Protein AF-0000000066664004 (afdb_homodimer)

Structure (mmCIF, N/CA/C/O backbone):
data_AF-0000000066664004-model_v1
#
loop_
_entity.id
_entity.type
_entity.pdbx_description
1 polymer 'Fumarylacetoacetate (FAA) hydrolase'
#
loop_
_atom_site.group_PDB
_atom_site.id
_atom_site.type_symbol
_atom_site.label_atom_id
_atom_site.label_alt_id
_atom_site.label_comp_id
_atom_site.label_asym_id
_atom_site.label_entity_id
_atom_site.label_seq_id
_atom_site.pdbx_PDB_ins_code
_atom_site.Cartn_x
_atom_site.Cartn_y
_atom_site.Cartn_z
_atom_site.occupancy
_atom_site.B_iso_or_equiv
_atom_site.auth_seq_id
_atom_site.auth_comp_id
_atom_site.auth_asym_id
_atom_site.auth_atom_id
_atom_site.pdbx_PDB_model_num
ATOM 1 N N . MET A 1 1 ? 10.891 -26.875 -0.411 1 93.62 1 MET A N 1
ATOM 2 C CA . MET A 1 1 ? 9.914 -27.094 0.656 1 93.62 1 MET A CA 1
ATOM 3 C C . MET A 1 1 ? 8.578 -26.438 0.302 1 93.62 1 MET A C 1
ATOM 5 O O . MET A 1 1 ? 8.516 -25.562 -0.552 1 93.62 1 MET A O 1
ATOM 9 N N . LYS A 1 2 ? 7.574 -27.047 0.804 1 96.81 2 LYS A N 1
ATOM 10 C CA . LYS A 1 2 ? 6.262 -26.391 0.829 1 96.81 2 LYS A CA 1
ATOM 11 C C . LYS A 1 2 ? 5.969 -25.797 2.201 1 96.81 2 LYS A C 1
ATOM 13 O O . LYS A 1 2 ? 6.074 -26.484 3.219 1 96.81 2 LYS A O 1
ATOM 18 N N . LEU A 1 3 ? 5.68 -24.547 2.152 1 97.25 3 LEU A N 1
ATOM 19 C CA . LEU A 1 3 ? 5.492 -23.812 3.396 1 97.25 3 LEU A CA 1
ATOM 20 C C . LEU A 1 3 ? 4.031 -23.391 3.568 1 97.25 3 LEU A C 1
ATOM 22 O O . LEU A 1 3 ? 3.336 -23.141 2.586 1 97.25 3 LEU A O 1
ATOM 26 N N . ILE A 1 4 ? 3.629 -23.375 4.781 1 97.75 4 ILE A N 1
ATOM 27 C CA . ILE A 1 4 ? 2.309 -22.891 5.16 1 97.75 4 ILE A CA 1
ATOM 28 C C . ILE A 1 4 ? 2.416 -22.062 6.441 1 97.75 4 ILE A C 1
ATOM 30 O O . ILE A 1 4 ? 3.242 -22.344 7.309 1 97.75 4 ILE A O 1
ATOM 34 N N . ALA A 1 5 ? 1.665 -21 6.48 1 98.06 5 ALA A N 1
ATOM 35 C CA . ALA A 1 5 ? 1.567 -20.25 7.727 1 98.06 5 ALA A CA 1
ATOM 36 C C . ALA A 1 5 ? 0.251 -20.531 8.445 1 98.06 5 ALA A C 1
ATOM 38 O O . ALA A 1 5 ? -0.753 -20.859 7.805 1 98.06 5 ALA A O 1
ATOM 39 N N . PHE A 1 6 ? 0.294 -20.469 9.766 1 97 6 PHE A N 1
ATOM 40 C CA . PHE A 1 6 ? -0.868 -20.828 10.57 1 97 6 PHE A CA 1
ATOM 41 C C . PHE A 1 6 ? -0.911 -20.031 11.859 1 97 6 PHE A C 1
ATOM 43 O O . PHE A 1 6 ? 0.116 -19.516 12.32 1 97 6 PHE A O 1
ATOM 50 N N . GLU A 1 7 ? -2.088 -19.859 12.336 1 96.38 7 GLU A N 1
ATOM 51 C CA . GLU A 1 7 ? -2.291 -19.141 13.594 1 96.38 7 GLU A CA 1
ATOM 52 C C . GLU A 1 7 ? -1.836 -19.969 14.781 1 96.38 7 GLU A C 1
ATOM 54 O O . GLU A 1 7 ? -1.939 -21.203 14.766 1 96.38 7 GLU A O 1
ATOM 59 N N . SER A 1 8 ? -1.308 -19.359 15.766 1 93.62 8 SER A N 1
ATOM 60 C CA . SER A 1 8 ? -0.98 -19.938 17.062 1 93.62 8 SER A CA 1
ATOM 61 C C . SER A 1 8 ? -1.349 -18.984 18.203 1 93.62 8 SER A C 1
ATOM 63 O O . SER A 1 8 ? -1.65 -17.812 17.969 1 93.62 8 SER A O 1
ATOM 65 N N . PRO A 1 9 ? -1.414 -19.391 19.391 1 91.06 9 PRO A N 1
ATOM 66 C CA . PRO A 1 9 ? -1.741 -18.516 20.516 1 91.06 9 PRO A CA 1
ATOM 67 C C . PRO A 1 9 ? -0.781 -17.344 20.656 1 91.06 9 PRO A C 1
ATOM 69 O O . PRO A 1 9 ? -1.148 -16.297 21.219 1 91.06 9 PRO A O 1
ATOM 72 N N . THR A 1 10 ? 0.402 -17.484 20.172 1 91.44 10 THR A N 1
ATOM 73 C CA . THR A 1 10 ? 1.395 -16.422 20.359 1 91.44 10 THR A CA 1
ATOM 74 C C . THR A 1 10 ? 1.584 -15.633 19.062 1 91.44 10 THR A C 1
ATOM 76 O O . THR A 1 10 ? 2.506 -14.828 18.953 1 91.44 10 THR A O 1
ATOM 79 N N . GLY A 1 11 ? 0.756 -15.922 18.125 1 94.06 11 GLY A N 1
ATOM 80 C CA . GLY A 1 11 ? 0.859 -15.227 16.859 1 94.06 11 GLY A CA 1
ATOM 81 C C . GLY A 1 11 ? 1.1 -16.172 15.688 1 94.06 11 GLY A C 1
ATOM 82 O O . GLY A 1 11 ? 1.28 -17.375 15.875 1 94.06 11 GLY A O 1
ATOM 83 N N . PRO A 1 12 ? 1.166 -15.633 14.523 1 96.81 12 PRO A N 1
ATOM 84 C CA . PRO A 1 12 ? 1.317 -16.469 13.328 1 96.81 12 PRO A CA 1
ATOM 85 C C . PRO A 1 12 ? 2.691 -17.125 13.242 1 96.81 12 PRO A C 1
ATOM 87 O O . PRO A 1 12 ? 3.699 -16.516 13.602 1 96.81 12 PRO A O 1
ATOM 90 N N . ARG A 1 13 ? 2.682 -18.344 12.812 1 95.38 13 ARG A N 1
ATOM 91 C CA . ARG A 1 13 ? 3.887 -19.141 12.602 1 95.38 13 ARG A CA 1
ATOM 92 C C . ARG A 1 13 ? 3.939 -19.703 11.188 1 95.38 13 ARG A C 1
ATOM 94 O O . ARG A 1 13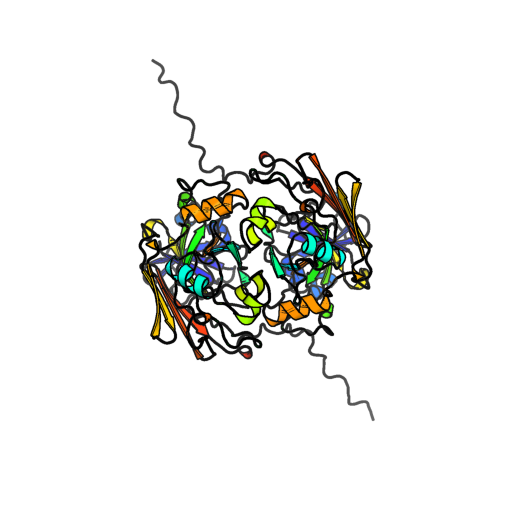 ? 2.938 -19.688 10.469 1 95.38 13 ARG A O 1
ATOM 101 N N . ILE A 1 14 ? 5.102 -20.109 10.766 1 96.56 14 ILE A N 1
ATOM 102 C CA . ILE A 1 14 ? 5.293 -20.703 9.453 1 96.56 14 ILE A CA 1
ATOM 103 C C . ILE A 1 14 ? 5.93 -22.094 9.602 1 96.56 14 ILE A C 1
ATOM 105 O O . ILE A 1 14 ? 6.75 -22.297 10.5 1 96.56 14 ILE A O 1
ATOM 109 N N . GLY A 1 15 ? 5.473 -23.047 8.82 1 95.94 15 GLY A N 1
ATOM 110 C CA . GLY A 1 15 ? 5.965 -24.406 8.906 1 95.94 15 GLY A CA 1
ATOM 111 C C . GLY A 1 15 ? 6.16 -25.062 7.547 1 95.94 15 GLY A C 1
ATOM 112 O O . GLY A 1 15 ? 5.648 -24.562 6.539 1 95.94 15 GLY A O 1
ATOM 113 N N . GLU A 1 16 ? 6.898 -26.094 7.559 1 95.75 16 GLU A N 1
ATOM 114 C CA . GLU A 1 16 ? 7.125 -26.922 6.379 1 95.75 16 GLU A CA 1
ATOM 115 C C . GLU A 1 16 ? 6.141 -28.094 6.336 1 95.75 16 GLU A C 1
ATOM 117 O O . GLU A 1 16 ? 6.027 -28.844 7.297 1 95.75 16 GLU A O 1
ATOM 122 N N . ILE A 1 17 ? 5.477 -28.188 5.258 1 95.81 17 ILE A N 1
ATOM 123 C CA . ILE A 1 17 ? 4.543 -29.297 5.078 1 95.81 17 ILE A CA 1
ATOM 124 C C . ILE A 1 17 ? 5.316 -30.578 4.805 1 95.81 17 ILE A C 1
ATOM 126 O O . ILE A 1 17 ? 6.145 -30.641 3.893 1 95.81 17 ILE A O 1
ATOM 130 N N . ARG A 1 18 ? 5.086 -31.609 5.539 1 93.44 18 ARG A N 1
ATOM 131 C CA . ARG A 1 18 ? 5.621 -32.969 5.383 1 93.44 18 ARG A CA 1
ATOM 132 C C . ARG A 1 18 ? 4.508 -34 5.43 1 93.44 18 ARG A C 1
ATOM 134 O O . ARG A 1 18 ? 4.207 -34.562 6.488 1 93.44 18 ARG A O 1
ATOM 141 N N . GLY A 1 19 ? 4.031 -34.312 4.219 1 91.94 19 GLY A N 1
ATOM 142 C CA . GLY A 1 19 ? 2.848 -35.156 4.203 1 91.94 19 GLY A CA 1
ATOM 143 C C . GLY A 1 19 ? 1.644 -34.531 4.863 1 91.94 19 GLY A C 1
ATOM 144 O O . GLY A 1 19 ? 1.219 -33.438 4.465 1 91.94 19 GLY A O 1
ATOM 145 N N . ALA A 1 20 ? 1.177 -35.156 5.848 1 93.75 20 ALA A N 1
ATOM 146 C CA . ALA A 1 20 ? 0.013 -34.656 6.559 1 93.75 20 ALA A CA 1
ATOM 147 C C . ALA A 1 20 ? 0.435 -33.781 7.754 1 93.75 20 ALA A C 1
ATOM 149 O O . ALA A 1 20 ? -0.406 -33.188 8.414 1 93.75 20 ALA A O 1
ATOM 150 N N . ALA A 1 21 ? 1.707 -33.75 7.934 1 94.06 21 ALA A N 1
ATOM 151 C CA . ALA A 1 21 ? 2.221 -33.031 9.102 1 94.06 21 ALA A CA 1
ATOM 152 C C . ALA A 1 21 ? 2.889 -31.719 8.703 1 94.06 21 ALA A C 1
ATOM 154 O O . ALA A 1 21 ? 3.166 -31.484 7.523 1 94.06 21 ALA A O 1
ATOM 155 N N . VAL A 1 22 ? 3.043 -30.844 9.664 1 94.94 22 VAL A N 1
ATOM 156 C CA . VAL A 1 22 ? 3.732 -29.578 9.484 1 94.94 22 VAL A CA 1
ATOM 157 C C . VAL A 1 22 ? 4.848 -29.453 10.523 1 94.94 22 VAL A C 1
ATOM 159 O O . VAL A 1 22 ? 4.605 -29.578 11.727 1 94.94 22 VAL A O 1
ATOM 162 N N . ARG A 1 23 ? 6.031 -29.328 10.039 1 94.12 23 ARG A N 1
ATOM 163 C CA . ARG A 1 23 ? 7.152 -28.984 10.914 1 94.12 23 ARG A CA 1
ATOM 164 C C . ARG A 1 23 ? 7.184 -27.5 11.211 1 94.12 23 ARG A C 1
ATOM 166 O O . ARG A 1 23 ? 7.379 -26.688 10.305 1 94.12 23 ARG A O 1
ATOM 173 N N . ASP A 1 24 ? 7.008 -27.156 12.453 1 94.19 24 ASP A N 1
ATOM 174 C CA . ASP A 1 24 ? 7 -25.75 12.867 1 94.19 24 ASP A CA 1
ATOM 175 C C . ASP A 1 24 ? 8.391 -25.125 12.734 1 94.19 24 ASP A C 1
ATOM 177 O O . ASP A 1 24 ? 9.344 -25.594 13.352 1 94.19 24 ASP A O 1
ATOM 181 N N . LEU A 1 25 ? 8.5 -24.094 11.883 1 94.44 25 LEU A N 1
ATOM 182 C CA . LEU A 1 25 ? 9.781 -23.453 11.641 1 94.44 25 LEU A CA 1
ATOM 183 C C . LEU A 1 25 ? 9.93 -22.203 12.508 1 94.44 25 LEU A C 1
ATOM 185 O O . LEU A 1 25 ? 10.977 -21.562 12.492 1 94.44 25 LEU A O 1
ATOM 189 N N . GLY A 1 26 ? 8.859 -21.75 13.25 1 93.62 26 GLY A N 1
ATOM 190 C CA . GLY A 1 26 ? 8.93 -20.625 14.172 1 93.62 26 GLY A CA 1
ATOM 191 C C . GLY A 1 26 ? 7.988 -19.5 13.797 1 93.62 26 GLY A C 1
ATOM 192 O O . GLY A 1 26 ? 7.191 -19.625 12.867 1 93.62 26 GLY A O 1
ATOM 193 N N . PRO A 1 27 ? 8.031 -18.391 14.633 1 95.5 27 PRO A N 1
ATOM 194 C CA . PRO A 1 27 ? 7.223 -17.219 14.297 1 95.5 27 PRO A CA 1
ATOM 195 C C . PRO A 1 27 ? 7.52 -16.672 12.906 1 95.5 27 PRO A C 1
ATOM 197 O O . PRO A 1 27 ? 8.68 -16.641 12.477 1 95.5 27 PRO A O 1
ATOM 200 N N . ILE A 1 28 ? 6.48 -16.297 12.227 1 96.62 28 ILE A N 1
ATOM 201 C CA . ILE A 1 28 ? 6.598 -15.891 10.828 1 96.62 28 ILE A CA 1
ATOM 202 C C . ILE A 1 28 ? 7.605 -14.75 10.711 1 96.62 28 ILE A C 1
ATOM 204 O O . ILE A 1 28 ? 8.422 -14.727 9.789 1 96.62 28 ILE A O 1
ATOM 208 N N . ASP A 1 29 ? 7.594 -13.758 11.641 1 95.25 29 ASP A N 1
ATOM 209 C CA . ASP A 1 29 ? 8.508 -12.625 11.578 1 95.25 29 ASP A CA 1
ATOM 210 C C . ASP A 1 29 ? 9.961 -13.078 11.75 1 95.25 29 ASP A C 1
ATOM 212 O O . ASP A 1 29 ? 10.867 -12.547 11.109 1 95.25 29 ASP A O 1
ATOM 216 N N . ASP A 1 30 ? 10.195 -14.062 12.656 1 94.88 30 ASP A N 1
ATOM 217 C CA . ASP A 1 30 ? 11.531 -14.602 12.867 1 94.88 30 ASP A CA 1
ATOM 218 C C . ASP A 1 30 ? 12.023 -15.336 11.617 1 94.88 30 ASP A C 1
ATOM 220 O O . ASP A 1 30 ? 13.195 -15.234 11.258 1 94.88 30 ASP A O 1
ATOM 224 N N . TYR A 1 31 ? 11.117 -16.109 11.023 1 96.06 31 TYR A N 1
ATOM 225 C CA . TYR A 1 31 ? 11.469 -16.844 9.812 1 96.06 31 TYR A CA 1
ATOM 226 C C . TYR A 1 31 ? 11.953 -15.891 8.727 1 96.06 31 TYR A C 1
ATOM 228 O O . TYR A 1 31 ? 13.016 -16.109 8.133 1 96.06 31 TYR A O 1
ATOM 236 N N . TYR A 1 32 ? 11.266 -14.766 8.477 1 97 32 TYR A N 1
ATOM 237 C CA . TYR A 1 32 ? 11.594 -13.859 7.383 1 97 32 TYR A CA 1
ATOM 238 C C . TYR A 1 32 ? 12.789 -12.977 7.75 1 97 32 TYR A C 1
ATOM 240 O O . TYR A 1 32 ? 13.43 -12.398 6.871 1 97 32 TYR A O 1
ATOM 248 N N . ALA A 1 33 ? 13.094 -12.898 9.016 1 94.44 33 ALA A N 1
ATOM 249 C CA . ALA A 1 33 ? 14.328 -12.219 9.414 1 94.44 33 ALA A CA 1
ATOM 250 C C . ALA A 1 33 ? 15.555 -13.047 9.039 1 94.44 33 ALA A C 1
ATOM 252 O O . ALA A 1 33 ? 16.609 -12.484 8.727 1 94.44 33 ALA A O 1
ATOM 253 N N . ASP A 1 34 ? 15.375 -14.367 9.102 1 91.62 34 ASP A N 1
ATOM 254 C CA . ASP A 1 34 ? 16.469 -15.273 8.75 1 91.62 34 ASP A CA 1
ATOM 255 C C . ASP A 1 34 ? 15.93 -16.656 8.375 1 91.62 34 ASP A C 1
ATOM 257 O O . ASP A 1 34 ? 15.992 -17.594 9.172 1 91.62 34 ASP A O 1
ATOM 261 N N . PRO A 1 35 ? 15.586 -16.766 7.156 1 84.88 35 PRO A N 1
ATOM 262 C CA . PRO A 1 35 ? 14.961 -18.031 6.738 1 84.88 35 PRO A CA 1
ATOM 263 C C . PRO A 1 35 ? 15.883 -19.219 6.906 1 84.88 35 PRO A C 1
ATOM 265 O O . PRO A 1 35 ? 15.422 -20.328 7.215 1 84.88 35 PRO A O 1
ATOM 268 N N . GLU A 1 36 ? 17.125 -19.047 6.668 1 82.12 36 GLU A N 1
ATOM 269 C CA . GLU A 1 36 ? 18.078 -20.141 6.785 1 82.12 36 GLU A CA 1
ATOM 270 C C . GLU A 1 36 ? 18.188 -20.625 8.227 1 82.12 36 GLU A C 1
ATOM 272 O O . GLU A 1 36 ? 18.219 -21.828 8.484 1 82.12 36 GLU A O 1
ATOM 277 N N . ALA A 1 37 ? 18.25 -19.688 9.141 1 81.25 37 ALA A N 1
ATOM 278 C CA . ALA A 1 37 ? 18.344 -20.031 10.555 1 81.25 37 ALA A CA 1
ATOM 279 C C . ALA A 1 37 ? 17.094 -20.75 11.039 1 81.25 37 ALA A C 1
ATOM 281 O O . ALA A 1 37 ? 17.172 -21.703 11.812 1 81.25 37 ALA A O 1
ATOM 282 N N . ALA A 1 38 ? 16 -20.359 10.547 1 78.94 38 ALA A N 1
ATOM 283 C CA . ALA A 1 38 ? 14.719 -20.922 10.969 1 78.94 38 ALA A CA 1
ATOM 284 C C . ALA A 1 38 ? 14.578 -22.375 10.516 1 78.94 38 ALA A C 1
ATOM 286 O O . ALA A 1 38 ? 14.07 -23.219 11.258 1 78.94 38 ALA A O 1
ATOM 287 N N . ALA A 1 39 ? 14.992 -22.688 9.375 1 75.81 39 ALA A N 1
ATOM 288 C CA . ALA A 1 39 ? 14.867 -24.031 8.805 1 75.81 39 ALA A CA 1
ATOM 289 C C . ALA A 1 39 ? 15.703 -25.031 9.586 1 75.81 39 ALA A C 1
ATOM 291 O O . ALA A 1 39 ? 15.359 -26.219 9.664 1 75.81 39 ALA A O 1
ATOM 292 N N . SER A 1 40 ? 16.703 -24.547 10.219 1 75.94 40 SER A N 1
ATOM 293 C CA . SER A 1 40 ? 17.641 -25.422 10.922 1 75.94 40 SER A CA 1
ATOM 294 C C . SER A 1 40 ? 17.156 -25.719 12.336 1 75.94 40 SER A C 1
ATOM 296 O O . SER A 1 40 ? 17.562 -26.719 12.945 1 75.94 40 SER A O 1
ATOM 298 N N . THR A 1 41 ? 16.312 -24.906 12.922 1 70.19 41 THR A N 1
ATOM 299 C CA . THR A 1 41 ? 15.945 -25.016 14.328 1 70.19 41 THR A CA 1
ATOM 300 C C . THR A 1 41 ? 14.531 -25.578 14.469 1 70.19 41 THR A C 1
ATOM 302 O O . THR A 1 41 ? 14.047 -25.766 15.586 1 70.19 41 THR A O 1
ATOM 305 N N . GLY A 1 42 ? 14 -25.766 13.422 1 68.75 42 GLY A N 1
ATOM 306 C CA . GLY A 1 42 ? 12.633 -26.25 13.5 1 68.75 42 GLY A CA 1
ATOM 307 C C . GLY A 1 42 ? 12.492 -27.516 14.312 1 68.75 42 GLY A C 1
ATOM 308 O O . GLY A 1 42 ? 13.445 -28.297 14.43 1 68.75 42 GLY A O 1
ATOM 309 N N . THR A 1 43 ? 11.453 -27.422 15.18 1 67.56 43 THR A N 1
ATOM 310 C CA . THR A 1 43 ? 11.203 -28.578 16.016 1 67.56 43 THR A CA 1
ATOM 311 C C . THR A 1 43 ? 10.43 -29.641 15.234 1 67.56 43 THR A C 1
ATOM 313 O O . THR A 1 43 ? 9.797 -29.344 14.219 1 67.56 43 THR A O 1
ATOM 316 N N . GLU A 1 44 ? 10.508 -30.859 15.633 1 65.38 44 GLU A N 1
ATOM 317 C CA . GLU A 1 44 ? 9.898 -32 14.969 1 65.38 44 GLU A CA 1
ATOM 318 C C . GLU A 1 44 ? 8.398 -31.812 14.789 1 65.38 44 GLU A C 1
ATOM 320 O O . GLU A 1 44 ? 7.754 -31.125 15.594 1 65.38 44 GLU A O 1
ATOM 325 N N . PRO A 1 45 ? 7.859 -32.406 13.578 1 62.03 45 PRO A N 1
ATOM 326 C CA . PRO A 1 45 ? 6.477 -32.25 13.125 1 62.03 45 PRO A CA 1
ATOM 327 C C . PRO A 1 45 ? 5.457 -32.656 14.195 1 62.03 45 PRO A C 1
ATOM 329 O O . PRO A 1 45 ? 5.516 -33.75 14.742 1 62.03 45 PRO A O 1
ATOM 332 N N . ASP A 1 46 ? 4.965 -31.578 14.836 1 72.5 46 ASP A N 1
ATOM 333 C CA . ASP A 1 46 ? 4.004 -32.031 15.844 1 72.5 46 ASP A CA 1
ATOM 334 C C . ASP A 1 46 ? 2.607 -31.484 15.539 1 72.5 46 ASP A C 1
ATOM 336 O O . ASP A 1 46 ? 1.664 -31.719 16.297 1 72.5 46 ASP A O 1
ATOM 340 N N . LEU A 1 47 ? 2.447 -30.938 14.211 1 87.31 47 LEU A N 1
ATOM 341 C CA . LEU A 1 47 ? 1.108 -30.406 14 1 87.31 47 LEU A CA 1
ATOM 342 C C . LEU A 1 47 ? 0.454 -31.047 12.781 1 87.31 47 LEU A C 1
ATOM 344 O O . LEU A 1 47 ? 1.133 -31.375 11.805 1 87.31 47 LEU A O 1
ATOM 348 N N . LEU A 1 48 ? -0.774 -31.375 12.828 1 92.94 48 LEU A N 1
ATOM 349 C CA . LEU A 1 48 ? -1.514 -31.891 11.688 1 92.94 48 LEU A CA 1
ATOM 350 C C . LEU A 1 48 ? -2.01 -30.766 10.797 1 92.94 48 LEU A C 1
ATOM 352 O O . LEU A 1 48 ? -2.631 -29.812 11.281 1 92.94 48 LEU A O 1
ATOM 356 N N . LEU A 1 49 ? -1.742 -30.891 9.531 1 94.31 49 LEU A N 1
ATOM 357 C CA . LEU A 1 49 ? -2.1 -29.875 8.547 1 94.31 49 LEU A CA 1
ATOM 358 C C . LEU A 1 49 ? -3.598 -29.594 8.578 1 94.31 49 LEU A C 1
ATOM 360 O O . LEU A 1 49 ? -4.012 -28.422 8.516 1 94.31 49 LEU A O 1
ATOM 364 N N . ALA A 1 50 ? -4.383 -30.562 8.727 1 92.81 50 AL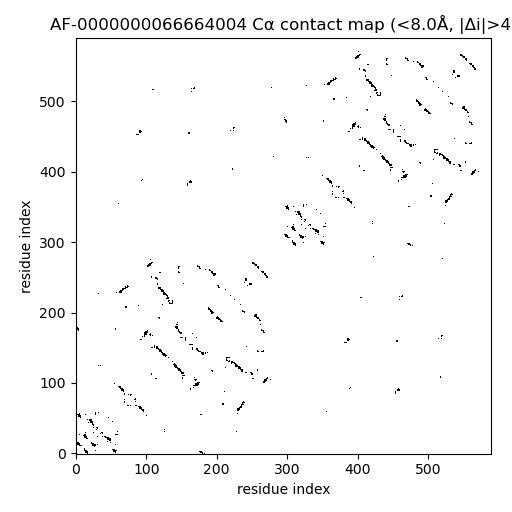A A N 1
ATOM 365 C CA . ALA A 1 50 ? -5.84 -30.469 8.672 1 92.81 50 ALA A CA 1
ATOM 366 C C . ALA A 1 50 ? -6.387 -29.688 9.867 1 92.81 50 ALA A C 1
ATOM 368 O O . ALA A 1 50 ? -7.531 -29.234 9.852 1 92.81 50 ALA A O 1
ATOM 369 N N . GLU A 1 51 ? -5.609 -29.516 10.859 1 93.06 51 GLU A N 1
ATOM 370 C CA . GLU A 1 51 ? -6.07 -28.875 12.094 1 93.06 51 GLU A CA 1
ATOM 371 C C . GLU A 1 51 ? -5.613 -27.422 12.18 1 93.06 51 GLU A C 1
ATOM 373 O O . GLU A 1 51 ? -5.996 -26.703 13.102 1 93.06 51 GLU A O 1
ATOM 378 N N . LEU A 1 52 ? -4.879 -27.094 11.25 1 94.31 52 LEU A N 1
ATOM 379 C CA . LEU A 1 52 ? -4.328 -25.734 11.312 1 94.31 52 LEU A CA 1
ATOM 380 C C . LEU A 1 52 ? -5.305 -24.719 10.727 1 94.31 52 LEU A C 1
ATOM 382 O O . LEU A 1 52 ? -5.988 -25.016 9.742 1 94.31 52 LEU A O 1
ATOM 386 N N . ARG A 1 53 ? -5.363 -23.625 11.367 1 96.62 53 ARG A N 1
ATOM 387 C CA . ARG A 1 53 ? -5.977 -22.453 10.742 1 96.62 53 ARG A CA 1
ATOM 388 C C . ARG A 1 53 ? -4.945 -21.641 9.984 1 96.62 53 ARG A C 1
ATOM 390 O O . ARG A 1 53 ? -4.148 -20.922 10.594 1 96.62 53 ARG A O 1
ATOM 397 N N . SER A 1 54 ? -5.016 -21.719 8.734 1 97.94 54 SER A N 1
ATOM 398 C CA . SER A 1 54 ? -4.016 -21.094 7.879 1 97.94 54 SER A CA 1
ATOM 399 C C . SER A 1 54 ? -4.145 -19.562 7.895 1 97.94 54 SER A C 1
ATOM 401 O O . SER A 1 54 ? -5.242 -19.031 8.062 1 97.94 54 SER A O 1
ATOM 403 N N . VAL A 1 55 ? -3.062 -18.859 7.785 1 98.5 55 VAL A N 1
ATOM 404 C CA . VAL A 1 55 ? -2.973 -17.422 7.566 1 98.5 55 VAL A CA 1
ATOM 405 C C . VAL A 1 55 ? -2.039 -17.125 6.391 1 98.5 55 VAL A C 1
ATOM 407 O O . VAL A 1 55 ? -1.346 -18.031 5.906 1 98.5 55 VAL A O 1
ATOM 410 N N . PRO A 1 56 ? -2.074 -15.922 5.816 1 98.88 56 PRO A N 1
ATOM 411 C CA . PRO A 1 56 ? -1.162 -15.625 4.707 1 98.88 56 PRO A CA 1
ATOM 412 C C . PRO A 1 56 ? 0.294 -15.938 5.043 1 98.88 56 PRO A C 1
ATOM 414 O O . PRO A 1 56 ? 0.748 -15.656 6.156 1 98.88 56 PRO A O 1
ATOM 417 N N . PRO A 1 57 ? 1.029 -16.484 4.164 1 98.62 57 PRO A N 1
ATOM 418 C CA . PRO A 1 57 ? 2.381 -16.953 4.469 1 98.62 57 PRO A CA 1
ATOM 419 C C . PRO A 1 57 ? 3.426 -15.844 4.406 1 98.62 57 PRO A C 1
ATOM 421 O O . PRO A 1 57 ? 4.547 -16.062 3.941 1 98.62 57 PRO A O 1
ATOM 424 N N . VAL A 1 58 ? 3.057 -14.617 4.676 1 98.75 58 VAL A N 1
ATOM 425 C CA . VAL A 1 58 ? 3.939 -13.453 4.703 1 98.75 58 VAL A CA 1
ATOM 426 C C . VAL A 1 58 ? 3.643 -12.609 5.941 1 98.75 58 VAL A C 1
ATOM 428 O O . VAL A 1 58 ? 2.568 -12.719 6.535 1 98.75 58 VAL A O 1
ATOM 431 N N . PRO A 1 59 ? 4.594 -11.789 6.359 1 97.94 59 PRO A N 1
ATOM 432 C CA . PRO A 1 59 ? 4.371 -10.938 7.527 1 97.94 59 PRO A CA 1
ATOM 433 C C . PRO A 1 59 ? 3.234 -9.938 7.32 1 97.94 59 PRO A C 1
ATOM 435 O O . PRO A 1 59 ? 2.914 -9.586 6.184 1 97.94 59 PRO A O 1
ATOM 438 N N . LYS A 1 60 ? 2.701 -9.461 8.414 1 97.12 60 LYS A N 1
ATOM 439 C CA . LYS A 1 60 ? 1.628 -8.469 8.359 1 97.12 60 LYS A CA 1
ATOM 440 C C . LYS A 1 60 ? 2.127 -7.148 7.781 1 97.12 60 LYS A C 1
ATOM 442 O O . LYS A 1 60 ? 1.328 -6.273 7.434 1 97.12 60 LYS A O 1
ATOM 447 N N . THR A 1 61 ? 3.428 -6.953 7.676 1 97.25 61 THR A N 1
ATOM 448 C CA . THR A 1 61 ? 4.012 -5.723 7.148 1 97.25 61 THR A CA 1
ATOM 449 C C . THR A 1 61 ? 4.434 -5.906 5.691 1 97.25 61 THR A C 1
ATOM 451 O O . THR A 1 61 ? 5.051 -5.02 5.102 1 97.25 61 THR A O 1
ATOM 454 N N . ALA A 1 62 ? 4.09 -7.078 5.141 1 98.31 62 ALA A N 1
ATOM 455 C CA . ALA A 1 62 ? 4.445 -7.348 3.75 1 98.31 62 ALA A CA 1
ATOM 456 C C . ALA A 1 62 ? 3.871 -6.285 2.818 1 98.31 62 ALA A C 1
ATOM 458 O O . ALA A 1 62 ? 2.838 -5.68 3.119 1 98.31 62 ALA A O 1
ATOM 459 N N . ARG A 1 63 ? 4.582 -6.039 1.787 1 98.75 63 ARG A N 1
ATOM 460 C CA . ARG A 1 63 ? 4.078 -5.215 0.69 1 98.75 63 ARG A CA 1
ATOM 461 C C . ARG A 1 63 ? 3.826 -6.059 -0.555 1 98.75 63 ARG A C 1
ATOM 463 O O . ARG A 1 63 ? 4.605 -6.957 -0.872 1 98.75 63 ARG A O 1
ATOM 470 N N . ILE A 1 64 ? 2.68 -5.816 -1.211 1 98.94 64 ILE A N 1
ATOM 471 C CA . ILE A 1 64 ? 2.348 -6.57 -2.414 1 98.94 64 ILE A CA 1
ATOM 472 C C . ILE A 1 64 ? 2.465 -5.664 -3.639 1 98.94 64 ILE A C 1
ATOM 474 O O . ILE A 1 64 ? 1.68 -4.727 -3.805 1 98.94 64 ILE A O 1
ATOM 478 N N . PHE A 1 65 ? 3.465 -5.898 -4.445 1 98.94 65 PHE A N 1
ATOM 479 C CA . PHE A 1 65 ? 3.662 -5.254 -5.738 1 98.94 65 PHE A CA 1
ATOM 480 C C . PHE A 1 65 ? 3.006 -6.059 -6.852 1 98.94 65 PHE A C 1
ATOM 482 O O . PHE A 1 65 ? 3.326 -7.234 -7.047 1 98.94 65 PHE A O 1
ATOM 489 N N . CYS A 1 66 ? 2.111 -5.445 -7.562 1 98.88 66 CYS A N 1
ATOM 490 C CA . CYS A 1 66 ? 1.386 -6.168 -8.602 1 98.88 66 CYS A CA 1
ATOM 491 C C . CYS A 1 66 ? 1.714 -5.609 -9.984 1 98.88 66 CYS A C 1
ATOM 493 O O . CYS A 1 66 ? 1.614 -4.402 -10.211 1 98.88 66 CYS A O 1
ATOM 495 N N . ALA A 1 67 ? 2.105 -6.477 -10.867 1 98.44 67 ALA A N 1
ATOM 496 C CA . ALA A 1 67 ? 2.367 -6.078 -12.242 1 98.44 67 ALA A CA 1
ATOM 497 C C . ALA A 1 67 ? 1.082 -6.074 -13.07 1 98.44 67 ALA A C 1
ATOM 499 O O . ALA A 1 67 ? 0.41 -7.102 -13.188 1 98.44 67 ALA A O 1
ATOM 500 N N . GLY A 1 68 ? 0.745 -4.918 -13.57 1 96.38 68 GLY A N 1
ATOM 501 C CA . GLY A 1 68 ? -0.411 -4.805 -14.445 1 96.38 68 GLY A CA 1
ATOM 502 C C . GLY A 1 68 ? -0.096 -5.129 -15.898 1 96.38 68 GLY A C 1
ATOM 503 O O . GLY A 1 68 ? 0.984 -4.793 -16.391 1 96.38 68 GLY A O 1
ATOM 504 N N . ILE A 1 69 ? -1.025 -5.84 -16.578 1 93.88 69 ILE A N 1
ATOM 505 C CA . ILE A 1 69 ? -0.947 -6.113 -18.016 1 93.88 69 ILE A CA 1
ATOM 506 C C . ILE A 1 69 ? 0.392 -6.773 -18.344 1 93.88 69 ILE A C 1
ATOM 508 O O . ILE A 1 69 ? 1.11 -6.32 -19.234 1 93.88 69 ILE A O 1
ATOM 512 N N . ASN A 1 70 ? 0.685 -7.859 -17.703 1 96.69 70 ASN A N 1
ATOM 513 C CA . ASN A 1 70 ? 2.02 -8.43 -17.844 1 96.69 70 ASN A CA 1
ATOM 514 C C . ASN A 1 70 ? 1.979 -9.797 -18.531 1 96.69 70 ASN A C 1
ATOM 516 O O . ASN A 1 70 ? 2.867 -10.625 -18.328 1 96.69 70 ASN A O 1
ATOM 520 N N . TYR A 1 71 ? 0.921 -10.141 -19.156 1 92.88 71 TYR A N 1
ATOM 521 C CA . TYR A 1 71 ? 0.82 -11.281 -20.062 1 92.88 71 TYR A CA 1
ATOM 522 C C . TYR A 1 71 ? 0.519 -10.82 -21.484 1 92.88 71 TYR A C 1
ATOM 524 O O . TYR A 1 71 ? -0.347 -9.969 -21.703 1 92.88 71 TYR A O 1
ATOM 532 N N . ARG A 1 72 ? 1.111 -11.375 -22.438 1 83.44 72 ARG A N 1
ATOM 533 C CA . ARG A 1 72 ? 0.935 -11.008 -23.844 1 83.44 72 ARG A CA 1
ATOM 534 C C . ARG A 1 72 ? -0.534 -11.086 -24.25 1 83.44 72 ARG A C 1
ATOM 536 O O . ARG A 1 72 ? -1.069 -10.148 -24.844 1 83.44 72 ARG A O 1
ATOM 543 N N . CYS A 1 73 ? -1.176 -12.133 -23.891 1 80.12 73 CYS A N 1
ATOM 544 C CA . CYS A 1 73 ? -2.576 -12.312 -24.266 1 80.12 73 CYS A CA 1
ATOM 545 C C . CYS A 1 73 ? -3.457 -11.281 -23.562 1 80.12 73 CYS A C 1
ATOM 547 O O . CYS A 1 73 ? -4.445 -10.82 -24.141 1 80.12 73 CYS A O 1
ATOM 549 N N . HIS A 1 74 ? -3.15 -10.906 -22.375 1 82 74 HIS A N 1
ATOM 550 C CA . HIS A 1 74 ? -3.885 -9.883 -21.641 1 82 74 HIS A CA 1
ATOM 551 C C . HIS A 1 74 ? -3.66 -8.5 -22.25 1 82 74 HIS A C 1
ATOM 553 O O . HIS A 1 74 ? -4.574 -7.676 -22.281 1 82 74 HIS A O 1
ATOM 559 N N . ALA A 1 75 ? -2.477 -8.352 -22.703 1 79.31 75 ALA A N 1
ATOM 560 C CA . ALA A 1 75 ? -2.154 -7.078 -23.344 1 79.31 75 ALA A CA 1
ATOM 561 C C . ALA A 1 75 ? -3.018 -6.859 -24.578 1 79.31 75 ALA A C 1
ATOM 563 O O . ALA A 1 75 ? -3.492 -5.746 -24.828 1 79.31 75 ALA A O 1
ATOM 564 N N . GLU A 1 76 ? -3.211 -7.891 -25.328 1 79.44 76 GLU A N 1
ATOM 565 C CA . GLU A 1 76 ? -4.066 -7.82 -26.5 1 79.44 76 GLU A CA 1
ATOM 566 C C . GLU A 1 76 ? -5.512 -7.508 -26.125 1 79.44 76 GLU A C 1
ATOM 568 O O . GLU A 1 76 ? -6.176 -6.715 -26.797 1 79.44 76 GLU A O 1
ATOM 573 N N . GLU A 1 77 ? -5.918 -8.133 -25.094 1 80.25 77 GLU A N 1
ATOM 574 C CA . GLU A 1 77 ? -7.25 -7.879 -24.547 1 80.25 77 GLU A CA 1
ATOM 575 C C . GLU A 1 77 ? -7.387 -6.441 -24.062 1 80.25 77 GLU A C 1
ATOM 577 O O . GLU A 1 77 ? -8.391 -5.777 -24.344 1 80.25 77 GLU A O 1
ATOM 582 N N . ALA A 1 78 ? -6.426 -5.926 -23.375 1 75.38 78 ALA A N 1
ATOM 583 C CA . ALA A 1 78 ? -6.402 -4.559 -22.875 1 75.38 78 ALA A CA 1
ATOM 584 C C . ALA A 1 78 ? -6.387 -3.547 -24.016 1 75.38 78 ALA A C 1
ATOM 586 O O . ALA A 1 78 ? -7.055 -2.512 -23.938 1 75.38 78 ALA A O 1
ATOM 587 N N . GLU A 1 79 ? -5.609 -3.84 -25.016 1 74.19 79 GLU A N 1
ATOM 588 C CA . GLU A 1 79 ? -5.543 -2.971 -26.188 1 74.19 79 GLU A CA 1
ATOM 589 C C . GLU A 1 79 ? -6.926 -2.779 -26.812 1 74.19 79 GLU A C 1
ATOM 591 O O . GLU A 1 79 ? -7.277 -1.672 -27.219 1 74.19 79 GLU A O 1
ATOM 596 N N . ARG A 1 80 ? -7.688 -3.828 -26.828 1 70.38 80 ARG A N 1
ATOM 597 C CA . ARG A 1 80 ? -9.047 -3.742 -27.359 1 70.38 80 ARG A CA 1
ATOM 598 C C . ARG A 1 80 ? -9.898 -2.801 -26.516 1 70.38 80 ARG A C 1
ATOM 600 O O . ARG A 1 80 ? -10.844 -2.189 -27.031 1 70.38 80 ARG A O 1
ATOM 607 N N . ALA A 1 81 ? -9.477 -2.678 -25.297 1 66.69 81 ALA A N 1
ATOM 608 C CA . ALA A 1 81 ? -10.195 -1.799 -24.375 1 66.69 81 ALA A CA 1
ATOM 609 C C . ALA A 1 81 ? -9.578 -0.403 -24.359 1 66.69 81 ALA A C 1
ATOM 611 O O . ALA A 1 81 ? -9.961 0.441 -23.547 1 66.69 81 ALA A O 1
ATOM 612 N N . GLY A 1 82 ? -8.492 -0.134 -25.141 1 69.12 82 GLY A N 1
ATOM 613 C CA . GLY A 1 82 ? -7.898 1.188 -25.281 1 69.12 82 GLY A CA 1
ATOM 614 C C . GLY A 1 82 ? -6.727 1.413 -24.344 1 69.12 82 GLY A C 1
ATOM 615 O O . GLY A 1 82 ? -6.312 2.553 -24.125 1 69.12 82 GLY A O 1
ATOM 616 N N . VAL A 1 83 ? -6.277 0.338 -23.719 1 70.12 83 VAL A N 1
ATOM 617 C CA . VAL A 1 83 ? -5.121 0.461 -22.844 1 70.12 83 VAL A CA 1
ATOM 618 C C . VAL A 1 83 ? -3.871 -0.052 -23.562 1 70.12 83 VAL A C 1
ATOM 620 O O . VAL A 1 83 ? -3.811 -1.218 -23.953 1 70.12 83 VAL A O 1
ATOM 623 N N . ALA A 1 84 ? -2.846 0.853 -23.75 1 73.38 84 ALA A N 1
ATOM 624 C CA . ALA A 1 84 ? -1.638 0.482 -24.484 1 73.38 84 ALA A CA 1
ATOM 625 C C . ALA A 1 84 ? -0.747 -0.432 -23.656 1 73.38 84 ALA A C 1
ATOM 627 O O . ALA A 1 84 ? -0.701 -0.31 -22.422 1 73.38 84 ALA A O 1
ATOM 628 N N . GLU A 1 85 ? -0.108 -1.408 -24.328 1 78.88 85 GLU A N 1
ATOM 629 C CA . GLU A 1 85 ? 0.911 -2.227 -23.672 1 78.88 85 GLU A CA 1
ATOM 630 C C . GLU A 1 85 ? 2.012 -1.36 -23.078 1 78.88 85 GLU A C 1
ATOM 632 O O . GLU A 1 85 ? 2.559 -0.483 -23.75 1 78.88 85 GLU A O 1
ATOM 637 N N . PRO A 1 86 ? 2.252 -1.611 -21.844 1 79.88 86 PRO A N 1
ATOM 638 C CA . PRO A 1 86 ? 3.279 -0.777 -21.219 1 79.88 86 PRO A CA 1
ATOM 639 C C . PRO A 1 86 ? 4.695 -1.165 -21.641 1 79.88 86 PRO A C 1
ATOM 641 O O . PRO A 1 86 ? 5.043 -2.35 -21.641 1 79.88 86 PRO A O 1
ATOM 644 N N . ALA A 1 87 ? 5.473 -0.189 -22.031 1 89.5 87 ALA A N 1
ATOM 645 C CA . ALA A 1 87 ? 6.871 -0.42 -22.375 1 89.5 87 ALA A CA 1
ATOM 646 C C . ALA A 1 87 ? 7.691 -0.791 -21.141 1 89.5 87 ALA A C 1
ATOM 648 O O . ALA A 1 87 ? 8.688 -1.513 -21.25 1 89.5 87 ALA A O 1
ATOM 649 N N . LEU A 1 88 ? 7.25 -0.327 -20 1 96.81 88 LEU A N 1
ATOM 650 C CA . LEU A 1 88 ? 7.875 -0.59 -18.703 1 96.81 88 LEU A CA 1
ATOM 651 C C . LEU A 1 88 ? 6.914 -1.313 -17.766 1 96.81 88 LEU A C 1
ATOM 653 O O . LEU A 1 88 ? 5.695 -1.244 -17.953 1 96.81 88 LEU A O 1
ATOM 657 N N . PRO A 1 89 ? 7.422 -2.068 -16.812 1 97.81 89 PRO A N 1
ATOM 658 C CA . PRO A 1 89 ? 6.516 -2.719 -15.859 1 97.81 89 PRO A CA 1
ATOM 659 C C . PRO A 1 89 ? 5.574 -1.733 -15.172 1 97.81 89 PRO A C 1
ATOM 661 O O . PRO A 1 89 ? 6.027 -0.78 -14.539 1 97.81 89 PRO A O 1
ATOM 664 N N . LEU A 1 90 ? 4.32 -1.922 -15.383 1 97.19 90 LEU A N 1
ATOM 665 C CA . LEU A 1 90 ? 3.287 -1.157 -14.695 1 97.19 90 LEU A CA 1
ATOM 666 C C . LEU A 1 90 ? 2.99 -1.755 -13.32 1 97.19 90 LEU A C 1
ATOM 668 O O . LEU A 1 90 ? 2.414 -2.842 -13.227 1 97.19 90 LEU A O 1
ATOM 672 N N . ILE A 1 91 ? 3.406 -1.068 -12.234 1 98.69 91 ILE A N 1
ATOM 673 C CA . ILE A 1 91 ? 3.318 -1.641 -10.891 1 98.69 91 ILE A CA 1
ATOM 674 C C . ILE A 1 91 ? 2.303 -0.859 -10.062 1 98.69 91 ILE A C 1
ATOM 676 O O . ILE A 1 91 ? 2.389 0.367 -9.961 1 98.69 91 ILE A O 1
ATOM 680 N N . PHE A 1 92 ? 1.313 -1.51 -9.508 1 98.56 92 PHE A N 1
ATOM 681 C CA . PHE A 1 92 ? 0.442 -0.959 -8.477 1 98.56 92 PHE A CA 1
ATOM 682 C C . PHE A 1 92 ? 0.568 -1.753 -7.18 1 98.56 92 PHE A C 1
ATOM 684 O O . PHE A 1 92 ? 1.235 -2.789 -7.141 1 98.56 92 PHE A O 1
ATOM 691 N N . GLY A 1 93 ? -0.005 -1.236 -6.094 1 98.75 93 GLY A N 1
ATOM 692 C CA . GLY A 1 93 ? 0.236 -1.842 -4.793 1 98.75 93 GLY A CA 1
ATOM 693 C C . GLY A 1 93 ? -1.032 -2.328 -4.117 1 98.75 93 GLY A C 1
ATOM 694 O O . GLY A 1 93 ? -2.113 -1.78 -4.348 1 98.75 93 GLY A O 1
ATOM 695 N N . ARG A 1 94 ? -0.914 -3.346 -3.32 1 98.75 94 ARG A N 1
ATOM 696 C CA . ARG A 1 94 ? -1.929 -3.811 -2.379 1 98.75 94 ARG A CA 1
ATOM 697 C C . ARG A 1 94 ? -1.387 -3.83 -0.954 1 98.75 94 ARG A C 1
ATOM 699 O O . ARG A 1 94 ? -0.172 -3.83 -0.747 1 98.75 94 ARG A O 1
ATOM 706 N N . TRP A 1 95 ? -2.252 -3.766 -0.048 1 98.5 95 TRP A N 1
ATOM 707 C CA . TRP A 1 95 ? -1.872 -3.906 1.354 1 98.5 95 TRP A CA 1
ATOM 708 C C . TRP A 1 95 ? -2.127 -5.324 1.849 1 98.5 95 TRP A C 1
ATOM 710 O O . TRP A 1 95 ? -3.047 -6 1.376 1 98.5 95 TRP A O 1
ATOM 720 N N . PRO A 1 96 ? -1.295 -5.766 2.768 1 98.06 96 PRO A N 1
ATOM 721 C CA . PRO A 1 96 ? -1.428 -7.141 3.256 1 98.06 96 PRO A CA 1
ATOM 722 C C . PRO A 1 96 ? -2.754 -7.391 3.973 1 98.06 96 PRO A C 1
ATOM 724 O O . PRO A 1 96 ? -3.176 -8.539 4.121 1 98.06 96 PRO A O 1
ATOM 727 N N . SER A 1 97 ? -3.416 -6.312 4.363 1 97 97 SER A N 1
ATOM 728 C CA . SER A 1 97 ? -4.695 -6.449 5.047 1 97 97 SER A CA 1
ATOM 729 C C . SER A 1 97 ? -5.754 -7.047 4.129 1 97 97 SER A C 1
ATOM 731 O O . SER A 1 97 ? -6.809 -7.488 4.59 1 97 97 SER A O 1
ATOM 733 N N . THR A 1 98 ? -5.527 -7.055 2.816 1 98.25 98 THR A N 1
ATOM 734 C CA . THR A 1 98 ? -6.492 -7.602 1.871 1 98.25 98 THR A CA 1
ATOM 735 C C . THR A 1 98 ? -6.332 -9.117 1.753 1 98.25 98 THR A C 1
ATOM 737 O O . THR A 1 98 ? -7.199 -9.797 1.197 1 98.25 98 THR A O 1
ATOM 740 N N . LEU A 1 99 ? -5.262 -9.688 2.223 1 98.81 99 LEU A N 1
ATOM 741 C CA . LEU A 1 99 ? -4.906 -11.07 1.934 1 98.81 99 LEU A CA 1
ATOM 742 C C . LEU A 1 99 ? -5.82 -12.031 2.682 1 98.81 99 LEU A C 1
ATOM 744 O O . LEU A 1 99 ? -6.16 -11.797 3.844 1 98.81 99 LEU A O 1
ATOM 748 N N . VAL A 1 100 ? -6.262 -13 2.047 1 98.44 100 VAL A N 1
ATOM 749 C CA . VAL A 1 100 ? -6.957 -14.156 2.605 1 98.44 100 VAL A CA 1
ATOM 750 C C . VAL A 1 100 ? -6.355 -15.445 2.049 1 98.44 100 VAL A C 1
ATOM 752 O O . VAL A 1 100 ? -5.562 -15.406 1.104 1 98.44 100 VAL A O 1
ATOM 755 N N . VAL A 1 101 ? -6.695 -16.531 2.689 1 98.75 101 VAL A N 1
ATOM 756 C CA . VAL A 1 101 ? -6.051 -17.781 2.309 1 98.75 101 VAL A CA 1
ATOM 757 C C . VAL A 1 101 ? -7.086 -18.734 1.702 1 98.75 101 VAL A C 1
ATOM 759 O O . VAL A 1 101 ? -8.242 -18.359 1.515 1 98.75 101 VAL A O 1
ATOM 762 N N . ASP A 1 102 ? -6.629 -19.875 1.2 1 98.56 102 ASP A N 1
ATOM 763 C CA . ASP A 1 102 ? -7.426 -20.891 0.526 1 98.56 102 ASP A CA 1
ATOM 764 C C . ASP A 1 102 ? -8.695 -21.203 1.317 1 98.56 102 ASP A C 1
ATOM 766 O O . ASP A 1 102 ? -8.625 -21.547 2.502 1 98.56 102 ASP A O 1
ATOM 770 N N . GLY A 1 103 ? -9.812 -21.016 0.693 1 98.06 103 GLY A N 1
ATOM 771 C CA . GLY A 1 103 ? -11.086 -21.359 1.311 1 98.06 103 GLY A CA 1
ATOM 772 C C . GLY A 1 103 ? -11.742 -20.203 2.02 1 98.06 103 GLY A C 1
ATOM 773 O O . GLY A 1 103 ? -12.922 -20.266 2.379 1 98.06 103 GLY A O 1
ATOM 774 N N . ASP A 1 104 ? -11.031 -19.125 2.322 1 97.5 104 ASP A N 1
ATOM 775 C CA . ASP A 1 104 ? -11.594 -17.953 2.988 1 97.5 104 ASP A CA 1
ATOM 776 C C . ASP A 1 104 ? -12.609 -17.25 2.088 1 97.5 104 ASP A C 1
ATOM 778 O O . ASP A 1 104 ? -12.367 -17.078 0.891 1 97.5 104 ASP A O 1
ATOM 782 N N . PRO A 1 105 ? -13.711 -16.844 2.588 1 97.62 105 PRO A N 1
ATOM 783 C CA . PRO A 1 105 ? -14.703 -16.125 1.783 1 97.62 105 PRO A CA 1
ATOM 784 C C . PRO A 1 105 ? -14.297 -14.688 1.497 1 97.62 105 PRO A C 1
ATOM 786 O O . PRO A 1 105 ? -13.641 -14.047 2.324 1 97.62 105 PRO A O 1
ATOM 789 N N . VAL A 1 106 ? -14.664 -14.203 0.369 1 98.25 106 VAL A N 1
ATOM 790 C CA . VAL A 1 106 ? -14.422 -12.828 -0.053 1 98.25 106 VAL A CA 1
ATOM 791 C C . VAL A 1 106 ? -15.742 -12.141 -0.367 1 98.25 106 VAL A C 1
ATOM 793 O O . VAL A 1 106 ? -16.516 -12.617 -1.2 1 98.25 106 VAL A O 1
ATOM 796 N N . PRO A 1 107 ? -16.016 -11.016 0.243 1 97.69 107 PRO A N 1
ATOM 797 C CA . PRO A 1 107 ? -17.266 -10.312 -0.003 1 97.69 107 PRO A CA 1
ATOM 798 C C . PRO A 1 107 ? -17.203 -9.406 -1.229 1 97.69 107 PRO A C 1
ATOM 800 O O . PRO A 1 107 ? -16.172 -8.781 -1.491 1 97.69 107 PRO A O 1
ATOM 803 N N . VAL A 1 108 ? -18.297 -9.344 -1.963 1 97.56 108 VAL A N 1
ATOM 804 C CA . VAL A 1 108 ? -18.469 -8.32 -2.986 1 97.56 108 VAL A CA 1
ATOM 805 C C . VAL A 1 108 ? -18.844 -6.988 -2.33 1 97.56 108 VAL A C 1
ATOM 807 O O . VAL A 1 108 ? -19.797 -6.914 -1.562 1 97.56 108 VAL A O 1
ATOM 810 N N . PRO A 1 109 ? -18.078 -5.914 -2.561 1 95.81 109 PRO A N 1
ATOM 811 C CA . PRO A 1 109 ? -18.5 -4.625 -2.006 1 95.81 109 PRO A CA 1
ATOM 812 C C . PRO A 1 109 ? -19.906 -4.223 -2.445 1 95.81 109 PRO A C 1
ATOM 814 O O . PRO A 1 109 ? -20.344 -4.586 -3.543 1 95.81 109 PRO A O 1
ATOM 817 N N . PRO A 1 110 ? -20.656 -3.471 -1.67 1 93.31 110 PRO A N 1
ATOM 818 C CA . PRO A 1 110 ? -22.062 -3.174 -1.932 1 93.31 110 PRO A CA 1
ATOM 819 C C . PRO A 1 110 ? -22.266 -2.375 -3.217 1 93.31 110 PRO A C 1
ATOM 821 O O . PRO A 1 110 ? -23.328 -2.471 -3.844 1 93.31 110 PRO A O 1
ATOM 824 N N . ASN A 1 111 ? -21.328 -1.598 -3.658 1 94.12 111 ASN A N 1
ATOM 825 C CA . ASN A 1 111 ? -21.516 -0.74 -4.824 1 94.12 111 ASN A CA 1
ATOM 826 C C . ASN A 1 111 ? -20.906 -1.356 -6.078 1 94.12 111 ASN A C 1
ATOM 828 O O . ASN A 1 111 ? -20.672 -0.659 -7.066 1 94.12 111 ASN A O 1
ATOM 832 N N . GLU A 1 112 ? -20.625 -2.662 -6.023 1 97.06 112 GLU A N 1
ATOM 833 C CA . GLU A 1 112 ? -20.078 -3.402 -7.152 1 97.06 112 GLU A CA 1
ATOM 834 C C . GLU A 1 112 ? -21.078 -4.434 -7.676 1 97.06 112 GLU A C 1
ATOM 836 O O . GLU A 1 112 ? -21.781 -5.074 -6.891 1 97.06 112 GLU A O 1
ATOM 841 N N . GLU A 1 113 ? -21.125 -4.609 -8.984 1 96.56 113 GLU A N 1
ATOM 842 C CA . GLU A 1 113 ? -21.938 -5.664 -9.57 1 96.56 113 GLU A CA 1
ATOM 843 C C . GLU A 1 113 ? -21.391 -7.047 -9.219 1 96.56 113 GLU A C 1
ATOM 845 O O . GLU A 1 113 ? -22.125 -8.031 -9.242 1 96.56 113 GLU A O 1
ATOM 850 N N . GLY A 1 114 ? -20.188 -7.113 -8.922 1 98.25 114 GLY A N 1
ATOM 851 C CA . GLY A 1 114 ? -19.406 -8.297 -8.617 1 98.25 114 GLY A CA 1
ATOM 852 C C . GLY A 1 114 ? -17.906 -8.039 -8.641 1 98.25 114 GLY A C 1
ATOM 853 O O . GLY A 1 114 ? -17.469 -6.891 -8.789 1 98.25 114 GLY A O 1
ATOM 854 N N . LEU A 1 115 ? -17.156 -9.078 -8.453 1 98.81 115 LEU A N 1
ATOM 855 C CA . LEU A 1 115 ? -15.695 -8.977 -8.523 1 98.81 115 LEU A CA 1
ATOM 856 C C . LEU A 1 115 ? -15.164 -9.641 -9.789 1 98.81 115 LEU A C 1
ATOM 858 O O . LEU A 1 115 ? -15.797 -10.539 -10.336 1 98.81 115 LEU A O 1
ATOM 862 N N . ASP A 1 116 ? -14.125 -9.203 -10.281 1 98.88 116 ASP A N 1
ATOM 863 C CA . ASP A 1 116 ? -13.438 -9.836 -11.398 1 98.88 116 ASP A CA 1
ATOM 864 C C . ASP A 1 116 ? -12.305 -10.742 -10.906 1 98.88 116 ASP A C 1
ATOM 866 O O . ASP A 1 116 ? -11.688 -10.469 -9.875 1 98.88 116 ASP A O 1
ATOM 870 N N . TRP A 1 117 ? -12.109 -11.859 -11.586 1 98.94 117 TRP A N 1
ATOM 871 C CA . TRP A 1 117 ? -11.023 -12.773 -11.258 1 98.94 117 TRP A CA 1
ATOM 872 C C . TRP A 1 117 ? -9.773 -12.453 -12.062 1 98.94 117 TRP A C 1
ATOM 874 O O . TRP A 1 117 ? -9.859 -11.961 -13.188 1 98.94 117 TRP A O 1
ATOM 884 N N . GLU A 1 118 ? -8.633 -12.625 -11.422 1 98.75 118 GLU A N 1
ATOM 885 C CA . GLU A 1 118 ? -7.332 -12.445 -12.062 1 98.75 118 GLU A CA 1
ATOM 886 C C . GLU A 1 118 ? -6.297 -13.406 -11.484 1 98.75 118 GLU A C 1
ATOM 888 O O . GLU A 1 118 ? -5.504 -13.031 -10.617 1 98.75 118 GLU A O 1
ATOM 893 N N . GLY A 1 119 ? -6.242 -14.664 -11.914 1 98.81 119 GLY A N 1
ATOM 894 C CA . GLY A 1 119 ? -5.254 -15.625 -11.461 1 98.81 119 GLY A CA 1
ATOM 895 C C . GLY A 1 119 ? -3.836 -15.258 -11.859 1 98.81 119 GLY A C 1
ATOM 896 O O . GLY A 1 119 ? -3.588 -14.859 -13 1 98.81 119 GLY A O 1
ATOM 897 N N . GLU A 1 120 ? -2.928 -15.32 -10.898 1 98.75 120 GLU A N 1
ATOM 898 C CA . GLU A 1 120 ? -1.549 -14.898 -11.117 1 98.75 120 GLU A CA 1
ATOM 899 C C . GLU A 1 120 ? -0.57 -15.789 -10.359 1 98.75 120 GLU A C 1
ATOM 901 O O . GLU A 1 120 ? -0.909 -16.344 -9.312 1 98.75 120 GLU A O 1
ATOM 906 N N . LEU A 1 121 ? 0.64 -15.953 -10.922 1 98.94 121 LEU A N 1
ATOM 907 C CA . LEU A 1 121 ? 1.778 -16.391 -10.125 1 98.94 121 LEU A CA 1
ATOM 908 C C . LEU A 1 121 ? 2.305 -15.266 -9.25 1 98.94 121 LEU A C 1
ATOM 910 O O . LEU A 1 121 ? 2.441 -14.133 -9.711 1 98.94 121 LEU A O 1
ATOM 914 N N . ALA A 1 122 ? 2.539 -15.539 -7.996 1 98.94 122 ALA A N 1
ATOM 915 C CA . ALA A 1 122 ? 3.15 -14.57 -7.086 1 98.94 122 ALA A CA 1
ATOM 916 C C . ALA A 1 122 ? 4.527 -15.047 -6.629 1 98.94 122 ALA A C 1
ATOM 918 O O . ALA A 1 122 ? 4.734 -16.234 -6.387 1 98.94 122 ALA A O 1
ATOM 919 N N . VAL A 1 123 ? 5.422 -14.117 -6.5 1 98.94 123 VAL A N 1
ATOM 920 C CA . VAL A 1 123 ? 6.785 -14.32 -6.023 1 98.94 123 VAL A CA 1
ATOM 921 C C . VAL A 1 123 ? 6.93 -13.766 -4.609 1 98.94 123 VAL A C 1
ATOM 923 O O . VAL A 1 123 ? 6.523 -12.633 -4.332 1 98.94 123 VAL A O 1
ATOM 926 N N . VAL A 1 124 ? 7.414 -14.531 -3.723 1 98.88 124 VAL A N 1
ATOM 927 C CA . VAL A 1 124 ? 7.707 -14.055 -2.377 1 98.88 124 VAL A CA 1
ATOM 928 C C . VAL A 1 124 ? 9.211 -13.836 -2.223 1 98.88 124 VAL A C 1
ATOM 930 O O . VAL A 1 124 ? 10.008 -14.727 -2.516 1 98.88 124 VAL A O 1
ATOM 933 N N . ILE A 1 125 ? 9.57 -12.656 -1.76 1 98.75 125 ILE A N 1
ATOM 934 C CA . ILE A 1 125 ? 10.961 -12.242 -1.611 1 98.75 125 ILE A CA 1
ATOM 935 C C . ILE A 1 125 ? 11.523 -12.789 -0.3 1 98.75 125 ILE A C 1
ATOM 937 O O . ILE A 1 125 ? 10.852 -12.742 0.735 1 98.75 125 ILE A O 1
ATOM 941 N N . GLY A 1 126 ? 12.742 -13.297 -0.361 1 97.75 126 GLY A N 1
ATOM 942 C CA . GLY A 1 126 ? 13.344 -13.898 0.815 1 97.75 126 GLY A CA 1
ATOM 943 C C . GLY A 1 126 ? 14.562 -13.156 1.314 1 97.75 126 GLY A C 1
ATOM 944 O O . GLY A 1 126 ? 15.062 -13.43 2.408 1 97.75 126 GLY A O 1
ATOM 945 N N . ARG A 1 127 ? 15.023 -12.242 0.484 1 96.31 127 ARG A N 1
ATOM 946 C CA . ARG A 1 127 ? 16.219 -11.477 0.816 1 96.31 127 ARG A CA 1
ATOM 947 C C . ARG A 1 127 ? 16.047 -10 0.475 1 96.31 127 ARG A C 1
ATOM 949 O O . ARG A 1 127 ? 15.477 -9.664 -0.567 1 96.31 127 ARG A O 1
ATOM 956 N N . SER A 1 128 ? 16.531 -9.172 1.435 1 96.5 128 SER A N 1
ATOM 957 C CA . SER A 1 128 ? 16.531 -7.746 1.127 1 96.5 128 SER A CA 1
ATOM 958 C C . SER A 1 128 ? 17.266 -7.465 -0.181 1 96.5 128 SER A C 1
ATOM 960 O O . SER A 1 128 ? 18.359 -7.984 -0.41 1 96.5 128 SER A O 1
ATOM 962 N N . THR A 1 129 ? 16.625 -6.684 -1.091 1 96.94 129 THR A N 1
ATOM 963 C CA . THR A 1 129 ? 17.141 -6.512 -2.443 1 96.94 129 THR A CA 1
ATOM 964 C C . THR A 1 129 ? 17.062 -5.051 -2.871 1 96.94 129 THR A C 1
ATOM 966 O O . THR A 1 129 ? 15.977 -4.465 -2.906 1 96.94 129 THR A O 1
ATOM 969 N N . TRP A 1 130 ? 18.141 -4.406 -3.094 1 95.94 130 TRP A N 1
ATOM 970 C CA . TRP A 1 130 ? 18.312 -3.035 -3.564 1 95.94 130 TRP A CA 1
ATOM 971 C C . TRP A 1 130 ? 19.156 -2.99 -4.832 1 95.94 130 TRP A C 1
ATOM 973 O O . TRP A 1 130 ? 20.266 -3.535 -4.867 1 95.94 130 TRP A O 1
ATOM 983 N N . CYS A 1 131 ? 18.578 -2.451 -5.918 1 95.56 131 CYS A N 1
ATOM 984 C CA . CYS A 1 131 ? 19.281 -2.236 -7.172 1 95.56 131 CYS A CA 1
ATOM 985 C C . CYS A 1 131 ? 19.812 -3.551 -7.734 1 95.56 131 CYS A C 1
ATOM 987 O O . CYS A 1 131 ? 20.984 -3.658 -8.078 1 95.56 131 CYS A O 1
ATOM 989 N N . ALA A 1 132 ? 18.984 -4.523 -7.684 1 97.69 132 ALA A N 1
ATOM 990 C CA . ALA A 1 132 ? 19.328 -5.789 -8.328 1 97.69 132 ALA A CA 1
ATOM 991 C C . ALA A 1 132 ? 19.406 -5.629 -9.844 1 97.69 132 ALA A C 1
ATOM 993 O O . ALA A 1 132 ? 18.781 -4.742 -10.414 1 97.69 132 ALA A O 1
ATOM 994 N N . THR A 1 133 ? 20.234 -6.398 -10.477 1 98.19 133 THR A N 1
ATOM 995 C CA . THR A 1 133 ? 20.188 -6.594 -11.922 1 98.19 133 THR A CA 1
ATOM 996 C C . THR A 1 133 ? 19.344 -7.812 -12.281 1 98.19 133 THR A C 1
ATOM 998 O O . THR A 1 133 ? 19.031 -8.625 -11.406 1 98.19 133 THR A O 1
ATOM 1001 N N . GLU A 1 134 ? 18.953 -7.902 -13.516 1 98.38 134 GLU A N 1
ATOM 1002 C CA . GLU A 1 134 ? 18.156 -9.062 -13.914 1 98.38 134 GLU A CA 1
ATOM 1003 C C . GLU A 1 134 ? 18.938 -10.359 -13.68 1 98.38 134 GLU A C 1
ATOM 1005 O O . GLU A 1 134 ? 18.344 -11.391 -13.359 1 98.38 134 GLU A O 1
ATOM 1010 N N . ASP A 1 135 ? 20.25 -10.344 -13.742 1 98.31 135 ASP A N 1
ATOM 1011 C CA . ASP A 1 135 ? 21.094 -11.531 -13.641 1 98.31 135 ASP A CA 1
ATOM 1012 C C . ASP A 1 135 ? 21.141 -12.047 -12.203 1 98.31 135 ASP A C 1
ATOM 1014 O O . ASP A 1 135 ? 21.328 -13.25 -11.977 1 98.31 135 ASP A O 1
ATOM 1018 N N . ASN A 1 136 ? 20.938 -11.18 -11.211 1 97.94 136 ASN A N 1
ATOM 1019 C CA . ASN A 1 136 ? 21.047 -11.609 -9.82 1 97.94 136 ASN A CA 1
ATOM 1020 C C . ASN A 1 136 ? 19.719 -11.562 -9.102 1 97.94 136 ASN A C 1
ATOM 1022 O O . ASN A 1 136 ? 19.625 -11.898 -7.918 1 97.94 136 ASN A O 1
ATOM 1026 N N . ALA A 1 137 ? 18.688 -11.195 -9.805 1 98.38 137 ALA A N 1
ATOM 1027 C CA . ALA A 1 137 ? 17.375 -10.906 -9.219 1 98.38 137 ALA A CA 1
ATOM 1028 C C . ALA A 1 137 ? 16.797 -12.148 -8.555 1 98.38 137 ALA A C 1
ATOM 1030 O O . ALA A 1 137 ? 16.203 -12.055 -7.477 1 98.38 137 ALA A O 1
ATOM 1031 N N . LEU A 1 138 ? 16.969 -13.281 -9.133 1 98.06 138 LEU A N 1
ATOM 1032 C CA . LEU A 1 138 ? 16.297 -14.492 -8.664 1 98.06 138 LEU A CA 1
ATOM 1033 C C . LEU A 1 138 ? 16.891 -14.953 -7.336 1 98.06 138 LEU A C 1
ATOM 1035 O O . LEU A 1 138 ? 16.266 -15.75 -6.625 1 98.06 138 LEU A O 1
ATOM 1039 N N . ALA A 1 139 ? 18.078 -14.508 -6.992 1 96.44 139 ALA A N 1
ATOM 1040 C CA . ALA A 1 139 ? 18.672 -14.828 -5.703 1 96.44 139 ALA A CA 1
ATOM 1041 C C . ALA A 1 139 ? 17.844 -14.266 -4.555 1 96.44 139 ALA A C 1
ATOM 1043 O O . ALA A 1 139 ? 17.984 -14.703 -3.408 1 96.44 139 ALA A O 1
ATOM 1044 N N . SER A 1 140 ? 17 -13.266 -4.871 1 96.75 140 SER A N 1
ATOM 1045 C CA . SER A 1 140 ? 16.172 -12.602 -3.857 1 96.75 140 SER A CA 1
ATOM 1046 C C . SER A 1 140 ? 14.93 -13.414 -3.533 1 96.75 140 SER A C 1
ATOM 1048 O O . SER A 1 140 ? 14.234 -13.133 -2.553 1 96.75 140 SER A O 1
ATOM 1050 N N . VAL A 1 141 ? 14.664 -14.445 -4.281 1 98.38 141 VAL A N 1
ATOM 1051 C CA . VAL A 1 141 ? 13.359 -15.086 -4.234 1 98.38 141 VAL A CA 1
ATOM 1052 C C . VAL A 1 141 ? 13.383 -16.234 -3.221 1 98.38 141 VAL A C 1
ATOM 1054 O O . VAL A 1 141 ? 14.25 -17.109 -3.283 1 98.38 141 VAL A O 1
ATOM 1057 N N . LEU A 1 142 ? 12.453 -16.188 -2.314 1 97.88 142 LEU A N 1
ATOM 1058 C CA . LEU A 1 142 ? 12.234 -17.297 -1.399 1 97.88 142 LEU A CA 1
ATOM 1059 C C . LEU A 1 142 ? 11.461 -18.422 -2.086 1 97.88 142 LEU A C 1
ATOM 1061 O O . LEU A 1 142 ? 11.82 -19.594 -1.954 1 97.88 142 LEU A O 1
ATOM 1065 N N . GLY A 1 143 ? 10.375 -18 -2.771 1 98.62 143 GLY A N 1
ATOM 1066 C CA . GLY A 1 143 ? 9.523 -19 -3.406 1 98.62 143 GLY A CA 1
ATOM 1067 C C . GLY A 1 143 ? 8.352 -18.391 -4.156 1 98.62 143 GLY A C 1
ATOM 1068 O O . GLY A 1 143 ? 8.359 -17.203 -4.477 1 98.62 143 GLY A O 1
ATOM 1069 N N . TYR A 1 144 ? 7.41 -19.266 -4.512 1 98.88 144 TYR A N 1
ATOM 1070 C CA . TYR A 1 144 ? 6.289 -18.906 -5.371 1 98.88 144 TYR A CA 1
ATOM 1071 C C . TYR A 1 144 ? 4.98 -19.453 -4.816 1 98.88 144 TYR A C 1
ATOM 1073 O O . TYR A 1 144 ? 4.969 -20.484 -4.125 1 98.88 144 TYR A O 1
ATOM 1081 N N . THR A 1 145 ? 3.908 -18.812 -5.141 1 98.94 145 THR A N 1
ATOM 1082 C CA . THR A 1 145 ? 2.566 -19.234 -4.75 1 98.94 145 THR A CA 1
ATOM 1083 C C . THR A 1 145 ? 1.526 -18.703 -5.734 1 98.94 145 THR A C 1
ATOM 1085 O O . THR A 1 145 ? 1.875 -18.062 -6.73 1 98.94 145 THR A O 1
ATOM 1088 N N . ALA A 1 146 ? 0.279 -19.078 -5.543 1 98.94 146 ALA A N 1
ATOM 1089 C CA . ALA A 1 146 ? -0.808 -18.562 -6.367 1 98.94 146 ALA A CA 1
ATOM 1090 C C . ALA A 1 146 ? -1.429 -17.312 -5.734 1 98.94 146 ALA A C 1
ATOM 1092 O O . ALA A 1 146 ? -1.419 -17.172 -4.508 1 98.94 146 ALA A O 1
ATOM 1093 N N . PHE A 1 147 ? -1.854 -16.484 -6.508 1 98.94 147 PHE A N 1
ATOM 1094 C CA . PHE A 1 147 ? -2.541 -15.258 -6.129 1 98.94 147 PHE A CA 1
ATOM 1095 C C . PHE A 1 147 ? -3.752 -15.016 -7.02 1 98.94 147 PHE A C 1
ATOM 1097 O O . PHE A 1 147 ? -3.723 -15.328 -8.211 1 98.94 147 PHE A O 1
ATOM 1104 N N . ASN A 1 148 ? -4.824 -14.609 -6.469 1 98.94 148 ASN A N 1
ATOM 1105 C CA . ASN A 1 148 ? -5.969 -14.102 -7.219 1 98.94 148 ASN A CA 1
ATOM 1106 C C . ASN A 1 148 ? -6.207 -12.617 -6.945 1 98.94 148 ASN A C 1
ATOM 1108 O O . ASN A 1 148 ? -6.691 -12.25 -5.871 1 98.94 148 ASN A O 1
ATOM 1112 N N . ASP A 1 149 ? -5.816 -11.773 -7.867 1 98.81 149 ASP A N 1
ATOM 1113 C CA . ASP A 1 149 ? -5.957 -10.328 -7.738 1 98.81 149 ASP A CA 1
ATOM 1114 C C . ASP A 1 149 ? -7.395 -9.891 -8 1 98.81 149 ASP A C 1
ATOM 1116 O O . ASP A 1 149 ? -7.66 -9.141 -8.945 1 98.81 149 ASP A O 1
ATOM 1120 N N . LEU A 1 150 ? -8.297 -10.297 -7.125 1 98.94 150 LEU A N 1
ATOM 1121 C CA . LEU A 1 150 ? -9.703 -9.945 -7.277 1 98.94 150 LEU A CA 1
ATOM 1122 C C . LEU A 1 150 ? -9.883 -8.438 -7.359 1 98.94 150 LEU A C 1
ATOM 1124 O O . LEU A 1 150 ? -9.227 -7.691 -6.629 1 98.94 150 LEU A O 1
ATOM 1128 N N . THR A 1 151 ? -10.766 -8.016 -8.242 1 98.75 151 THR A N 1
ATOM 1129 C CA . THR A 1 151 ? -10.836 -6.598 -8.586 1 98.75 151 THR A CA 1
ATOM 1130 C C . THR A 1 151 ? -12.273 -6.098 -8.523 1 98.75 151 THR A C 1
ATOM 1132 O O . THR A 1 151 ? -13.172 -6.711 -9.102 1 98.75 151 THR A O 1
ATOM 1135 N N . ALA A 1 152 ? -12.516 -5.039 -7.773 1 98.62 152 ALA A N 1
ATOM 1136 C CA . ALA A 1 152 ? -13.734 -4.242 -7.883 1 98.62 152 ALA A CA 1
ATOM 1137 C C . ALA A 1 152 ? -13.648 -3.271 -9.055 1 98.62 152 ALA A C 1
ATOM 1139 O O . ALA A 1 152 ? -13.156 -2.152 -8.914 1 98.62 152 ALA A O 1
ATOM 1140 N N . ARG A 1 153 ? -14.211 -3.656 -10.18 1 98.25 153 ARG A N 1
ATOM 1141 C CA . ARG A 1 153 ? -13.914 -3.014 -11.453 1 98.25 153 ARG A CA 1
ATOM 1142 C C . ARG A 1 153 ? -14.508 -1.61 -11.516 1 98.25 153 ARG A C 1
ATOM 1144 O O . ARG A 1 153 ? -13.914 -0.701 -12.094 1 98.25 153 ARG A O 1
ATOM 1151 N N . ARG A 1 154 ? -15.734 -1.426 -11.008 1 97.69 154 ARG A N 1
ATOM 1152 C CA . ARG A 1 154 ? -16.297 -0.078 -10.984 1 97.69 154 ARG A CA 1
ATOM 1153 C C . ARG A 1 154 ? -15.352 0.894 -10.281 1 97.69 154 ARG A C 1
ATOM 1155 O O . ARG A 1 154 ? -14.992 1.934 -10.844 1 97.69 154 ARG A O 1
ATOM 1162 N N . LYS A 1 155 ? -14.938 0.558 -9.055 1 98.38 155 LYS A N 1
ATOM 1163 C CA . LYS A 1 155 ? -14.055 1.421 -8.266 1 98.38 155 LYS A CA 1
ATOM 1164 C C . LYS A 1 155 ? -12.695 1.576 -8.945 1 98.38 155 LYS A C 1
ATOM 1166 O O . LYS A 1 155 ? -12.094 2.652 -8.906 1 98.38 155 LYS A O 1
ATOM 1171 N N . GLN A 1 156 ? -12.18 0.497 -9.531 1 97.31 156 GLN A N 1
ATOM 1172 C CA . GLN A 1 156 ? -10.898 0.549 -10.234 1 97.31 156 GLN A CA 1
ATOM 1173 C C . GLN A 1 156 ? -10.922 1.579 -11.359 1 97.31 156 GLN A C 1
ATOM 1175 O O . GLN A 1 156 ? -9.938 2.279 -11.586 1 97.31 156 GLN A O 1
ATOM 1180 N N . THR A 1 157 ? -12.008 1.694 -12.062 1 94.81 157 THR A N 1
ATOM 1181 C CA . THR A 1 157 ? -12.039 2.486 -13.289 1 94.81 157 THR A CA 1
ATOM 1182 C C . THR A 1 157 ? -12.547 3.898 -13.008 1 94.81 157 THR A C 1
ATOM 1184 O O . THR A 1 157 ? -12.602 4.734 -13.906 1 94.81 157 THR A O 1
ATOM 1187 N N . ASP A 1 158 ? -12.898 4.18 -11.758 1 95.5 158 ASP A N 1
ATOM 1188 C CA . ASP A 1 158 ? -13.344 5.516 -11.367 1 95.5 158 ASP A CA 1
ATOM 1189 C C . ASP A 1 158 ? -12.281 6.562 -11.688 1 95.5 158 ASP A C 1
ATOM 1191 O O . ASP A 1 158 ? -12.602 7.703 -12.023 1 95.5 158 ASP A O 1
ATOM 1195 N N . THR A 1 159 ? -11.016 6.23 -11.492 1 95.06 159 THR A N 1
ATOM 1196 C CA . THR A 1 159 ? -9.883 7.113 -11.75 1 95.06 159 THR A CA 1
ATOM 1197 C C . THR A 1 159 ? -8.742 6.348 -12.414 1 95.06 159 THR A C 1
ATOM 1199 O O . THR A 1 159 ? -8.836 5.137 -12.617 1 95.06 159 THR A O 1
ATOM 1202 N N . ILE A 1 160 ? -7.656 7.027 -12.703 1 93.25 160 ILE A N 1
ATOM 1203 C CA . ILE A 1 160 ? -6.52 6.438 -13.398 1 93.25 160 ILE A CA 1
ATOM 1204 C C . ILE A 1 160 ? -5.695 5.602 -12.422 1 93.25 160 ILE A C 1
ATOM 1206 O O . ILE A 1 160 ? -4.906 4.746 -12.844 1 93.25 160 ILE A O 1
ATOM 1210 N N . GLN A 1 161 ? -5.766 5.879 -11.148 1 96.62 161 GLN A N 1
ATOM 1211 C CA . GLN A 1 161 ? -5.109 5.043 -10.148 1 96.62 161 GLN A CA 1
ATOM 1212 C C . GLN A 1 161 ? -6.02 3.902 -9.703 1 96.62 161 GLN A C 1
ATOM 1214 O O . GLN A 1 161 ? -7.168 4.133 -9.32 1 96.62 161 GLN A O 1
ATOM 1219 N N . TRP A 1 162 ? -5.555 2.688 -9.648 1 98.06 162 TRP A N 1
ATOM 1220 C CA . TRP A 1 162 ? -6.355 1.48 -9.477 1 98.06 162 TRP A CA 1
ATOM 1221 C C . TRP A 1 162 ? -6.5 1.126 -8 1 98.06 162 TRP A C 1
ATOM 1223 O O . TRP A 1 162 ? -7.176 0.155 -7.652 1 98.06 162 TRP A O 1
ATOM 1233 N N . THR A 1 163 ? -5.949 1.883 -7.113 1 98.69 163 THR A N 1
ATOM 1234 C CA . THR A 1 163 ? -5.656 1.536 -5.727 1 98.69 163 THR A CA 1
ATOM 1235 C C . THR A 1 163 ? -6.902 0.995 -5.031 1 98.69 163 THR A C 1
ATOM 1237 O O . THR A 1 163 ? -6.887 -0.113 -4.488 1 98.69 163 THR A O 1
ATOM 1240 N N . LEU A 1 164 ? -8.008 1.675 -5.098 1 98.75 164 LEU A N 1
ATOM 1241 C CA . LEU A 1 164 ? -9.156 1.288 -4.277 1 98.75 164 LEU A CA 1
ATOM 1242 C C . LEU A 1 164 ? -9.844 0.052 -4.852 1 98.75 164 LEU A C 1
ATOM 1244 O O . LEU A 1 164 ? -10.25 -0.839 -4.102 1 98.75 164 LEU A O 1
ATOM 1248 N N . GLY A 1 165 ? -9.922 -0.03 -6.133 1 98.69 165 GLY A N 1
ATOM 1249 C CA . GLY A 1 165 ? -10.539 -1.196 -6.746 1 98.69 165 GLY A CA 1
ATOM 1250 C C . GLY A 1 165 ? -9.742 -2.471 -6.539 1 98.69 165 GLY A C 1
ATOM 1251 O O . GLY A 1 165 ? -10.305 -3.566 -6.539 1 98.69 165 GLY A O 1
ATOM 1252 N N . LYS A 1 166 ? -8.422 -2.332 -6.316 1 98.88 166 LYS A N 1
ATOM 1253 C CA . LYS A 1 166 ? -7.523 -3.473 -6.148 1 98.88 166 LYS A CA 1
ATOM 1254 C C . LYS A 1 166 ? -7.332 -3.809 -4.672 1 98.88 166 LYS A C 1
ATOM 1256 O O . LYS A 1 166 ? -6.66 -4.785 -4.332 1 98.88 166 LYS A O 1
ATOM 1261 N N . ASN A 1 167 ? -7.961 -3.027 -3.814 1 98.81 167 ASN A N 1
ATOM 1262 C CA . ASN A 1 167 ? -7.75 -3.223 -2.385 1 98.81 167 ASN A CA 1
ATOM 1263 C C . ASN A 1 167 ? -9.07 -3.338 -1.63 1 98.81 167 ASN A C 1
ATOM 1265 O O . ASN A 1 167 ? -9.148 -2.982 -0.453 1 98.81 167 ASN A O 1
ATOM 1269 N N . ALA A 1 168 ? -10.133 -3.758 -2.311 1 98.25 168 ALA A N 1
ATOM 1270 C CA . ALA A 1 168 ? -11.344 -4.102 -1.57 1 98.25 168 ALA A CA 1
ATOM 1271 C C . ALA A 1 168 ? -11.039 -5.102 -0.458 1 98.25 168 ALA A C 1
ATOM 1273 O O . ALA A 1 168 ? -10.125 -5.922 -0.583 1 98.25 168 ALA A O 1
ATOM 1274 N N . ASP A 1 169 ? -11.797 -5.039 0.604 1 96.88 169 ASP A N 1
ATOM 1275 C CA . ASP A 1 169 ? -11.57 -5.906 1.757 1 96.88 169 ASP A CA 1
ATOM 1276 C C . ASP A 1 169 ? -11.523 -7.375 1.341 1 96.88 169 ASP A C 1
ATOM 1278 O O . ASP A 1 169 ? -12.43 -7.863 0.663 1 96.88 169 ASP A O 1
ATOM 1282 N N . ARG A 1 170 ? -10.406 -8.07 1.729 1 97.56 170 ARG A N 1
ATOM 1283 C CA . ARG A 1 170 ? -10.25 -9.516 1.598 1 97.56 170 ARG A CA 1
ATOM 1284 C C . ARG A 1 170 ? -10.109 -9.922 0.134 1 97.56 170 ARG A C 1
ATOM 1286 O O . ARG A 1 170 ? -10.344 -11.078 -0.223 1 97.56 170 ARG A O 1
ATOM 1293 N N . SER A 1 171 ? -9.727 -9.047 -0.727 1 98.69 171 SER A N 1
ATOM 1294 C CA . SER A 1 171 ? -9.758 -9.273 -2.168 1 98.69 171 SER A CA 1
ATOM 1295 C C . SER A 1 171 ? -8.438 -9.852 -2.668 1 98.69 171 SER A C 1
ATOM 1297 O O . SER A 1 171 ? -8.188 -9.891 -3.875 1 98.69 171 SER A O 1
ATOM 1299 N N . GLY A 1 172 ? -7.504 -10.195 -1.748 1 98.81 172 GLY A N 1
ATOM 1300 C CA . GLY A 1 172 ? -6.207 -10.703 -2.168 1 98.81 172 GLY A CA 1
ATOM 1301 C C . GLY A 1 172 ? -5.961 -12.141 -1.742 1 98.81 172 GLY A C 1
ATOM 1302 O O . GLY A 1 172 ? -5.074 -12.406 -0.927 1 98.81 172 GLY A O 1
ATOM 1303 N N . PRO A 1 173 ? -6.695 -13.109 -2.275 1 98.94 173 PRO A N 1
ATOM 1304 C CA . PRO A 1 173 ? -6.391 -14.508 -1.968 1 98.94 173 PRO A CA 1
ATOM 1305 C C . PRO A 1 173 ? -4.965 -14.906 -2.359 1 98.94 173 PRO A C 1
ATOM 1307 O O . PRO A 1 173 ? -4.52 -14.594 -3.469 1 98.94 173 PRO A O 1
ATOM 1310 N N . ILE A 1 174 ? -4.289 -15.539 -1.518 1 98.94 174 ILE A N 1
ATOM 1311 C CA . ILE A 1 174 ? -2.91 -15.969 -1.722 1 98.94 174 ILE A CA 1
ATOM 1312 C C . ILE A 1 174 ? -2.732 -17.391 -1.198 1 98.94 174 ILE A C 1
ATOM 1314 O O . ILE A 1 174 ? -3.291 -17.75 -0.16 1 98.94 174 ILE A O 1
ATOM 1318 N N . GLY A 1 175 ? -2.084 -18.234 -1.866 1 98.5 175 GLY A N 1
ATOM 1319 C CA . GLY A 1 175 ? -1.848 -19.609 -1.435 1 98.5 175 GLY A CA 1
ATOM 1320 C C . GLY A 1 175 ? -2.041 -20.625 -2.543 1 98.5 175 GLY A C 1
ATOM 1321 O O . GLY A 1 175 ? -1.793 -20.328 -3.713 1 98.5 175 GLY A O 1
ATOM 1322 N N . PRO A 1 176 ? -2.281 -21.875 -2.295 1 98.31 176 PRO A N 1
ATOM 1323 C CA . PRO A 1 176 ? -2.596 -22.422 -0.978 1 98.31 176 PRO A CA 1
ATOM 1324 C C . PRO A 1 176 ? -1.35 -22.672 -0.133 1 98.31 176 PRO A C 1
ATOM 1326 O O . PRO A 1 176 ? -1.451 -22.859 1.083 1 98.31 176 PRO A O 1
ATOM 1329 N N . VAL A 1 177 ? -0.202 -22.797 -0.812 1 98.62 177 VAL A N 1
ATOM 1330 C CA . VAL A 1 177 ? 1.075 -22.984 -0.132 1 98.62 177 VAL A CA 1
ATOM 1331 C C . VAL A 1 177 ? 2.146 -22.125 -0.794 1 98.62 177 VAL A C 1
ATOM 1333 O O . VAL A 1 177 ? 1.962 -21.641 -1.915 1 98.62 177 VAL A O 1
ATOM 1336 N N . LEU A 1 178 ? 3.152 -21.844 -0.087 1 98.69 178 LEU A N 1
ATOM 1337 C CA . LEU A 1 178 ? 4.367 -21.25 -0.63 1 98.69 178 LEU A CA 1
ATOM 1338 C C . LEU A 1 178 ? 5.414 -22.312 -0.937 1 98.69 178 LEU A C 1
ATOM 1340 O O . LEU A 1 178 ? 5.867 -23.016 -0.035 1 98.69 178 LEU A O 1
ATOM 1344 N N . VAL A 1 179 ? 5.715 -22.469 -2.162 1 98.75 179 VAL A N 1
ATOM 1345 C CA . VAL A 1 179 ? 6.707 -23.453 -2.58 1 98.75 179 VAL A CA 1
ATOM 1346 C C . VAL A 1 179 ? 8.055 -22.766 -2.791 1 98.75 179 VAL A C 1
ATOM 1348 O O . VAL A 1 179 ? 8.156 -21.812 -3.555 1 98.75 179 VAL A O 1
ATOM 1351 N N . THR A 1 180 ? 9.047 -23.234 -2.113 1 97.56 180 THR A N 1
ATOM 1352 C CA . THR A 1 180 ? 10.352 -22.594 -2.193 1 97.56 180 THR A CA 1
ATOM 1353 C C . THR A 1 180 ? 10.945 -22.75 -3.59 1 97.56 180 THR A C 1
ATOM 1355 O O . THR A 1 180 ? 10.586 -23.672 -4.324 1 97.56 180 THR A O 1
ATOM 1358 N N . ALA A 1 181 ? 11.836 -21.875 -3.957 1 97.19 181 ALA A N 1
ATOM 1359 C CA . ALA A 1 181 ? 12.359 -21.75 -5.312 1 97.19 181 ALA A CA 1
ATOM 1360 C C . ALA A 1 181 ? 13.023 -23.047 -5.77 1 97.19 181 ALA A C 1
ATOM 1362 O O . ALA A 1 181 ? 12.93 -23.422 -6.938 1 97.19 181 ALA A O 1
ATOM 1363 N N . ASP A 1 182 ? 13.719 -23.719 -4.879 1 94.69 182 ASP A N 1
ATOM 1364 C CA . ASP A 1 182 ? 14.438 -24.938 -5.234 1 94.69 182 ASP A CA 1
ATOM 1365 C C . ASP A 1 182 ? 13.469 -26.062 -5.625 1 94.69 182 ASP A C 1
ATOM 1367 O O . ASP A 1 182 ? 13.836 -26.969 -6.375 1 94.69 182 ASP A O 1
ATOM 1371 N N . GLU A 1 183 ? 12.266 -25.984 -5.176 1 96.12 183 GLU A N 1
ATOM 1372 C CA . GLU A 1 183 ? 11.266 -27.016 -5.469 1 96.12 183 GLU A CA 1
ATOM 1373 C C . GLU A 1 183 ? 10.508 -26.688 -6.758 1 96.12 183 GLU A C 1
ATOM 1375 O O . GLU A 1 183 ? 9.992 -27.594 -7.418 1 96.12 183 GLU A O 1
ATOM 1380 N N . ILE A 1 184 ? 10.297 -25.5 -7.152 1 94.5 184 ILE A N 1
ATOM 1381 C CA . ILE A 1 184 ? 9.539 -25.078 -8.32 1 94.5 184 ILE A CA 1
ATOM 1382 C C . ILE A 1 184 ? 10.375 -25.281 -9.586 1 94.5 184 ILE A C 1
ATOM 1384 O O . ILE A 1 184 ? 9.844 -25.688 -10.625 1 94.5 184 ILE A O 1
ATOM 1388 N N . GLY A 1 185 ? 11.719 -25.094 -9.453 1 88.31 185 GLY A N 1
ATOM 1389 C CA . GLY A 1 185 ? 12.555 -25.078 -10.641 1 88.31 185 GLY A CA 1
ATOM 1390 C C . GLY A 1 185 ? 12.453 -23.781 -11.422 1 88.31 185 GLY A C 1
ATOM 1391 O O . GLY A 1 185 ? 12.648 -22.703 -10.867 1 88.31 185 GLY A O 1
ATOM 1392 N N . ASP A 1 186 ? 12.008 -23.906 -12.797 1 96.31 186 ASP A N 1
ATOM 1393 C CA . ASP A 1 186 ? 11.891 -22.703 -13.617 1 96.31 186 ASP A CA 1
ATOM 1394 C C . ASP A 1 186 ? 10.508 -22.078 -13.477 1 96.31 186 ASP A C 1
ATOM 1396 O O . ASP A 1 186 ? 9.523 -22.609 -14 1 96.31 186 ASP A O 1
ATOM 1400 N N . PRO A 1 187 ? 10.414 -20.938 -12.852 1 98 187 PRO A N 1
ATOM 1401 C CA . PRO A 1 187 ? 9.109 -20.328 -12.625 1 98 187 PRO A CA 1
ATOM 1402 C C . PRO A 1 187 ? 8.492 -19.766 -13.914 1 98 187 PRO A C 1
ATOM 1404 O O . PRO A 1 187 ? 7.336 -19.344 -13.906 1 98 187 PRO A O 1
ATOM 1407 N N . HIS A 1 188 ? 9.219 -19.797 -14.984 1 98.19 188 HIS A N 1
ATOM 1408 C CA . HIS A 1 188 ? 8.719 -19.312 -16.266 1 98.19 188 HIS A CA 1
ATOM 1409 C C . HIS A 1 188 ? 8.227 -20.469 -17.141 1 98.19 188 HIS A C 1
ATOM 1411 O O . HIS A 1 188 ? 8.117 -20.328 -18.359 1 98.19 188 HIS A O 1
ATOM 1417 N N . ARG A 1 189 ? 7.898 -21.578 -16.562 1 97.69 189 ARG A N 1
ATOM 1418 C CA . ARG A 1 189 ? 7.383 -22.75 -17.281 1 97.69 189 ARG A CA 1
ATOM 1419 C C . ARG A 1 189 ? 6.246 -23.406 -16.516 1 97.69 189 ARG A C 1
ATOM 1421 O O . ARG A 1 189 ? 6.141 -24.641 -16.484 1 97.69 189 ARG A O 1
ATOM 1428 N N . LEU A 1 190 ? 5.477 -22.688 -15.867 1 98.44 190 LEU A N 1
ATOM 1429 C CA . LEU A 1 190 ? 4.359 -23.203 -15.086 1 98.44 190 LEU A CA 1
ATOM 1430 C C . LEU A 1 190 ? 3.031 -22.906 -15.773 1 98.44 190 LEU A C 1
ATOM 1432 O O . LEU A 1 190 ? 2.787 -21.781 -16.203 1 98.44 190 LEU A O 1
ATOM 1436 N N . ASP A 1 191 ? 2.193 -23.922 -15.891 1 98.44 191 ASP A N 1
ATOM 1437 C CA . ASP A 1 191 ? 0.824 -23.688 -16.344 1 98.44 191 ASP A CA 1
ATOM 1438 C C . ASP A 1 191 ? -0.029 -23.078 -15.234 1 98.44 191 ASP A C 1
ATOM 1440 O O . ASP A 1 191 ? 0.084 -23.453 -14.07 1 98.44 191 ASP A O 1
ATOM 1444 N N . ILE A 1 192 ? -0.885 -22.125 -15.586 1 98.62 192 ILE A N 1
ATOM 1445 C CA . ILE A 1 192 ? -1.821 -21.484 -14.672 1 98.62 192 ILE A CA 1
ATOM 1446 C C . ILE A 1 192 ? -3.227 -21.516 -15.266 1 98.62 192 ILE A C 1
ATOM 1448 O O . ILE A 1 192 ? -3.406 -21.266 -16.453 1 98.62 192 ILE A O 1
ATOM 1452 N N . SER A 1 193 ? -4.191 -21.906 -14.484 1 98.81 193 SER A N 1
ATOM 1453 C CA . SER A 1 193 ? -5.594 -21.922 -14.875 1 98.81 193 SER A CA 1
ATOM 1454 C C . SER A 1 193 ? -6.473 -21.281 -13.805 1 98.81 193 SER A C 1
ATOM 1456 O O . SER A 1 193 ? -6.242 -21.484 -12.609 1 98.81 193 SER A O 1
ATOM 1458 N N . THR A 1 194 ? -7.43 -20.547 -14.227 1 98.88 194 THR A N 1
ATOM 1459 C CA . THR A 1 194 ? -8.477 -20.016 -13.352 1 98.88 194 THR A CA 1
ATOM 1460 C C . THR A 1 194 ? -9.844 -20.547 -13.766 1 98.88 194 THR A C 1
ATOM 1462 O O . THR A 1 194 ? -10.203 -20.5 -14.945 1 98.88 194 THR A O 1
ATOM 1465 N N . ARG A 1 195 ? -10.562 -21.125 -12.859 1 98.94 195 ARG A N 1
ATOM 1466 C CA . ARG A 1 195 ? -11.906 -21.625 -13.094 1 98.94 195 ARG A CA 1
ATOM 1467 C C . ARG A 1 195 ? -12.922 -20.922 -12.211 1 98.94 195 ARG A C 1
ATOM 1469 O O . ARG A 1 195 ? -12.641 -20.625 -11.047 1 98.94 195 ARG A O 1
ATOM 1476 N N . VAL A 1 196 ? -14.039 -20.609 -12.711 1 98.88 196 VAL A N 1
ATOM 1477 C CA . VAL A 1 196 ? -15.195 -20.094 -11.977 1 98.88 196 VAL A CA 1
ATOM 1478 C C . VAL A 1 196 ? -16.312 -21.125 -12 1 98.88 196 VAL A C 1
ATOM 1480 O O . VAL A 1 196 ? -16.828 -21.484 -13.062 1 98.88 196 VAL A O 1
ATOM 1483 N N . ASN A 1 197 ? -16.672 -21.641 -10.789 1 98.75 197 ASN A N 1
ATOM 1484 C CA . ASN A 1 197 ? -17.656 -22.703 -10.672 1 98.75 197 ASN A CA 1
ATOM 1485 C C . ASN A 1 197 ? -17.312 -23.891 -11.57 1 98.75 197 ASN A C 1
ATOM 1487 O O . ASN A 1 197 ? -18.188 -24.422 -12.25 1 98.75 197 ASN A O 1
ATOM 1491 N N . GLY A 1 198 ? -16.109 -24.125 -11.688 1 98.62 198 GLY A N 1
ATOM 1492 C CA . GLY A 1 198 ? -15.648 -25.297 -12.422 1 98.62 198 GLY A CA 1
ATOM 1493 C C . GLY A 1 198 ? -15.383 -25.016 -13.891 1 98.62 198 GLY A C 1
ATOM 1494 O O . GLY A 1 198 ? -14.742 -25.812 -14.57 1 98.62 198 GLY A O 1
ATOM 1495 N N . ALA A 1 199 ? -15.883 -23.938 -14.406 1 98.69 199 ALA A N 1
ATOM 1496 C CA . ALA A 1 199 ? -15.695 -23.594 -15.82 1 98.69 199 ALA A CA 1
ATOM 1497 C C . ALA A 1 199 ? -14.367 -22.859 -16.031 1 98.69 199 ALA A C 1
ATOM 1499 O O . ALA A 1 199 ? -14.078 -21.875 -15.359 1 98.69 199 ALA A O 1
ATOM 1500 N N . LEU A 1 200 ? -13.594 -23.344 -16.953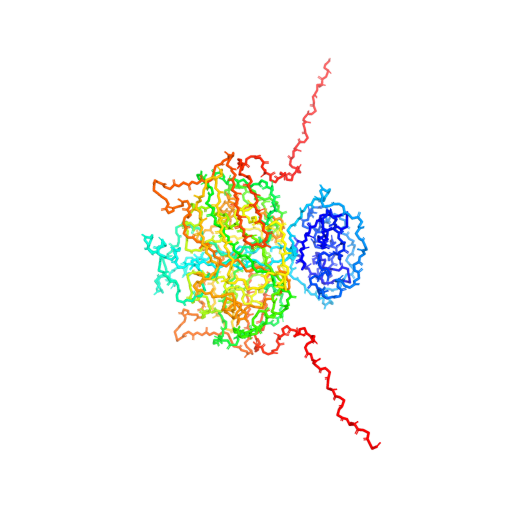 1 98.75 200 LEU A N 1
ATOM 1501 C CA . LEU A 1 200 ? -12.312 -22.719 -17.281 1 98.75 200 LEU A CA 1
ATOM 1502 C C . LEU A 1 200 ? -12.516 -21.312 -17.844 1 98.75 200 LEU A C 1
ATOM 1504 O O . LEU A 1 200 ? -13.273 -21.125 -18.797 1 98.75 200 LEU A O 1
ATOM 1508 N N . ARG A 1 201 ? -11.875 -20.281 -17.203 1 98.56 201 ARG A N 1
ATOM 1509 C CA . ARG A 1 201 ? -12 -18.906 -17.641 1 98.56 201 ARG A CA 1
ATOM 1510 C C . ARG A 1 201 ? -10.664 -18.375 -18.156 1 98.56 201 ARG A C 1
ATOM 1512 O O . ARG A 1 201 ? -10.633 -17.562 -19.078 1 98.56 201 ARG A O 1
ATOM 1519 N N . GLN A 1 202 ? -9.547 -18.75 -17.5 1 98.31 202 GLN A N 1
ATOM 1520 C CA . GLN A 1 202 ? -8.203 -18.344 -17.891 1 98.31 202 GLN A CA 1
ATOM 1521 C C . GLN A 1 202 ? -7.266 -19.547 -17.969 1 98.31 202 GLN A C 1
ATOM 1523 O O . GLN A 1 202 ? -7.352 -20.453 -17.141 1 98.31 202 GLN A O 1
ATOM 1528 N N . HIS A 1 203 ? -6.406 -19.562 -18.922 1 98.06 203 HIS A N 1
ATOM 1529 C CA . HIS A 1 203 ? -5.352 -20.562 -19.047 1 98.06 203 HIS A CA 1
ATOM 1530 C C . HIS A 1 203 ? -4.156 -20.016 -19.812 1 98.06 203 HIS A C 1
ATOM 1532 O O . HIS A 1 203 ? -4.316 -19.438 -20.891 1 98.06 203 HIS A O 1
ATOM 1538 N N . ALA A 1 204 ? -2.994 -20.078 -19.266 1 97.62 204 ALA A N 1
ATOM 1539 C CA . ALA A 1 204 ? -1.75 -19.656 -19.906 1 97.62 204 ALA A CA 1
ATOM 1540 C C . ALA A 1 204 ? -0.544 -20.312 -19.25 1 97.62 204 ALA A C 1
ATOM 1542 O O . ALA A 1 204 ? -0.699 -21.188 -18.391 1 97.62 204 ALA A O 1
ATOM 1543 N N . ASN A 1 205 ? 0.553 -20.141 -19.781 1 98.12 205 ASN A N 1
ATOM 1544 C CA . ASN A 1 205 ? 1.834 -20.531 -19.203 1 98.12 205 ASN A CA 1
ATOM 1545 C C . ASN A 1 205 ? 2.658 -19.312 -18.797 1 98.12 205 ASN A C 1
ATOM 1547 O O . ASN A 1 205 ? 2.648 -18.297 -19.5 1 98.12 205 ASN A O 1
ATOM 1551 N N . THR A 1 206 ? 3.449 -19.375 -17.719 1 97.88 206 THR A N 1
ATOM 1552 C CA . THR A 1 206 ? 4.207 -18.25 -17.188 1 97.88 206 THR A CA 1
ATOM 1553 C C . THR A 1 206 ? 5.328 -17.859 -18.141 1 97.88 206 THR A C 1
ATOM 1555 O O . THR A 1 206 ? 5.934 -16.797 -17.984 1 97.88 206 THR A O 1
ATOM 1558 N N . ALA A 1 207 ? 5.602 -18.625 -19.156 1 97.06 207 ALA A N 1
ATOM 1559 C CA . ALA A 1 207 ? 6.547 -18.25 -20.203 1 97.06 207 ALA A CA 1
ATOM 1560 C C . ALA A 1 207 ? 6.043 -17.047 -21 1 97.06 207 ALA A C 1
ATOM 1562 O O . ALA A 1 207 ? 6.809 -16.391 -21.719 1 97.06 207 ALA A O 1
ATOM 1563 N N . GLU A 1 208 ? 4.77 -16.766 -20.844 1 95.94 208 GLU A N 1
ATOM 1564 C CA . GLU A 1 208 ? 4.141 -15.719 -21.641 1 95.94 208 GLU A CA 1
ATOM 1565 C C . GLU A 1 208 ? 4.246 -14.359 -20.953 1 95.94 208 GLU A C 1
ATOM 1567 O O . GLU A 1 208 ? 3.736 -13.359 -21.453 1 95.94 208 GLU A O 1
ATOM 1572 N N . LEU A 1 209 ? 4.867 -14.273 -19.812 1 97 209 LEU A N 1
ATOM 1573 C CA . LEU A 1 209 ? 5.055 -12.992 -19.125 1 97 209 LEU A CA 1
ATOM 1574 C C . LEU A 1 209 ? 5.789 -12.008 -20.031 1 97 209 LEU A C 1
ATOM 1576 O O . LEU A 1 209 ? 6.832 -12.336 -20.594 1 97 209 LEU A O 1
ATOM 1580 N N . LEU A 1 210 ? 5.246 -10.812 -20.219 1 96.19 210 LEU A N 1
ATOM 1581 C CA . LEU A 1 210 ? 5.887 -9.75 -20.984 1 96.19 210 LEU A CA 1
ATOM 1582 C C . LEU A 1 210 ? 7.172 -9.281 -20.312 1 96.19 210 LEU A C 1
ATOM 1584 O O . LEU A 1 210 ? 8.211 -9.148 -20.969 1 96.19 210 LEU A O 1
ATOM 1588 N N . HIS A 1 211 ? 7.074 -8.93 -19.078 1 97.88 211 HIS A N 1
ATOM 1589 C CA . HIS A 1 211 ? 8.211 -8.648 -18.203 1 97.88 211 HIS A CA 1
ATOM 1590 C C . HIS A 1 211 ? 8.477 -9.812 -17.25 1 97.88 211 HIS A C 1
ATOM 1592 O O . HIS A 1 211 ? 7.625 -10.172 -16.438 1 97.88 211 HIS A O 1
ATOM 1598 N N . SER A 1 212 ? 9.664 -10.383 -17.391 1 98.31 212 SER A N 1
ATOM 1599 C CA . SER A 1 212 ? 10.031 -11.555 -16.594 1 98.31 212 SER A CA 1
ATOM 1600 C C . SER A 1 212 ? 10.148 -11.203 -15.117 1 98.31 212 SER A C 1
ATOM 1602 O O . SER A 1 212 ? 10.195 -10.031 -14.75 1 98.31 212 SER A O 1
ATOM 1604 N N . ILE A 1 213 ? 10.156 -12.273 -14.297 1 98.81 213 ILE A N 1
ATOM 1605 C CA . ILE A 1 213 ? 10.289 -12.102 -12.859 1 98.81 213 ILE A CA 1
ATOM 1606 C C . ILE A 1 213 ? 11.594 -11.367 -12.539 1 98.81 213 ILE A C 1
ATOM 1608 O O . ILE A 1 213 ? 11.594 -10.391 -11.789 1 98.81 213 ILE A O 1
ATOM 1612 N N . PRO A 1 214 ? 12.75 -11.727 -13.156 1 98.81 214 PRO A N 1
ATOM 1613 C CA . PRO A 1 214 ? 13.977 -10.969 -12.922 1 98.81 214 PRO A CA 1
ATOM 1614 C C . PRO A 1 214 ? 13.844 -9.492 -13.32 1 98.81 214 PRO A C 1
ATOM 1616 O O . PRO A 1 214 ? 14.328 -8.617 -12.602 1 98.81 214 PRO A O 1
ATOM 1619 N N . ARG A 1 215 ? 13.18 -9.203 -14.414 1 98.69 215 ARG A N 1
ATOM 1620 C CA . ARG A 1 215 ? 12.977 -7.832 -14.875 1 98.69 215 ARG A CA 1
ATOM 1621 C C . ARG A 1 215 ? 12.125 -7.047 -13.883 1 98.69 215 ARG A C 1
ATOM 1623 O O . ARG A 1 215 ? 12.43 -5.891 -13.578 1 98.69 215 ARG A O 1
ATOM 1630 N N . LEU A 1 216 ? 11.047 -7.668 -13.375 1 98.88 216 LEU A N 1
ATOM 1631 C CA . LEU A 1 216 ? 10.195 -7.008 -12.391 1 98.88 216 LEU A CA 1
ATOM 1632 C C . LEU A 1 216 ? 10.992 -6.645 -11.141 1 98.88 216 LEU A C 1
ATOM 1634 O O . LEU A 1 216 ? 10.898 -5.516 -10.648 1 98.88 216 LEU A O 1
ATOM 1638 N N . ILE A 1 217 ? 11.773 -7.598 -10.633 1 98.88 217 ILE A N 1
ATOM 1639 C CA . ILE A 1 217 ? 12.555 -7.391 -9.414 1 98.88 217 ILE A CA 1
ATOM 1640 C C . ILE A 1 217 ? 13.562 -6.262 -9.633 1 98.88 217 ILE A C 1
ATOM 1642 O O . ILE A 1 217 ? 13.68 -5.355 -8.805 1 98.88 217 ILE A O 1
ATOM 1646 N N . ALA A 1 218 ? 14.234 -6.301 -10.766 1 98.69 218 ALA A N 1
ATOM 1647 C CA . ALA A 1 218 ? 15.227 -5.273 -11.078 1 98.69 218 ALA A CA 1
ATOM 1648 C C . ALA A 1 218 ? 14.57 -3.898 -11.195 1 98.69 218 ALA A C 1
ATOM 1650 O O . ALA A 1 218 ? 15.078 -2.914 -10.656 1 98.69 218 ALA A O 1
ATOM 1651 N N . TYR A 1 219 ? 13.469 -3.855 -11.859 1 98.75 219 TYR A N 1
ATOM 1652 C CA . TYR A 1 219 ? 12.773 -2.602 -12.109 1 98.75 219 TYR A CA 1
ATOM 1653 C C . TYR A 1 219 ? 12.273 -1.988 -10.805 1 98.75 219 TYR A C 1
ATOM 1655 O O . TYR A 1 219 ? 12.406 -0.782 -10.586 1 98.75 219 TYR A O 1
ATOM 1663 N N . ILE A 1 220 ? 11.695 -2.773 -9.906 1 98.75 220 ILE A N 1
ATOM 1664 C CA . ILE A 1 220 ? 11.156 -2.291 -8.641 1 98.75 220 ILE A CA 1
ATOM 1665 C C . ILE A 1 220 ? 12.297 -1.854 -7.727 1 98.75 220 ILE A C 1
ATOM 1667 O O . ILE A 1 220 ? 12.242 -0.776 -7.129 1 98.75 220 ILE A O 1
ATOM 1671 N N . SER A 1 221 ? 13.383 -2.574 -7.652 1 97.81 221 SER A N 1
ATOM 1672 C CA . SER A 1 221 ? 14.406 -2.426 -6.629 1 97.81 221 SER A CA 1
ATOM 1673 C C . SER A 1 221 ? 15.344 -1.263 -6.945 1 97.81 221 SER A C 1
ATOM 1675 O O . SER A 1 221 ? 16.203 -0.91 -6.137 1 97.81 221 SER A O 1
ATOM 1677 N N . ASP A 1 222 ? 15.148 -0.673 -8.07 1 95.56 222 ASP A N 1
ATOM 1678 C CA . ASP A 1 222 ? 16 0.478 -8.359 1 95.56 222 ASP A CA 1
ATOM 1679 C C . ASP A 1 222 ? 15.438 1.748 -7.727 1 95.56 222 ASP A C 1
ATOM 1681 O O . ASP A 1 222 ? 16.062 2.809 -7.785 1 95.56 222 ASP A O 1
ATOM 1685 N N . THR A 1 223 ? 14.297 1.643 -7.113 1 97.19 223 THR A N 1
ATOM 1686 C CA . THR A 1 223 ? 13.648 2.77 -6.445 1 97.19 223 THR A CA 1
ATOM 1687 C C . THR A 1 223 ? 13.18 2.375 -5.047 1 97.19 223 THR A C 1
ATOM 1689 O O . THR A 1 223 ? 13.203 3.191 -4.125 1 97.19 223 THR A O 1
ATOM 1692 N N . VAL A 1 224 ? 12.734 1.171 -4.887 1 97.94 224 VAL A N 1
ATOM 1693 C CA . VAL A 1 224 ? 12.188 0.652 -3.641 1 97.94 224 VAL A CA 1
ATOM 1694 C C . VAL A 1 224 ? 12.953 -0.597 -3.215 1 97.94 224 VAL A C 1
ATOM 1696 O O . VAL A 1 224 ? 13.039 -1.566 -3.973 1 97.94 224 VAL A O 1
ATOM 1699 N N . THR A 1 225 ? 13.469 -0.585 -2.027 1 97.12 225 THR A N 1
ATOM 1700 C CA . THR A 1 225 ? 14.102 -1.795 -1.516 1 97.12 225 THR A CA 1
ATOM 1701 C C . THR A 1 225 ? 13.062 -2.881 -1.256 1 97.12 225 THR A C 1
ATOM 1703 O O . THR A 1 225 ? 12.07 -2.648 -0.554 1 97.12 225 THR A O 1
ATOM 1706 N N . LEU A 1 226 ? 13.273 -4.012 -1.884 1 98.44 226 LEU A N 1
ATOM 1707 C CA . LEU A 1 226 ? 12.43 -5.16 -1.571 1 98.44 226 LEU A CA 1
ATOM 1708 C C . LEU A 1 226 ? 12.891 -5.832 -0.281 1 98.44 226 LEU A C 1
ATOM 1710 O O . LEU A 1 226 ? 14.094 -5.98 -0.044 1 98.44 226 LEU A O 1
ATOM 1714 N N . LEU A 1 227 ? 11.945 -6.188 0.539 1 97.69 227 LEU A N 1
ATOM 1715 C CA . LEU A 1 227 ? 12.234 -6.77 1.845 1 97.69 227 LEU A CA 1
ATOM 1716 C C . LEU A 1 227 ? 11.742 -8.211 1.919 1 97.69 227 LEU A C 1
ATOM 1718 O O . LEU A 1 227 ? 10.805 -8.586 1.214 1 97.69 227 LEU A O 1
ATOM 1722 N N . PRO A 1 228 ? 12.398 -9.047 2.775 1 98.06 228 PRO A N 1
ATOM 1723 C CA . PRO A 1 228 ? 11.859 -10.391 2.969 1 98.06 228 PRO A CA 1
ATOM 1724 C C . PRO A 1 228 ? 10.383 -10.391 3.352 1 98.06 228 PRO A C 1
ATOM 1726 O O . PRO A 1 228 ? 9.977 -9.633 4.242 1 98.06 228 PRO A O 1
ATOM 1729 N N . GLY A 1 229 ? 9.594 -11.148 2.627 1 98.44 229 GLY A N 1
ATOM 1730 C CA . GLY A 1 229 ? 8.164 -11.211 2.873 1 98.44 229 GLY A CA 1
ATOM 1731 C C . GLY A 1 229 ? 7.352 -10.422 1.861 1 98.44 229 GLY A C 1
ATOM 1732 O O . GLY A 1 229 ? 6.152 -10.664 1.706 1 98.44 229 GLY A O 1
ATOM 1733 N N . ASP A 1 230 ? 7.992 -9.438 1.188 1 98.75 230 ASP A N 1
ATOM 1734 C CA . ASP A 1 230 ? 7.293 -8.75 0.112 1 98.75 230 ASP A CA 1
ATOM 1735 C C . ASP A 1 230 ? 6.82 -9.734 -0.958 1 98.75 230 ASP A C 1
ATOM 1737 O O . ASP A 1 230 ? 7.418 -10.797 -1.134 1 98.75 230 ASP A O 1
ATOM 1741 N N . VAL A 1 231 ? 5.738 -9.406 -1.616 1 98.94 231 VAL A N 1
ATOM 1742 C CA . VAL A 1 231 ? 5.148 -10.242 -2.66 1 98.94 231 VAL A CA 1
ATOM 1743 C C . VAL A 1 231 ? 5.129 -9.477 -3.98 1 98.94 231 VAL A C 1
ATOM 1745 O O . VAL A 1 231 ? 4.816 -8.281 -4.012 1 98.94 231 VAL A O 1
ATOM 1748 N N . ILE A 1 232 ? 5.523 -10.109 -5.051 1 98.94 232 ILE A N 1
ATOM 1749 C CA . ILE A 1 232 ? 5.324 -9.594 -6.402 1 98.94 232 ILE A CA 1
ATOM 1750 C C . ILE A 1 232 ? 4.336 -10.492 -7.148 1 98.94 232 ILE A C 1
ATOM 1752 O O . ILE A 1 232 ? 4.652 -11.641 -7.473 1 98.94 232 ILE A O 1
ATOM 1756 N N . ALA A 1 233 ? 3.115 -10.008 -7.328 1 98.94 233 ALA A N 1
ATOM 1757 C CA . ALA A 1 233 ? 2.17 -10.664 -8.227 1 98.94 233 ALA A CA 1
ATOM 1758 C C . ALA A 1 233 ? 2.465 -10.328 -9.68 1 98.94 233 ALA A C 1
ATOM 1760 O O . ALA A 1 233 ? 2.592 -9.156 -10.039 1 98.94 233 ALA A O 1
ATOM 1761 N N . THR A 1 234 ? 2.525 -11.258 -10.578 1 98.75 234 THR A N 1
ATOM 1762 C CA . THR A 1 234 ? 3.232 -11.086 -11.844 1 98.75 234 THR A CA 1
ATOM 1763 C C . THR A 1 234 ? 2.262 -10.711 -12.961 1 98.75 234 THR A C 1
ATOM 1765 O O . THR A 1 234 ? 2.654 -10.617 -14.125 1 98.75 234 THR A O 1
ATOM 1768 N N . GLY A 1 235 ? 1.012 -10.539 -12.602 1 97.62 235 GLY A N 1
ATOM 1769 C CA . GLY A 1 235 ? 0.044 -10.172 -13.625 1 97.62 235 GLY A CA 1
ATOM 1770 C C . GLY A 1 235 ? -0.915 -11.297 -13.969 1 97.62 235 GLY A C 1
ATOM 1771 O O . GLY A 1 235 ? -0.692 -12.445 -13.594 1 97.62 235 GLY A O 1
ATOM 1772 N N . THR A 1 236 ? -1.946 -10.938 -14.648 1 96.69 236 THR A N 1
ATOM 1773 C CA . THR A 1 236 ? -2.975 -11.906 -15.008 1 96.69 236 THR A CA 1
ATOM 1774 C C . THR A 1 236 ? -3.01 -12.109 -16.516 1 96.69 236 THR A C 1
ATOM 1776 O O . THR A 1 236 ? -2.51 -11.273 -17.281 1 96.69 236 THR A O 1
ATOM 1779 N N . MET A 1 237 ? -3.559 -13.273 -16.953 1 95.88 237 MET A N 1
ATOM 1780 C CA . MET A 1 237 ? -3.707 -13.641 -18.359 1 95.88 237 MET A CA 1
ATOM 1781 C C . MET A 1 237 ? -5.074 -13.219 -18.891 1 95.88 237 MET A C 1
ATOM 1783 O O . MET A 1 237 ? -5.871 -12.625 -18.156 1 95.88 237 MET A O 1
ATOM 1787 N N . ALA A 1 238 ? -5.27 -13.422 -20.172 1 95.12 238 ALA A N 1
ATOM 1788 C CA . ALA A 1 238 ? -6.559 -13.109 -20.797 1 95.12 238 ALA A CA 1
ATOM 1789 C C . ALA A 1 238 ? -7.676 -13.953 -20.188 1 95.12 238 ALA A C 1
ATOM 1791 O O . ALA A 1 238 ? -7.414 -15 -19.594 1 95.12 238 ALA A O 1
ATOM 1792 N N . GLY A 1 239 ? -8.914 -13.477 -20.328 1 96.81 239 GLY A N 1
ATOM 1793 C CA . GLY A 1 239 ? -10.07 -14.219 -19.859 1 96.81 239 GLY A CA 1
ATOM 1794 C C . GLY A 1 239 ? -10.688 -13.641 -18.594 1 96.81 239 GLY A C 1
ATOM 1795 O O . GLY A 1 239 ? -11.438 -14.32 -17.891 1 96.81 239 GLY A O 1
ATOM 1796 N N . ILE A 1 240 ? -10.344 -12.438 -18.234 1 97.06 240 ILE A N 1
ATOM 1797 C CA . ILE A 1 240 ? -10.969 -11.766 -17.094 1 97.06 240 ILE A CA 1
ATOM 1798 C C . ILE A 1 240 ? -12.438 -11.492 -17.406 1 97.06 240 ILE A C 1
ATOM 1800 O O . ILE A 1 240 ? -12.836 -11.438 -18.578 1 97.06 240 ILE A O 1
ATOM 1804 N N . GLY A 1 241 ? -13.211 -11.258 -16.422 1 97.44 241 GLY A N 1
ATOM 1805 C CA . GLY A 1 241 ? -14.648 -11.078 -16.578 1 97.44 241 GLY A CA 1
ATOM 1806 C C . GLY A 1 241 ? -15.008 -9.812 -17.328 1 97.44 241 GLY A C 1
ATOM 1807 O O . GLY A 1 241 ? -15.914 -9.82 -18.172 1 97.44 241 GLY A O 1
ATOM 1808 N N . MET A 1 242 ? -14.375 -8.734 -17.062 1 95.94 242 MET A N 1
ATOM 1809 C CA . MET A 1 242 ? -14.656 -7.438 -17.688 1 95.94 242 MET A CA 1
ATOM 1810 C C . MET A 1 242 ? -14.5 -7.512 -19.203 1 95.94 242 MET A C 1
ATOM 1812 O O . MET A 1 242 ? -15.18 -6.789 -19.922 1 95.94 242 MET A O 1
ATOM 1816 N N . ALA A 1 243 ? -13.641 -8.406 -19.703 1 93.94 243 ALA A N 1
ATOM 1817 C CA . ALA A 1 243 ? -13.328 -8.477 -21.125 1 93.94 243 ALA A CA 1
ATOM 1818 C C . ALA A 1 243 ? -14.297 -9.398 -21.859 1 93.94 243 ALA A C 1
ATOM 1820 O O . ALA A 1 243 ? -14.25 -9.516 -23.078 1 93.94 243 ALA A O 1
ATOM 1821 N N . MET A 1 244 ? -15.148 -10.07 -21.141 1 94.19 244 MET A N 1
ATOM 1822 C CA . MET A 1 244 ? -16.141 -10.945 -21.75 1 94.19 244 MET A CA 1
ATOM 1823 C C . MET A 1 244 ? -17.297 -10.148 -22.328 1 94.19 244 MET A C 1
ATOM 1825 O O . MET A 1 244 ? -17.5 -8.984 -21.969 1 94.19 244 MET A O 1
ATOM 1829 N N . THR A 1 245 ? -18 -10.82 -23.219 1 93.75 245 THR A N 1
ATOM 1830 C CA . THR A 1 245 ? -19.188 -10.203 -23.812 1 93.75 245 THR A CA 1
ATOM 1831 C C . THR A 1 245 ? -20.406 -11.086 -23.594 1 93.75 245 THR A C 1
ATOM 1833 O O . THR A 1 245 ? -20.531 -12.156 -24.188 1 93.75 245 THR A O 1
ATOM 1836 N N . PRO A 1 246 ? -21.438 -10.656 -22.953 1 96.12 246 PRO A N 1
ATOM 1837 C CA . PRO A 1 246 ? -21.328 -9.5 -22.062 1 96.12 246 PRO A CA 1
ATOM 1838 C C . PRO A 1 246 ? -20.359 -9.742 -20.906 1 96.12 246 PRO A C 1
ATOM 1840 O O . PRO A 1 246 ? -20.016 -10.891 -20.609 1 96.12 246 PRO A O 1
ATOM 1843 N N . PRO A 1 247 ? -19.906 -8.648 -20.203 1 96.12 247 PRO A N 1
ATOM 1844 C CA . PRO A 1 247 ? -19.047 -8.844 -19.016 1 96.12 247 PRO A CA 1
ATOM 1845 C C . PRO A 1 247 ? -19.688 -9.758 -17.984 1 96.12 247 PRO A C 1
ATOM 1847 O O . PRO A 1 247 ? -20.906 -9.758 -17.812 1 96.12 247 PRO A O 1
ATOM 1850 N N . GLN A 1 248 ? -18.875 -10.555 -17.344 1 97.88 248 GLN A N 1
ATOM 1851 C CA . GLN A 1 248 ? -19.297 -11.445 -16.266 1 97.88 248 GLN A CA 1
ATOM 1852 C C . GLN A 1 248 ? -18.484 -11.211 -15.008 1 97.88 248 GLN A C 1
ATOM 1854 O O . GLN A 1 248 ? -17.25 -11.164 -15.062 1 97.88 248 GLN A O 1
ATOM 1859 N N . TYR A 1 249 ? -19.156 -11.109 -13.914 1 98.62 249 TYR A N 1
ATOM 1860 C CA . TYR A 1 249 ? -18.484 -10.883 -12.633 1 98.62 249 TYR A CA 1
ATOM 1861 C C . TYR A 1 249 ? -18.875 -11.945 -11.617 1 98.62 249 TYR A C 1
ATOM 1863 O O . TYR A 1 249 ? -19.922 -12.594 -11.758 1 98.62 249 TYR A O 1
ATOM 1871 N N . LEU A 1 250 ? -17.969 -12.133 -10.672 1 98.88 250 LEU A N 1
ATOM 1872 C CA . LEU A 1 250 ? -18.219 -13.039 -9.562 1 98.88 250 LEU A CA 1
ATOM 1873 C C . LEU A 1 250 ? -19.312 -12.5 -8.648 1 98.88 250 LEU A C 1
ATOM 1875 O O . LEU A 1 250 ? -19.25 -11.344 -8.219 1 98.88 250 LEU A O 1
ATOM 1879 N N . ARG A 1 251 ? -20.25 -13.352 -8.32 1 98 251 ARG A N 1
ATOM 1880 C CA . ARG A 1 251 ? -21.375 -13.008 -7.449 1 98 251 ARG A CA 1
ATOM 1881 C C . ARG A 1 251 ? -21.422 -13.93 -6.23 1 98 251 ARG A C 1
ATOM 1883 O O . ARG A 1 251 ? -20.781 -14.984 -6.219 1 98 251 ARG A O 1
ATOM 1890 N N . PRO A 1 252 ? -22.188 -13.414 -5.203 1 97.56 252 PRO A N 1
ATOM 1891 C CA . PRO A 1 252 ? -22.328 -14.305 -4.047 1 97.56 252 PRO A CA 1
ATOM 1892 C C . PRO A 1 252 ? -22.781 -15.703 -4.438 1 97.56 252 PRO A C 1
ATOM 1894 O O . PRO A 1 252 ? -23.719 -15.859 -5.219 1 97.56 252 PRO A O 1
ATOM 1897 N N . GLY A 1 253 ? -22.094 -16.688 -3.893 1 97.88 253 GLY A N 1
ATOM 1898 C CA . GLY A 1 253 ? -22.391 -18.078 -4.23 1 97.88 253 GLY A CA 1
ATOM 1899 C C . GLY A 1 253 ? -21.391 -18.672 -5.207 1 97.88 253 GLY A C 1
ATOM 1900 O O . GLY A 1 253 ? -21.297 -19.906 -5.316 1 97.88 253 GLY A O 1
ATOM 1901 N N . ASP A 1 254 ? -20.672 -17.844 -5.984 1 98.81 254 ASP A N 1
ATOM 1902 C CA . ASP A 1 254 ? -19.656 -18.328 -6.922 1 98.81 254 ASP A CA 1
ATOM 1903 C C . ASP A 1 254 ? -18.422 -18.812 -6.184 1 98.81 254 ASP A C 1
ATOM 1905 O O . ASP A 1 254 ? -18.188 -18.438 -5.035 1 98.81 254 ASP A O 1
ATOM 1909 N N . ASN A 1 255 ? -17.703 -19.672 -6.84 1 98.81 255 ASN A N 1
ATOM 1910 C CA . ASN A 1 255 ? -16.391 -20.141 -6.398 1 98.81 255 ASN A CA 1
ATOM 1911 C C . ASN A 1 255 ? -15.344 -19.984 -7.492 1 98.81 255 ASN A C 1
ATOM 1913 O O . ASN A 1 255 ? -15.578 -20.359 -8.641 1 98.81 255 ASN A O 1
ATOM 1917 N N . VAL A 1 256 ? -14.227 -19.406 -7.109 1 98.94 256 VAL A N 1
ATOM 1918 C CA . VAL A 1 256 ? -13.133 -19.219 -8.062 1 98.94 256 VAL A CA 1
ATOM 1919 C C . VAL A 1 256 ? -11.93 -20.062 -7.633 1 98.94 256 VAL A C 1
ATOM 1921 O O . VAL A 1 256 ? -11.586 -20.094 -6.449 1 98.94 256 VAL A O 1
ATOM 1924 N N . GLU A 1 257 ? -11.32 -20.719 -8.555 1 98.94 257 GLU A N 1
ATOM 1925 C CA . GLU A 1 257 ? -10.133 -21.531 -8.312 1 98.94 257 GLU A CA 1
ATOM 1926 C C . GLU A 1 257 ? -8.977 -21.094 -9.203 1 98.94 257 GLU A C 1
ATOM 1928 O O . GLU A 1 257 ? -9.133 -20.984 -10.422 1 98.94 257 GLU A O 1
ATOM 1933 N N . VAL A 1 258 ? -7.859 -20.766 -8.68 1 98.94 258 VAL A N 1
ATOM 1934 C CA . VAL A 1 258 ? -6.609 -20.547 -9.398 1 98.94 258 VAL A CA 1
ATOM 1935 C C . VAL A 1 258 ? -5.664 -21.719 -9.18 1 98.94 258 VAL A C 1
ATOM 1937 O O . VAL A 1 258 ? -5.289 -22.016 -8.047 1 98.94 258 VAL A O 1
ATOM 1940 N N . GLU A 1 259 ? -5.332 -22.406 -10.188 1 98.94 259 GLU A N 1
ATOM 1941 C CA . GLU A 1 259 ? -4.449 -23.562 -10.125 1 98.94 259 GLU A CA 1
ATOM 1942 C C . GLU A 1 259 ? -3.125 -23.281 -10.836 1 98.94 259 GLU A C 1
ATOM 1944 O O . GLU A 1 259 ? -3.115 -22.828 -11.984 1 98.94 259 GLU A O 1
ATOM 1949 N N . ILE A 1 260 ? -2.055 -23.5 -10.18 1 98.88 260 ILE A N 1
ATOM 1950 C CA . ILE A 1 260 ? -0.741 -23.359 -10.797 1 98.88 260 ILE A CA 1
ATOM 1951 C C . ILE A 1 260 ? 0.036 -24.672 -10.656 1 98.88 260 ILE A C 1
ATOM 1953 O O . ILE A 1 260 ? 0.042 -25.281 -9.594 1 98.88 260 ILE A O 1
ATOM 1957 N N . GLU A 1 261 ? 0.666 -25.031 -11.758 1 98.25 261 GLU A N 1
ATOM 1958 C CA . GLU A 1 261 ? 1.51 -26.219 -11.781 1 98.25 261 GLU A CA 1
ATOM 1959 C C . GLU A 1 261 ? 2.533 -26.188 -10.648 1 98.25 261 GLU A C 1
ATOM 1961 O O . GLU A 1 261 ? 3.166 -25.156 -10.398 1 98.25 261 GLU A O 1
ATOM 1966 N N . SER A 1 262 ? 2.637 -27.312 -9.875 1 97.44 262 SER A N 1
ATOM 1967 C CA . SER A 1 262 ? 3.637 -27.531 -8.836 1 97.44 262 SER A CA 1
ATOM 1968 C C . SER A 1 262 ? 3.301 -26.766 -7.566 1 97.44 262 SER A C 1
ATOM 1970 O O . SER A 1 262 ? 4.027 -26.844 -6.574 1 97.44 262 SER A O 1
ATOM 1972 N N . ILE A 1 263 ? 2.205 -25.984 -7.512 1 98.5 263 ILE A N 1
ATOM 1973 C CA . ILE A 1 263 ? 1.866 -25.188 -6.336 1 98.5 263 ILE A CA 1
ATOM 1974 C C . ILE A 1 263 ? 0.548 -25.688 -5.742 1 98.5 263 ILE A C 1
ATOM 1976 O O . ILE A 1 263 ? 0.492 -26.062 -4.57 1 98.5 263 ILE A O 1
ATOM 1980 N N . GLY A 1 264 ? -0.481 -25.766 -6.586 1 98.62 264 GLY A N 1
ATOM 1981 C CA . GLY A 1 264 ? -1.769 -26.234 -6.113 1 98.62 264 GLY A CA 1
ATOM 1982 C C . GLY A 1 264 ? -2.928 -25.359 -6.527 1 98.62 264 GLY A C 1
ATOM 1983 O O . GLY A 1 264 ? -2.828 -24.609 -7.508 1 98.62 264 GLY A O 1
ATOM 1984 N N . VAL A 1 265 ? -4.055 -25.578 -5.879 1 98.88 265 VAL A N 1
ATOM 1985 C CA . VAL A 1 265 ? -5.289 -24.875 -6.227 1 98.88 265 VAL A CA 1
ATOM 1986 C C . VAL A 1 265 ? -5.684 -23.938 -5.09 1 98.88 265 VAL A C 1
ATOM 1988 O O . VAL A 1 265 ? -5.801 -24.359 -3.938 1 98.88 265 VAL A O 1
ATOM 1991 N N . LEU A 1 266 ? -5.758 -22.672 -5.332 1 98.94 266 LEU A N 1
ATOM 1992 C CA . LEU A 1 266 ? -6.273 -21.641 -4.445 1 98.94 266 LEU A CA 1
ATOM 1993 C C . LEU A 1 266 ? -7.766 -21.422 -4.668 1 98.94 266 LEU A C 1
ATOM 1995 O O . LEU A 1 266 ? -8.18 -21.016 -5.758 1 98.94 266 LEU A O 1
ATOM 1999 N N . ARG A 1 267 ? -8.594 -21.75 -3.691 1 98.88 267 ARG A N 1
ATOM 2000 C CA . ARG A 1 267 ? -10.047 -21.656 -3.801 1 98.88 267 ARG A CA 1
ATOM 2001 C C . ARG A 1 267 ? -10.586 -20.469 -3.018 1 98.88 267 ARG A C 1
ATOM 2003 O O . ARG A 1 267 ? -10.188 -20.234 -1.873 1 98.88 267 ARG A O 1
ATOM 2010 N N . THR A 1 268 ? -11.508 -19.734 -3.633 1 98.81 268 THR A N 1
ATOM 2011 C CA . THR A 1 268 ? -12.07 -18.547 -3.012 1 98.81 268 THR A CA 1
ATOM 2012 C C . THR A 1 268 ? -13.578 -18.5 -3.193 1 98.81 268 THR A C 1
ATOM 2014 O O . THR A 1 268 ? -14.07 -18.141 -4.266 1 98.81 268 THR A O 1
ATOM 2017 N N . PRO A 1 269 ? -14.328 -18.812 -2.188 1 98.69 269 PRO A N 1
ATOM 2018 C CA . PRO A 1 269 ? -15.773 -18.562 -2.254 1 98.69 269 PRO A CA 1
ATOM 2019 C C . PRO A 1 269 ? -16.125 -17.094 -2.18 1 98.69 269 PRO A C 1
ATOM 2021 O O . PRO A 1 269 ? -15.523 -16.344 -1.409 1 98.69 269 PRO A O 1
ATOM 2024 N N . ILE A 1 270 ? -17.016 -16.672 -2.971 1 98.62 270 ILE A N 1
ATOM 2025 C CA . ILE A 1 270 ? -17.5 -15.289 -3.004 1 98.62 270 ILE A CA 1
ATOM 2026 C C . ILE A 1 270 ? -18.812 -15.172 -2.229 1 98.62 270 ILE A C 1
ATOM 2028 O O . ILE A 1 270 ? -19.703 -16.016 -2.381 1 98.62 270 ILE A O 1
ATOM 2032 N N . VAL A 1 271 ? -18.859 -14.172 -1.394 1 97.81 271 VAL A N 1
ATOM 2033 C CA . VAL A 1 271 ? -20.031 -14.031 -0.534 1 97.81 271 VAL A CA 1
ATOM 2034 C C . VAL A 1 271 ? -20.594 -12.617 -0.646 1 97.81 271 VAL A C 1
ATOM 2036 O O . VAL A 1 271 ? -20.016 -11.773 -1.34 1 97.81 271 VAL A O 1
ATOM 2039 N N . GLY A 1 272 ? -21.781 -12.391 -0.054 1 93.5 272 GLY A N 1
ATOM 2040 C CA . GLY A 1 272 ? -22.391 -11.078 -0.057 1 93.5 272 GLY A CA 1
ATOM 2041 C C . GLY A 1 272 ? -21.734 -10.109 0.907 1 93.5 272 GLY A C 1
ATOM 2042 O O . GLY A 1 272 ? -20.984 -10.523 1.792 1 93.5 272 GLY A O 1
ATOM 2043 N N . PRO A 1 273 ? -22 -8.867 0.699 1 83.5 273 PRO A N 1
ATOM 2044 C CA . PRO A 1 273 ? -21.344 -7.836 1.508 1 83.5 273 PRO A CA 1
ATOM 2045 C C . PRO A 1 273 ? -21.625 -7.984 3 1 83.5 273 PRO A C 1
ATOM 2047 O O . PRO A 1 273 ? -20.828 -7.57 3.834 1 83.5 273 PRO A O 1
ATOM 2050 N N . ASP A 1 274 ? -22.703 -8.555 3.344 1 76.81 274 ASP A N 1
ATOM 2051 C CA . ASP A 1 274 ? -23.156 -8.586 4.734 1 76.81 274 ASP A CA 1
ATOM 2052 C C . ASP A 1 274 ? -22.516 -9.758 5.484 1 76.81 274 ASP A C 1
ATOM 2054 O O . ASP A 1 274 ? -22.578 -9.82 6.715 1 76.81 274 ASP A O 1
ATOM 2058 N N . GLU A 1 275 ? -22 -10.609 4.828 1 71.56 275 GLU A N 1
ATOM 2059 C CA . GLU A 1 275 ? -21.453 -11.797 5.488 1 71.56 275 GLU A CA 1
ATOM 2060 C C . GLU A 1 275 ? -20.125 -11.492 6.16 1 71.56 275 GLU A C 1
ATOM 2062 O O . GLU A 1 275 ? -19.703 -12.195 7.082 1 71.56 275 GLU A O 1
ATOM 2067 N N . TYR A 1 276 ? -19.391 -10.617 5.73 1 66 276 TYR A N 1
ATOM 2068 C CA . TYR A 1 276 ? -18.125 -10.305 6.371 1 66 276 TYR A CA 1
ATOM 2069 C C . TYR A 1 276 ? -18.047 -8.82 6.738 1 66 276 TYR A C 1
ATOM 2071 O O . TYR A 1 276 ? -17.703 -7.988 5.898 1 66 276 TYR A O 1
ATOM 2079 N N . ARG A 1 277 ? -19.016 -8.477 7.453 1 61.38 277 ARG A N 1
ATOM 2080 C CA . ARG A 1 277 ? -18.828 -7.109 7.93 1 61.38 277 ARG A CA 1
ATOM 2081 C C . ARG A 1 277 ? -17.844 -7.062 9.086 1 61.38 277 ARG A C 1
ATOM 2083 O O . ARG A 1 277 ? -17.906 -7.883 10 1 61.38 277 ARG A O 1
ATOM 2090 N N . PRO A 1 278 ? -16.719 -6.438 8.758 1 53.5 278 PRO A N 1
ATOM 2091 C CA . PRO A 1 278 ? -15.914 -6.258 9.969 1 53.5 278 PRO A CA 1
ATOM 2092 C C . PRO A 1 278 ? -16.75 -5.871 11.188 1 53.5 278 PRO A C 1
ATOM 2094 O O . PRO A 1 278 ? -17.766 -5.191 11.047 1 53.5 278 PRO A O 1
ATOM 2097 N N . ALA A 1 279 ? -16.797 -6.648 12.188 1 44.53 279 ALA A N 1
ATOM 2098 C CA . ALA A 1 279 ? -17.547 -6.336 13.398 1 44.53 279 ALA A CA 1
ATOM 2099 C C . ALA A 1 279 ? -17.516 -4.84 13.695 1 44.53 279 ALA A C 1
ATOM 2101 O O . ALA A 1 279 ? -16.453 -4.219 13.664 1 44.53 279 ALA A O 1
ATOM 2102 N N . GLU A 1 280 ? -18.578 -4.105 13.445 1 40.78 280 GLU A N 1
ATOM 2103 C CA . GLU A 1 280 ? -18.688 -2.73 13.922 1 40.78 280 GLU A CA 1
ATOM 2104 C C . GLU A 1 280 ? -18.078 -2.578 15.312 1 40.78 280 GLU A C 1
ATOM 2106 O O . GLU A 1 280 ? -18.203 -3.473 16.156 1 40.78 280 GLU A O 1
ATOM 2111 N N . SER A 1 281 ? -17.016 -1.955 15.422 1 35.06 281 SER A N 1
ATOM 2112 C CA . SER A 1 281 ? -16.672 -1.682 16.812 1 35.06 281 SER A CA 1
ATOM 2113 C C . SER A 1 281 ? -17.906 -1.376 17.641 1 35.06 281 SER A C 1
ATOM 2115 O O . SER A 1 281 ? -18.719 -0.515 17.266 1 35.06 281 SER A O 1
ATOM 2117 N N . ALA A 1 282 ? -18.453 -2.287 18.406 1 33.25 282 ALA A N 1
ATOM 2118 C CA . ALA A 1 282 ? -19.594 -2.201 19.297 1 33.25 282 ALA A CA 1
ATOM 2119 C C . ALA A 1 282 ? -19.578 -0.889 20.078 1 33.25 282 ALA A C 1
ATOM 2121 O O . ALA A 1 282 ? -20.312 -0.737 21.062 1 33.25 282 ALA A O 1
ATOM 2122 N N . ALA A 1 283 ? -18.75 0.182 19.969 1 33.69 283 ALA A N 1
ATOM 2123 C CA . ALA A 1 283 ? -18.859 1.245 20.953 1 33.69 283 ALA A CA 1
ATOM 2124 C C . ALA A 1 283 ? -20.219 1.947 20.859 1 33.69 283 ALA A C 1
ATOM 2126 O O . ALA A 1 283 ? -20.578 2.752 21.719 1 33.69 283 ALA A O 1
ATOM 2127 N N . GLY A 1 284 ? -20.938 2.049 19.719 1 30.92 284 GLY A N 1
ATOM 2128 C CA . GLY A 1 284 ? -22.016 3.021 19.703 1 30.92 284 GLY A CA 1
ATOM 2129 C C . GLY A 1 284 ? -23.312 2.494 20.328 1 30.92 284 GLY A C 1
ATOM 2130 O O . GLY A 1 284 ? -24.391 3.045 20.078 1 30.92 284 GLY A O 1
ATOM 2131 N N . GLN A 1 285 ? -23.312 1.251 20.656 1 30.34 285 GLN A N 1
ATOM 2132 C CA . GLN A 1 285 ? -24.672 0.988 21.141 1 30.34 285 GLN A CA 1
ATOM 2133 C C . GLN A 1 285 ? -24.969 1.778 22.406 1 30.34 285 GLN A C 1
ATOM 2135 O O . GLN A 1 285 ? -24.25 1.665 23.406 1 30.34 285 GLN A O 1
ATOM 2140 N N . GLU A 1 286 ? -25.547 2.959 22.297 1 27.06 286 GLU A N 1
ATOM 2141 C CA . GLU A 1 286 ? -26.141 3.756 23.375 1 27.06 286 GLU A CA 1
ATOM 2142 C C . GLU A 1 286 ? -26.922 2.877 24.344 1 27.06 286 GLU A C 1
ATOM 2144 O O . GLU A 1 286 ? -27.641 1.967 23.922 1 27.06 286 GLU A O 1
ATOM 2149 N N . PRO A 1 287 ? -26.531 2.865 25.531 1 28.12 287 PRO A N 1
ATOM 2150 C CA . PRO A 1 287 ? -27.344 2.193 26.547 1 28.12 287 PRO A CA 1
ATOM 2151 C C . PRO A 1 287 ? -28.797 2.658 26.562 1 28.12 287 PRO A C 1
ATOM 2153 O O . PRO A 1 287 ? -29.078 3.822 26.266 1 28.12 287 PRO A O 1
ATOM 2156 N N . ILE A 1 288 ? -29.797 1.916 26.266 1 27.7 288 ILE A N 1
ATOM 2157 C CA . ILE A 1 288 ? -31.234 2.07 26.422 1 27.7 288 ILE A CA 1
ATOM 2158 C C . ILE A 1 288 ? -31.547 2.701 27.766 1 27.7 288 ILE A C 1
ATOM 2160 O O . ILE A 1 288 ? -31.266 2.117 28.812 1 27.7 288 ILE A O 1
ATOM 2164 N N . GLY A 1 289 ? -31.469 4 27.906 1 23.97 289 GLY A N 1
ATOM 2165 C CA . GLY A 1 289 ? -31.812 4.898 29 1 23.97 289 GLY A CA 1
ATOM 2166 C C . GLY A 1 289 ? -33.125 4.527 29.688 1 23.97 289 GLY A C 1
ATOM 2167 O O . GLY A 1 289 ? -33.938 3.809 29.125 1 23.97 289 GLY A O 1
ATOM 2168 N N . ALA A 1 290 ? -33.312 5.09 31 1 28.66 290 ALA A N 1
ATOM 2169 C CA . ALA A 1 290 ? -33.969 5.172 32.281 1 28.66 290 ALA A CA 1
ATOM 2170 C C . ALA A 1 290 ? -35.406 5.691 32.156 1 28.66 290 ALA A C 1
ATOM 2172 O O . ALA A 1 290 ? -35.625 6.883 31.922 1 28.66 290 ALA A O 1
ATOM 2173 N N . GLY A 1 291 ? -36.219 5.082 31.25 1 24.47 291 GLY A N 1
ATOM 2174 C CA . GLY A 1 291 ? -37.594 5.59 31.25 1 24.47 291 GLY A CA 1
ATOM 2175 C C . GLY A 1 291 ? -38.156 5.773 32.656 1 24.47 291 GLY A C 1
ATOM 2176 O O . GLY A 1 291 ? -38.875 6.738 32.906 1 24.47 291 GLY A O 1
ATOM 2177 N N . SER A 1 292 ? -38.281 4.719 33.406 1 27.16 292 SER A N 1
ATOM 2178 C CA . SER A 1 292 ? -39.5 4.633 34.219 1 27.16 292 SER A CA 1
ATOM 2179 C C . SER A 1 292 ? -39.406 5.496 35.469 1 27.16 292 SER A C 1
ATOM 2181 O O . SER A 1 292 ? -38.625 5.211 36.375 1 27.16 292 SER A O 1
ATOM 2183 N N . THR A 1 293 ? -39.219 6.801 35.344 1 22.56 293 THR A N 1
ATOM 2184 C CA . THR A 1 293 ? -39.375 7.602 36.531 1 22.56 293 THR A CA 1
ATOM 2185 C C . THR A 1 293 ? -40.562 7.125 37.375 1 22.56 293 THR A C 1
ATOM 2187 O O . THR A 1 293 ? -41.562 6.691 36.812 1 22.56 293 THR A O 1
ATOM 2190 N N . VAL A 1 294 ? -40.562 7.371 38.781 1 25.94 294 VAL A N 1
ATOM 2191 C CA . VAL A 1 294 ? -41.062 7.203 40.125 1 25.94 294 VAL A CA 1
ATOM 2192 C C . VAL A 1 294 ? -42.469 7.801 40.219 1 25.94 294 VAL A C 1
ATOM 2194 O O . VAL A 1 294 ? -42.719 8.93 39.781 1 25.94 294 VAL A O 1
ATOM 2197 N N . ARG A 1 295 ? -43.469 6.934 40.594 1 22.33 295 ARG A N 1
ATOM 2198 C CA . ARG A 1 295 ? -44.562 7.297 41.5 1 22.33 295 ARG A CA 1
ATOM 2199 C C . ARG A 1 295 ? -44.031 7.969 42.781 1 22.33 295 ARG A C 1
ATOM 2201 O O . ARG A 1 295 ? -43.031 7.527 43.344 1 22.33 295 ARG A O 1
ATOM 2208 N N . MET B 1 1 ? -5.172 16.797 22.391 1 93.69 1 MET B N 1
ATOM 2209 C CA . MET B 1 1 ? -3.846 16.344 22.797 1 93.69 1 MET B CA 1
ATOM 2210 C C . MET B 1 1 ? -2.871 16.359 21.625 1 93.69 1 MET B C 1
ATOM 2212 O O . MET B 1 1 ? -3.291 16.359 20.469 1 93.69 1 MET B O 1
ATOM 2216 N N . LYS B 1 2 ? -1.665 16.578 21.969 1 96.88 2 LYS B N 1
ATOM 2217 C CA . LYS B 1 2 ? -0.573 16.328 21.031 1 96.88 2 LYS B CA 1
ATOM 2218 C C . LYS B 1 2 ? 0.122 15 21.328 1 96.88 2 LYS B C 1
ATOM 2220 O O . LYS B 1 2 ? 0.534 14.75 22.469 1 96.88 2 LYS B O 1
ATOM 2225 N N . LEU B 1 3 ? 0.155 14.219 20.312 1 97.38 3 LEU B N 1
ATOM 2226 C CA . LEU B 1 3 ? 0.687 12.867 20.484 1 97.38 3 LEU B CA 1
ATOM 2227 C C . LEU B 1 3 ? 2.012 12.711 19.734 1 97.38 3 LEU B C 1
ATOM 2229 O O . LEU B 1 3 ? 2.221 13.336 18.688 1 97.38 3 LEU B O 1
ATOM 2233 N N . ILE B 1 4 ? 2.834 11.914 20.297 1 97.88 4 ILE B N 1
ATOM 2234 C CA . ILE B 1 4 ? 4.102 11.539 19.688 1 97.88 4 ILE B CA 1
ATOM 2235 C C . ILE B 1 4 ? 4.367 10.055 19.922 1 97.88 4 ILE B C 1
ATOM 2237 O O . ILE B 1 4 ? 4.008 9.508 20.969 1 97.88 4 ILE B O 1
ATOM 2241 N N . ALA B 1 5 ? 4.891 9.406 18.922 1 98.25 5 ALA B N 1
ATOM 2242 C CA . ALA B 1 5 ? 5.336 8.031 19.094 1 98.25 5 ALA B CA 1
ATOM 2243 C C . ALA B 1 5 ? 6.852 7.953 19.234 1 98.25 5 ALA B C 1
ATOM 2245 O O . ALA B 1 5 ? 7.574 8.789 18.688 1 98.25 5 ALA B O 1
ATOM 2246 N N . PHE B 1 6 ? 7.305 6.984 20 1 97.38 6 PHE B N 1
ATOM 2247 C CA . PHE B 1 6 ? 8.734 6.879 20.297 1 97.38 6 PHE B CA 1
ATOM 2248 C C . PHE B 1 6 ? 9.133 5.422 20.5 1 97.38 6 PHE B C 1
ATOM 2250 O O . PHE B 1 6 ? 8.289 4.574 20.812 1 97.38 6 PHE B O 1
ATOM 2257 N N . GLU B 1 7 ? 10.359 5.168 20.203 1 96.75 7 GLU B N 1
ATOM 2258 C CA . GLU B 1 7 ? 10.906 3.828 20.391 1 96.75 7 GLU B CA 1
ATOM 2259 C C . GLU B 1 7 ? 11.094 3.498 21.859 1 96.75 7 GLU B C 1
ATOM 2261 O O . GLU B 1 7 ? 11.383 4.383 22.672 1 96.75 7 GLU B O 1
ATOM 2266 N N . SER B 1 8 ? 10.891 2.289 22.219 1 94.31 8 SER B N 1
ATOM 2267 C CA . SER B 1 8 ? 11.18 1.729 23.531 1 94.31 8 SER B CA 1
ATOM 2268 C C . SER B 1 8 ? 11.797 0.34 23.422 1 94.31 8 SER B C 1
ATOM 2270 O O . SER B 1 8 ? 11.789 -0.26 22.344 1 94.31 8 SER B O 1
ATOM 2272 N N . PRO B 1 9 ? 12.375 -0.198 24.406 1 91.38 9 PRO B N 1
ATOM 2273 C CA . PRO B 1 9 ? 12.961 -1.538 24.359 1 91.38 9 PRO B CA 1
ATOM 2274 C C . PRO B 1 9 ? 11.945 -2.619 24 1 91.38 9 PRO B C 1
ATOM 2276 O O . PRO B 1 9 ? 12.32 -3.67 23.469 1 91.38 9 PRO B O 1
ATOM 2279 N N . THR B 1 10 ? 10.719 -2.377 24.25 1 91.94 10 THR B N 1
ATOM 2280 C CA . THR B 1 10 ? 9.711 -3.402 24 1 91.94 10 THR B CA 1
ATOM 2281 C C . THR B 1 10 ? 8.914 -3.082 22.734 1 91.94 10 THR B C 1
ATOM 2283 O O . THR B 1 10 ? 7.902 -3.727 22.453 1 91.94 10 THR B O 1
ATOM 2286 N N . GLY B 1 11 ? 9.359 -2.1 22.047 1 94.62 11 GLY B N 1
ATOM 2287 C CA . GLY B 1 11 ? 8.664 -1.709 20.828 1 94.62 11 GLY B CA 1
ATOM 2288 C C . GLY B 1 11 ? 8.148 -0.284 20.875 1 94.62 11 GLY B C 1
ATOM 2289 O O . GLY B 1 11 ? 8.25 0.39 21.906 1 94.62 11 GLY B O 1
ATOM 2290 N N . PRO B 1 12 ? 7.551 0.148 19.828 1 97.25 12 PRO B N 1
ATOM 2291 C CA . PRO B 1 12 ? 7.09 1.537 19.75 1 97.25 12 PRO B CA 1
ATOM 2292 C C . PRO B 1 12 ? 5.918 1.825 20.688 1 97.25 12 PRO B C 1
ATOM 2294 O O . PRO B 1 12 ? 5.039 0.977 20.859 1 97.25 12 PRO B O 1
ATOM 2297 N N . ARG B 1 13 ? 5.961 2.973 21.266 1 96.06 13 ARG B N 1
ATOM 2298 C CA . ARG B 1 13 ? 4.918 3.467 22.172 1 96.06 13 ARG B CA 1
ATOM 2299 C C . ARG B 1 13 ? 4.418 4.836 21.719 1 96.06 13 ARG B C 1
ATOM 2301 O O . ARG B 1 13 ? 5.047 5.488 20.875 1 96.06 13 ARG B O 1
ATOM 2308 N N . ILE B 1 14 ? 3.262 5.215 22.203 1 96.81 14 ILE B N 1
ATOM 2309 C CA . ILE B 1 14 ? 2.684 6.523 21.891 1 96.81 14 ILE B CA 1
ATOM 2310 C C . ILE B 1 14 ? 2.387 7.266 23.203 1 96.81 14 ILE B C 1
ATOM 2312 O O . ILE B 1 14 ? 2.025 6.648 24.203 1 96.81 14 ILE B O 1
ATOM 2316 N N . GLY B 1 15 ? 2.66 8.555 23.219 1 96.44 15 GLY B N 1
ATOM 2317 C CA . GLY B 1 15 ? 2.471 9.367 24.406 1 96.44 15 GLY B CA 1
ATOM 2318 C C . GLY B 1 15 ? 1.879 10.734 24.109 1 96.44 15 GLY B C 1
ATOM 2319 O O . GLY B 1 15 ? 1.874 11.18 22.969 1 96.44 15 GLY B O 1
ATOM 2320 N N . GLU B 1 16 ? 1.381 11.312 25.125 1 96.12 16 GLU B N 1
ATOM 2321 C CA . GLU B 1 16 ? 0.861 12.68 25.078 1 96.12 16 GLU B CA 1
ATOM 2322 C C . GLU B 1 16 ? 1.928 13.688 25.484 1 96.12 16 GLU B C 1
ATOM 2324 O O . GLU B 1 16 ? 2.523 13.57 26.562 1 96.12 16 GLU B O 1
ATOM 2329 N N . ILE B 1 17 ? 2.141 14.625 24.656 1 96.25 17 ILE B N 1
ATOM 2330 C CA . ILE B 1 17 ? 3.1 15.68 24.969 1 96.25 17 ILE B CA 1
ATOM 2331 C C . ILE B 1 17 ? 2.498 16.641 25.984 1 96.25 17 ILE B C 1
ATOM 2333 O O . ILE B 1 17 ? 1.408 17.188 25.781 1 96.25 17 ILE B O 1
ATOM 2337 N N . ARG B 1 18 ? 3.164 16.906 27.047 1 93.88 18 ARG B N 1
ATOM 2338 C CA . ARG B 1 18 ? 2.838 17.859 28.094 1 93.88 18 ARG B CA 1
ATOM 2339 C C . ARG B 1 18 ? 4.035 18.75 28.422 1 93.88 18 ARG B C 1
ATOM 2341 O O . ARG B 1 18 ? 4.805 18.453 29.328 1 93.88 18 ARG B O 1
ATOM 2348 N N . GLY B 1 19 ? 4.059 19.891 27.719 1 92.5 19 GLY B N 1
ATOM 2349 C CA . GLY B 1 19 ? 5.266 20.703 27.828 1 92.5 19 GLY B CA 1
ATOM 2350 C C . GLY B 1 19 ? 6.508 19.984 27.328 1 92.5 19 GLY B C 1
ATOM 2351 O O . GLY B 1 19 ? 6.562 19.562 26.172 1 92.5 19 GLY B O 1
ATOM 2352 N N . ALA B 1 20 ? 7.406 19.828 28.203 1 94.5 20 ALA B N 1
ATOM 2353 C CA . ALA B 1 20 ? 8.656 19.156 27.844 1 94.5 20 ALA B CA 1
ATOM 2354 C C . ALA B 1 20 ? 8.586 17.672 28.141 1 94.5 20 ALA B C 1
ATOM 2356 O O . ALA B 1 20 ? 9.508 16.922 27.797 1 94.5 20 ALA B O 1
ATOM 2357 N N . ALA B 1 21 ? 7.492 17.297 28.672 1 95 21 ALA B N 1
ATOM 2358 C CA . ALA B 1 21 ? 7.359 15.906 29.094 1 95 21 ALA B CA 1
ATOM 2359 C C . ALA B 1 21 ? 6.383 15.156 28.203 1 95 21 ALA B C 1
ATOM 2361 O O . ALA B 1 21 ? 5.648 15.766 27.422 1 95 21 ALA B O 1
ATOM 2362 N N . VAL B 1 22 ? 6.469 13.836 28.25 1 95.56 22 VAL B N 1
ATOM 2363 C CA . VAL B 1 22 ? 5.566 12.953 27.516 1 95.56 22 VAL B CA 1
ATOM 2364 C C . VAL B 1 22 ? 4.934 11.945 28.484 1 95.56 22 VAL B C 1
ATOM 2366 O O . VAL B 1 22 ? 5.637 11.219 29.188 1 95.56 22 VAL B O 1
ATOM 2369 N N . ARG B 1 23 ? 3.66 12 28.578 1 94.94 23 ARG B N 1
ATOM 2370 C CA . ARG B 1 23 ? 2.924 10.969 29.297 1 94.94 23 ARG B CA 1
ATOM 2371 C C . ARG B 1 23 ? 2.77 9.711 28.438 1 94.94 23 ARG B C 1
ATOM 2373 O O . ARG B 1 23 ? 2.129 9.75 27.391 1 94.94 23 ARG B O 1
ATOM 2380 N N . ASP B 1 24 ? 3.322 8.633 28.891 1 95 24 ASP B N 1
ATOM 2381 C CA . ASP B 1 24 ? 3.266 7.363 28.172 1 95 24 ASP B CA 1
ATOM 2382 C C . ASP B 1 24 ? 1.851 6.789 28.172 1 95 24 ASP B C 1
ATOM 2384 O O . ASP B 1 24 ? 1.281 6.543 29.25 1 95 24 ASP B O 1
ATOM 2388 N N . LEU B 1 25 ? 1.271 6.633 26.969 1 95 25 LEU B N 1
ATOM 2389 C CA . LEU B 1 25 ? -0.093 6.125 26.859 1 95 25 LEU B CA 1
ATOM 2390 C C . LEU B 1 25 ? -0.094 4.629 26.562 1 95 25 LEU B C 1
ATOM 2392 O O . LEU B 1 25 ? -1.156 4.004 26.516 1 95 25 LEU B O 1
ATOM 2396 N N . GLY B 1 26 ? 1.08 3.986 26.281 1 94.31 26 GLY B N 1
ATOM 2397 C CA . GLY B 1 26 ? 1.189 2.553 26.078 1 94.31 26 GLY B CA 1
ATOM 2398 C C . GLY B 1 26 ? 1.71 2.186 24.703 1 94.31 26 GLY B C 1
ATOM 2399 O O . GLY B 1 26 ? 2.092 3.061 23.922 1 94.31 26 GLY B O 1
ATOM 2400 N N . PRO B 1 27 ? 1.817 0.809 24.453 1 95.94 27 PRO B N 1
ATOM 2401 C CA . PRO B 1 27 ? 2.223 0.359 23.125 1 95.94 27 PRO B CA 1
ATOM 2402 C C . PRO B 1 27 ? 1.323 0.907 22.016 1 95.94 27 PRO B C 1
ATOM 2404 O O . PRO B 1 27 ? 0.104 0.985 22.188 1 95.94 27 PRO B O 1
ATOM 2407 N N . ILE B 1 28 ? 1.952 1.312 20.953 1 97 28 ILE B N 1
ATOM 2408 C CA . ILE B 1 28 ? 1.238 1.98 19.875 1 97 28 ILE B CA 1
ATOM 2409 C C . ILE B 1 28 ? 0.092 1.096 19.391 1 97 28 ILE B C 1
ATOM 2411 O O . ILE B 1 28 ? -1.01 1.584 19.125 1 97 28 ILE B O 1
ATOM 2415 N N . ASP B 1 29 ? 0.297 -0.242 19.25 1 95.5 29 ASP B N 1
ATOM 2416 C CA . ASP B 1 29 ? -0.743 -1.147 18.781 1 95.5 29 ASP B CA 1
ATOM 2417 C C . ASP B 1 29 ? -1.917 -1.198 19.75 1 95.5 29 ASP B C 1
ATOM 2419 O O . ASP B 1 29 ? -3.074 -1.274 19.328 1 95.5 29 ASP B O 1
ATOM 2423 N N . ASP B 1 30 ? -1.616 -1.183 21.078 1 95.25 30 ASP B N 1
ATOM 2424 C CA . ASP B 1 30 ? -2.668 -1.179 22.078 1 95.25 30 ASP B CA 1
ATOM 2425 C C . ASP B 1 30 ? -3.471 0.12 22.031 1 95.25 30 ASP B C 1
ATOM 2427 O O . ASP B 1 30 ? -4.695 0.106 22.203 1 95.25 30 ASP B O 1
ATOM 2431 N N . TYR B 1 31 ? -2.752 1.233 21.875 1 96.12 31 TYR B N 1
ATOM 2432 C CA . TYR B 1 31 ? -3.42 2.527 21.781 1 96.12 31 TYR B CA 1
ATOM 2433 C C . TYR B 1 31 ? -4.438 2.535 20.656 1 96.12 31 TYR B C 1
ATOM 2435 O O . TYR B 1 31 ? -5.594 2.916 20.844 1 96.12 31 TYR B O 1
ATOM 2443 N N . TYR B 1 32 ? -4.09 2.047 19.438 1 97 32 TYR B N 1
ATOM 2444 C CA . TYR B 1 32 ? -4.969 2.117 18.281 1 97 32 TYR B CA 1
ATOM 2445 C C . TYR B 1 32 ? -6.051 1.046 18.344 1 97 32 TYR B C 1
ATOM 2447 O O . TYR B 1 32 ? -7.066 1.141 17.656 1 97 32 TYR B O 1
ATOM 2455 N N . ALA B 1 33 ? -5.855 0.056 19.172 1 94.5 33 ALA B N 1
ATOM 2456 C CA . ALA B 1 33 ? -6.926 -0.908 19.422 1 94.5 33 ALA B CA 1
ATOM 2457 C C . ALA B 1 33 ? -8.055 -0.282 20.234 1 94.5 33 ALA B C 1
ATOM 2459 O O . ALA B 1 33 ? -9.219 -0.633 20.062 1 94.5 33 ALA B O 1
ATOM 2460 N N . ASP B 1 34 ? -7.637 0.636 21.141 1 91.88 34 ASP B N 1
ATOM 2461 C CA . ASP B 1 34 ? -8.609 1.325 21.969 1 91.88 34 ASP B CA 1
ATOM 2462 C C . ASP B 1 34 ? -8.047 2.639 22.516 1 91.88 34 ASP B C 1
ATOM 2464 O O . ASP B 1 34 ? -7.637 2.721 23.672 1 91.88 34 ASP B O 1
ATOM 2468 N N . PRO B 1 35 ? -8.172 3.633 21.719 1 85.12 35 PRO B N 1
ATOM 2469 C CA . PRO B 1 35 ? -7.555 4.902 22.094 1 85.12 35 PRO B CA 1
ATOM 2470 C C . PRO B 1 35 ? -8.125 5.465 23.406 1 85.12 35 PRO B C 1
ATOM 2472 O O . PRO B 1 35 ? -7.395 6.09 24.172 1 85.12 35 PRO B O 1
ATOM 2475 N N . GLU B 1 36 ? -9.375 5.285 23.625 1 83 36 GLU B N 1
ATOM 2476 C CA . GLU B 1 36 ? -10 5.812 24.844 1 83 36 GLU B CA 1
ATOM 2477 C C . GLU B 1 36 ? -9.469 5.109 26.078 1 83 36 GLU B C 1
ATOM 2479 O O . GLU B 1 36 ? -9.195 5.758 27.094 1 83 36 GLU B O 1
ATOM 2484 N N . ALA B 1 37 ? -9.344 3.814 25.984 1 82.81 37 ALA B N 1
ATOM 2485 C CA . ALA B 1 37 ? -8.836 3.037 27.109 1 82.81 37 ALA B CA 1
ATOM 2486 C C . ALA B 1 37 ? -7.387 3.412 27.422 1 82.81 37 ALA B C 1
ATOM 2488 O O . ALA B 1 37 ? -7.004 3.525 28.594 1 82.81 37 ALA B O 1
ATOM 2489 N N . ALA B 1 38 ? -6.648 3.664 26.438 1 80.44 38 ALA B N 1
ATOM 2490 C CA . ALA B 1 38 ? -5.23 3.979 26.594 1 80.44 38 ALA B CA 1
ATOM 2491 C C . ALA B 1 38 ? -5.043 5.328 27.281 1 80.44 38 ALA B C 1
ATOM 2493 O O . ALA B 1 38 ? -4.168 5.477 28.141 1 80.44 38 ALA B O 1
ATOM 2494 N N . ALA B 1 39 ? -5.797 6.293 26.953 1 77.94 39 ALA B N 1
ATOM 2495 C CA . ALA B 1 39 ? -5.688 7.637 27.516 1 77.94 39 ALA B CA 1
ATOM 2496 C C . ALA B 1 39 ? -5.996 7.641 29 1 77.94 39 ALA B C 1
ATOM 2498 O O . ALA B 1 39 ? -5.457 8.461 29.75 1 77.94 39 ALA B O 1
ATOM 2499 N N . SER B 1 40 ? -6.77 6.68 29.406 1 79.81 40 SER B N 1
ATOM 2500 C CA . SER B 1 40 ? -7.199 6.629 30.797 1 79.81 40 SER B CA 1
ATOM 2501 C C . SER B 1 40 ? -6.164 5.926 31.672 1 79.81 40 SER B C 1
ATOM 2503 O O . SER B 1 40 ? -6.129 6.125 32.875 1 79.81 40 SER B O 1
ATOM 2505 N N . THR B 1 41 ? -5.312 5.113 31.109 1 72.75 41 THR B N 1
ATOM 2506 C CA . THR B 1 41 ? -4.406 4.273 31.891 1 72.75 41 THR B CA 1
ATOM 2507 C C . THR B 1 41 ? -2.979 4.805 31.812 1 72.75 41 THR B C 1
ATOM 2509 O O . THR B 1 41 ? -2.072 4.254 32.438 1 72.75 41 THR B O 1
ATOM 2512 N N . GLY B 1 42 ? -2.854 5.785 31.172 1 74.38 42 GLY B N 1
ATOM 2513 C CA . GLY B 1 42 ? -1.503 6.301 31.016 1 74.38 42 GLY B CA 1
ATOM 2514 C C . GLY B 1 42 ? -0.832 6.617 32.344 1 74.38 42 GLY B C 1
ATOM 2515 O O . GLY B 1 42 ? -1.507 6.852 33.344 1 74.38 42 GLY B O 1
ATOM 2516 N N . THR B 1 43 ? 0.427 6.355 32.281 1 76.19 43 THR B N 1
ATOM 2517 C CA . THR B 1 43 ? 1.208 6.633 33.5 1 76.19 43 THR B CA 1
ATOM 2518 C C . THR B 1 43 ? 1.704 8.078 33.5 1 76.19 43 THR B C 1
ATOM 2520 O O . THR B 1 43 ? 1.864 8.68 32.438 1 76.19 43 THR B O 1
ATOM 2523 N N . GLU B 1 44 ? 1.918 8.578 34.656 1 74.44 44 GLU B N 1
ATOM 2524 C CA . GLU B 1 44 ? 2.398 9.953 34.781 1 74.44 44 GLU B CA 1
ATOM 2525 C C . GLU B 1 44 ? 3.721 10.148 34.031 1 74.44 44 GLU B C 1
ATOM 2527 O O . GLU B 1 44 ? 4.516 9.211 33.906 1 74.44 44 GLU B O 1
ATOM 2532 N N . PRO B 1 45 ? 3.887 11.406 33.625 1 68.56 45 PRO B N 1
ATOM 2533 C CA . PRO B 1 45 ? 5.012 11.773 32.781 1 68.56 45 PRO B CA 1
ATOM 2534 C C . PRO B 1 45 ? 6.363 11.406 33.375 1 68.56 45 PRO B C 1
ATOM 2536 O O . PRO B 1 45 ? 6.633 11.711 34.531 1 68.56 45 PRO B O 1
ATOM 2539 N N . ASP B 1 46 ? 6.898 10.5 32.75 1 77.75 46 ASP B N 1
ATOM 2540 C CA . ASP B 1 46 ? 8.234 10.18 33.25 1 77.75 46 ASP B CA 1
ATOM 2541 C C . ASP B 1 46 ? 9.289 10.344 32.188 1 77.75 46 ASP B C 1
ATOM 2543 O O . ASP B 1 46 ? 10.484 10.281 32.438 1 77.75 46 ASP B O 1
ATOM 2547 N N . LEU B 1 47 ? 8.828 10.828 30.953 1 89.69 47 LEU B N 1
ATOM 2548 C CA . LEU B 1 47 ? 9.812 10.859 29.875 1 89.69 47 LEU B CA 1
ATOM 2549 C C . LEU B 1 47 ? 10.023 12.289 29.375 1 89.69 47 LEU B C 1
ATOM 2551 O O . LEU B 1 47 ? 9.086 13.086 29.359 1 89.69 47 LEU B O 1
ATOM 2555 N N . LEU B 1 48 ? 11.227 12.633 29.078 1 93.44 48 LEU B N 1
ATOM 2556 C CA . LEU B 1 48 ? 11.523 13.922 28.484 1 93.44 48 LEU B CA 1
ATOM 2557 C C . LEU B 1 48 ? 11.453 13.844 26.953 1 93.44 48 LEU B C 1
ATOM 2559 O O . LEU B 1 48 ? 12.055 12.961 26.344 1 93.44 48 LEU B O 1
ATOM 2563 N N . LEU B 1 49 ? 10.766 14.766 26.375 1 94.88 49 LEU B N 1
ATOM 2564 C CA . LEU B 1 49 ? 10.547 14.812 24.922 1 94.88 49 LEU B CA 1
ATOM 2565 C C . LEU B 1 49 ? 11.875 14.836 24.188 1 94.88 49 LEU B C 1
ATOM 2567 O O . LEU B 1 49 ? 12.039 14.148 23.172 1 94.88 49 LEU B O 1
ATOM 2571 N N . ALA B 1 50 ? 12.828 15.539 24.656 1 93.25 50 ALA B N 1
ATOM 2572 C CA . ALA B 1 50 ? 14.117 15.75 24 1 93.25 50 ALA B CA 1
ATOM 2573 C C . ALA B 1 50 ? 14.938 14.469 23.969 1 93.25 50 ALA B C 1
ATOM 2575 O O . ALA B 1 50 ? 15.898 14.352 23.203 1 93.25 50 ALA B O 1
ATOM 2576 N N . GLU B 1 51 ? 14.57 13.516 24.734 1 93.44 51 GLU B N 1
ATOM 2577 C CA . GLU B 1 51 ? 15.359 12.289 24.875 1 93.44 51 GLU B CA 1
ATOM 2578 C C . GLU B 1 51 ? 14.742 11.148 24.078 1 93.44 51 GLU B C 1
ATOM 2580 O O . GLU B 1 51 ? 15.32 10.062 23.984 1 93.44 51 GLU B O 1
ATOM 2585 N N . LEU B 1 52 ? 13.664 11.43 23.547 1 94.62 52 LEU B N 1
ATOM 2586 C CA . LEU B 1 52 ? 12.969 10.359 22.859 1 94.62 52 LEU B CA 1
ATOM 2587 C C . LEU B 1 52 ? 13.477 10.227 21.422 1 94.62 52 LEU B C 1
ATOM 2589 O O . LEU B 1 52 ? 13.773 11.227 20.766 1 94.62 52 LEU B O 1
ATOM 2593 N N . ARG B 1 53 ? 13.586 9.023 21 1 96.81 53 ARG B N 1
ATOM 2594 C CA . ARG B 1 53 ? 13.711 8.75 19.578 1 96.81 53 ARG B CA 1
ATOM 2595 C C . ARG B 1 53 ? 12.344 8.531 18.938 1 96.81 53 ARG B C 1
ATOM 2597 O O . ARG B 1 53 ? 11.734 7.469 19.109 1 96.81 53 ARG B O 1
ATOM 2604 N N . SER B 1 54 ? 11.945 9.469 18.219 1 97.94 54 SER B N 1
ATOM 2605 C CA . SER B 1 54 ? 10.602 9.461 17.641 1 97.94 54 SER B CA 1
ATOM 2606 C C . SER B 1 54 ? 10.477 8.414 16.547 1 97.94 54 SER B C 1
ATOM 2608 O O . SER B 1 54 ? 11.445 8.117 15.852 1 97.94 54 SER B O 1
ATOM 2610 N N . VAL B 1 55 ? 9.32 7.812 16.391 1 98.56 55 VAL B N 1
ATOM 2611 C CA . VAL B 1 55 ? 8.922 6.945 15.289 1 98.56 55 VAL B CA 1
ATOM 2612 C C . VAL B 1 55 ? 7.574 7.402 14.734 1 98.56 55 VAL B C 1
ATOM 2614 O O . VAL B 1 55 ? 6.906 8.25 15.336 1 98.56 55 VAL B O 1
ATOM 2617 N N . PRO B 1 56 ? 7.191 6.961 13.531 1 98.88 56 PRO B N 1
ATOM 2618 C CA . PRO B 1 56 ? 5.887 7.367 13 1 98.88 56 PRO B CA 1
ATOM 2619 C C . PRO B 1 56 ? 4.746 7.102 13.977 1 98.88 56 PRO B C 1
ATOM 2621 O O . PRO B 1 56 ? 4.719 6.059 14.633 1 98.88 56 PRO B O 1
ATOM 2624 N N . PRO B 1 57 ? 3.83 7.977 14.109 1 98.62 57 PRO B N 1
ATOM 2625 C CA . PRO B 1 57 ? 2.799 7.867 15.141 1 98.62 57 PRO B CA 1
ATOM 2626 C C . PRO B 1 57 ? 1.645 6.957 14.734 1 98.62 57 PRO B C 1
ATOM 2628 O O . PRO B 1 57 ? 0.485 7.246 15.031 1 98.62 57 PRO B O 1
ATOM 2631 N N . VAL B 1 58 ? 1.88 5.969 13.898 1 98.75 58 VAL B N 1
ATOM 2632 C CA . VAL B 1 58 ? 0.901 4.984 13.438 1 98.75 58 VAL B CA 1
ATOM 2633 C C . VAL B 1 58 ? 1.511 3.586 13.484 1 98.75 58 VAL B C 1
ATOM 2635 O O . VAL B 1 58 ? 2.734 3.438 13.508 1 98.75 58 VAL B O 1
ATOM 2638 N N . PRO B 1 59 ? 0.676 2.572 13.531 1 97.94 59 PRO B N 1
ATOM 2639 C CA . PRO B 1 59 ? 1.189 1.201 13.562 1 97.94 59 PRO B CA 1
ATOM 2640 C C . PRO B 1 59 ? 1.974 0.841 12.297 1 97.94 59 PRO B C 1
ATOM 2642 O O . PRO B 1 59 ? 1.769 1.448 11.25 1 97.94 59 PRO B O 1
ATOM 2645 N N . LYS B 1 60 ? 2.787 -0.178 12.422 1 97.06 60 LYS B N 1
ATOM 2646 C CA . LYS B 1 60 ? 3.572 -0.652 11.289 1 97.06 60 LYS B CA 1
ATOM 2647 C C . LYS B 1 60 ? 2.672 -1.248 10.211 1 97.06 60 LYS B C 1
ATOM 2649 O O . LYS B 1 60 ? 3.111 -1.468 9.078 1 97.06 60 LYS B O 1
ATOM 2654 N N . THR B 1 61 ? 1.431 -1.534 10.516 1 97.19 61 THR B N 1
ATOM 2655 C CA . THR B 1 61 ? 0.49 -2.119 9.57 1 97.19 61 THR B CA 1
ATOM 2656 C C . THR B 1 61 ? -0.422 -1.047 8.977 1 97.19 61 THR B C 1
ATOM 2658 O O . THR B 1 61 ? -1.353 -1.356 8.234 1 97.19 61 THR B O 1
ATOM 2661 N N . ALA B 1 62 ? -0.129 0.203 9.328 1 98.31 62 ALA B N 1
ATOM 2662 C CA . ALA B 1 62 ? -0.941 1.301 8.812 1 98.31 62 ALA B CA 1
ATOM 2663 C C . ALA B 1 62 ? -0.957 1.302 7.289 1 98.31 62 ALA B C 1
ATOM 2665 O O . ALA B 1 62 ? -0.015 0.823 6.652 1 98.31 62 ALA B O 1
ATOM 2666 N N . ARG B 1 63 ? -2.037 1.748 6.762 1 98.75 63 ARG B N 1
ATOM 2667 C CA . ARG B 1 63 ? -2.143 2.021 5.332 1 98.75 63 ARG B CA 1
ATOM 2668 C C . ARG B 1 63 ? -2.25 3.521 5.07 1 98.75 63 ARG B C 1
ATOM 2670 O O . ARG B 1 63 ? -2.924 4.238 5.809 1 98.75 63 ARG B O 1
ATOM 2677 N N . ILE B 1 64 ? -1.505 4 4.059 1 98.94 64 ILE B N 1
ATOM 2678 C CA . ILE B 1 64 ? -1.543 5.422 3.729 1 98.94 64 ILE B CA 1
ATOM 2679 C C . ILE B 1 64 ? -2.271 5.625 2.4 1 98.94 64 ILE B C 1
ATOM 2681 O O . ILE B 1 64 ? -1.777 5.219 1.346 1 98.94 64 ILE B O 1
ATOM 2685 N N . PHE B 1 65 ? -3.457 6.18 2.459 1 98.94 65 PHE B N 1
ATOM 2686 C CA . PHE B 1 65 ? -4.242 6.598 1.305 1 98.94 65 PHE B CA 1
ATOM 2687 C C . PHE B 1 65 ? -3.943 8.047 0.943 1 98.94 65 PHE B C 1
ATOM 2689 O O . PHE B 1 65 ? -4.105 8.945 1.771 1 98.94 65 PHE B O 1
ATOM 2696 N N . CYS B 1 66 ? -3.516 8.273 -0.258 1 98.88 66 CYS B N 1
ATOM 2697 C CA . CYS B 1 66 ? -3.137 9.625 -0.661 1 98.88 66 CYS B CA 1
ATOM 2698 C C . CYS B 1 66 ? -4.059 10.148 -1.758 1 98.88 66 CYS B C 1
ATOM 2700 O O . CYS B 1 66 ? -4.25 9.484 -2.779 1 98.88 66 CYS B O 1
ATOM 2702 N N . ALA B 1 67 ? -4.609 11.289 -1.53 1 98.44 67 ALA B N 1
ATOM 2703 C CA . ALA B 1 67 ? -5.438 11.938 -2.541 1 98.44 67 ALA B CA 1
ATOM 2704 C C . ALA B 1 67 ? -4.586 12.719 -3.537 1 98.44 67 ALA B C 1
ATOM 2706 O O . ALA B 1 67 ? -3.836 13.617 -3.148 1 98.44 67 ALA B O 1
ATOM 2707 N N . GLY B 1 68 ? -4.68 12.328 -4.785 1 96.44 68 GLY B N 1
ATOM 2708 C CA . GLY B 1 68 ? -3.984 13.055 -5.836 1 96.44 68 GLY B CA 1
ATOM 2709 C C . GLY B 1 68 ? -4.777 14.234 -6.367 1 96.44 68 GLY B C 1
ATOM 2710 O O . GLY B 1 68 ? -6.004 14.164 -6.48 1 96.44 68 GLY B O 1
ATOM 2711 N N . ILE B 1 69 ? -4.074 15.367 -6.637 1 93.94 69 ILE B N 1
ATOM 2712 C CA . ILE B 1 69 ? -4.652 16.547 -7.281 1 93.94 69 ILE B CA 1
ATOM 2713 C C . ILE B 1 69 ? -5.883 17 -6.508 1 93.94 69 ILE B C 1
ATOM 2715 O O . ILE B 1 69 ? -6.957 17.188 -7.086 1 93.94 69 ILE B O 1
ATOM 2719 N N . ASN B 1 70 ? -5.723 17.281 -5.25 1 96.75 70 ASN B N 1
ATOM 2720 C CA . ASN B 1 70 ? -6.887 17.547 -4.414 1 96.75 70 ASN B CA 1
ATOM 2721 C C . ASN B 1 70 ? -6.887 18.984 -3.896 1 96.75 70 ASN B C 1
ATOM 2723 O O . ASN B 1 70 ? -7.469 19.266 -2.852 1 96.75 70 ASN B O 1
ATOM 2727 N N . TYR B 1 71 ? -6.117 19.844 -4.441 1 92.88 71 TYR B N 1
ATOM 2728 C CA . TYR B 1 71 ? -6.184 21.281 -4.242 1 92.88 71 TYR B CA 1
ATOM 2729 C C . TYR B 1 71 ? -6.531 22 -5.543 1 92.88 71 TYR B C 1
ATOM 2731 O O . TYR B 1 71 ? -5.965 21.703 -6.594 1 92.88 71 TYR B O 1
ATOM 2739 N N . ARG B 1 72 ? -7.348 22.953 -5.508 1 83.38 72 ARG B N 1
ATOM 2740 C CA . ARG B 1 72 ? -7.785 23.703 -6.684 1 83.38 72 ARG B CA 1
ATOM 2741 C C . ARG B 1 72 ? -6.594 24.281 -7.441 1 83.38 72 ARG B C 1
ATOM 2743 O O . ARG B 1 72 ? -6.488 24.109 -8.656 1 83.38 72 ARG B O 1
ATOM 2750 N N . CYS B 1 73 ? -5.703 24.891 -6.758 1 80.06 73 CYS B N 1
ATOM 2751 C CA . CYS B 1 73 ? -4.539 25.5 -7.391 1 80.06 73 CYS B CA 1
ATOM 2752 C C . CYS B 1 73 ? -3.645 24.438 -8.023 1 80.06 73 CYS B C 1
ATOM 2754 O O . CYS B 1 73 ? -3.041 24.672 -9.07 1 80.06 73 CYS B O 1
ATOM 2756 N N . HIS B 1 74 ? -3.523 23.297 -7.441 1 82.19 74 HIS B N 1
ATOM 2757 C CA . HIS B 1 74 ? -2.744 22.188 -7.988 1 82.19 74 HIS B CA 1
ATOM 2758 C C . HIS B 1 74 ? -3.408 21.609 -9.227 1 82.19 74 HIS B C 1
ATOM 2760 O O . HIS B 1 74 ? -2.725 21.188 -10.172 1 82.19 74 HIS B O 1
ATOM 2766 N N . ALA B 1 75 ? -4.684 21.609 -9.156 1 79.38 75 ALA B N 1
ATOM 2767 C CA . ALA B 1 75 ? -5.434 21.125 -10.312 1 79.38 75 ALA B CA 1
ATOM 2768 C C . ALA B 1 75 ? -5.152 21.969 -11.547 1 79.38 75 ALA B C 1
ATOM 2770 O O . ALA B 1 75 ? -4.996 21.438 -12.648 1 79.38 75 ALA B O 1
ATOM 2771 N N . GLU B 1 76 ? -5.094 23.234 -11.359 1 79.75 76 GLU B N 1
ATOM 2772 C CA . GLU B 1 76 ? -4.777 24.156 -12.453 1 79.75 76 GLU B CA 1
ATOM 2773 C C . GLU B 1 76 ? -3.367 23.906 -12.984 1 79.75 76 GLU B C 1
ATOM 2775 O O . GLU B 1 76 ? -3.145 23.922 -14.203 1 79.75 76 GLU B O 1
ATOM 2780 N N . GLU B 1 77 ? -2.496 23.688 -12.078 1 80.31 77 GLU B N 1
ATOM 2781 C CA . GLU B 1 77 ? -1.118 23.359 -12.422 1 80.31 77 GLU B CA 1
ATOM 2782 C C . GLU B 1 77 ? -1.045 22.047 -13.18 1 80.31 77 GLU B C 1
ATOM 2784 O O . GLU B 1 77 ? -0.345 21.938 -14.195 1 80.31 77 GLU B O 1
ATOM 2789 N N . ALA B 1 78 ? -1.745 21.047 -12.758 1 75.69 78 ALA B N 1
ATOM 2790 C CA . ALA B 1 78 ? -1.794 19.734 -13.391 1 75.69 78 ALA B CA 1
ATOM 2791 C C . ALA B 1 78 ? -2.406 19.812 -14.781 1 75.69 78 ALA B C 1
ATOM 2793 O O . ALA B 1 78 ? -1.94 19.156 -15.711 1 75.69 78 ALA B O 1
ATOM 2794 N N . GLU B 1 79 ? -3.447 20.578 -14.898 1 74.5 79 GLU B N 1
ATOM 2795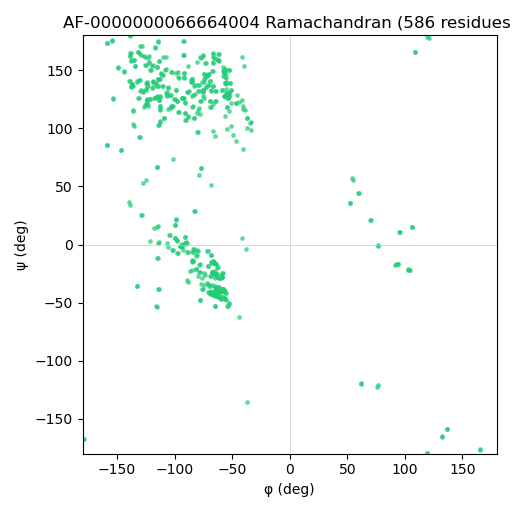 C CA . GLU B 1 79 ? -4.094 20.781 -16.188 1 74.5 79 GLU B CA 1
ATOM 2796 C C . GLU B 1 79 ? -3.107 21.297 -17.234 1 74.5 79 GLU B C 1
ATOM 2798 O O . GLU B 1 79 ? -3.121 20.875 -18.391 1 74.5 79 GLU B O 1
ATOM 2803 N N . ARG B 1 80 ? -2.254 22.172 -16.797 1 70.31 80 ARG B N 1
ATOM 2804 C CA . ARG B 1 80 ? -1.231 22.703 -17.688 1 70.31 80 ARG B CA 1
ATOM 2805 C C . ARG B 1 80 ? -0.283 21.594 -18.156 1 70.31 80 ARG B C 1
ATOM 2807 O O . ARG B 1 80 ? 0.289 21.688 -19.25 1 70.31 80 ARG B O 1
ATOM 2814 N N . ALA B 1 81 ? -0.227 20.609 -17.344 1 66.31 81 ALA B N 1
ATOM 2815 C CA . ALA B 1 81 ? 0.633 19.469 -17.672 1 66.31 81 ALA B CA 1
ATOM 2816 C C . ALA B 1 81 ? -0.147 18.375 -18.391 1 66.31 81 ALA B C 1
ATOM 2818 O O . ALA B 1 81 ? 0.376 17.281 -18.641 1 66.31 81 ALA B O 1
ATOM 2819 N N . GLY B 1 82 ? -1.476 18.562 -18.641 1 69.25 82 GLY B N 1
ATOM 2820 C CA . GLY B 1 82 ? -2.279 17.625 -19.406 1 69.25 82 GLY B CA 1
ATOM 2821 C C . GLY B 1 82 ? -3.029 16.625 -18.547 1 69.25 82 GLY B C 1
ATOM 2822 O O . GLY B 1 82 ? -3.508 15.609 -19.047 1 69.25 82 GLY B O 1
ATOM 2823 N N . VAL B 1 83 ? -3.031 16.875 -17.266 1 70.31 83 VAL B N 1
ATOM 2824 C CA . VAL B 1 83 ? -3.768 15.984 -16.375 1 70.31 83 VAL B CA 1
ATOM 2825 C C . VAL B 1 83 ? -5.094 16.625 -15.977 1 70.31 83 VAL B C 1
ATOM 2827 O O . VAL B 1 83 ? -5.109 17.703 -15.383 1 70.31 83 VAL B O 1
ATOM 2830 N N . ALA B 1 84 ? -6.25 15.961 -16.328 1 73.94 84 ALA B N 1
ATOM 2831 C CA . ALA B 1 84 ? -7.57 16.531 -16.062 1 73.94 84 ALA B CA 1
ATOM 2832 C C . ALA B 1 84 ? -7.91 16.422 -14.578 1 73.94 84 ALA B C 1
ATOM 2834 O O . ALA B 1 84 ? -7.508 15.477 -13.898 1 73.94 84 ALA B O 1
ATOM 2835 N N . GLU B 1 85 ? -8.586 17.469 -14.062 1 78.81 85 GLU B N 1
ATOM 2836 C CA . GLU B 1 85 ? -9.133 17.422 -12.711 1 78.81 85 GLU B CA 1
ATOM 2837 C C . GLU B 1 85 ? -10.047 16.219 -12.531 1 78.81 85 GLU B C 1
ATOM 2839 O O . GLU B 1 85 ? -10.953 15.992 -13.336 1 78.81 85 GLU B O 1
ATOM 2844 N N . PRO B 1 86 ? -9.758 15.492 -11.539 1 79.94 86 PRO B N 1
ATOM 2845 C CA . PRO B 1 86 ? -10.602 14.312 -11.352 1 79.94 86 PRO B CA 1
ATOM 2846 C C . PRO B 1 86 ? -11.977 14.648 -10.789 1 79.94 86 PRO B C 1
ATOM 2848 O O . PRO B 1 86 ? -12.086 15.414 -9.828 1 79.94 86 PRO B O 1
ATOM 2851 N N . ALA B 1 87 ? -13 14.109 -11.391 1 89.5 87 ALA B N 1
ATOM 2852 C CA . ALA B 1 87 ? -14.359 14.297 -10.898 1 89.5 87 ALA B CA 1
ATOM 2853 C C . ALA B 1 87 ? -14.57 13.57 -9.578 1 89.5 87 ALA B C 1
ATOM 2855 O O . ALA B 1 87 ? -15.383 13.992 -8.75 1 89.5 87 ALA B O 1
ATOM 2856 N N . LEU B 1 88 ? -13.82 12.508 -9.367 1 96.75 88 LEU B N 1
ATOM 2857 C CA . LEU B 1 88 ? -13.852 11.695 -8.164 1 96.75 88 LEU B CA 1
ATOM 2858 C C . LEU B 1 88 ? -12.492 11.711 -7.461 1 96.75 88 LEU B C 1
ATOM 2860 O O . LEU B 1 88 ? -11.469 11.984 -8.086 1 96.75 88 LEU B O 1
ATOM 2864 N N . PRO B 1 89 ? -12.453 11.492 -6.152 1 97.81 89 PRO B N 1
ATOM 2865 C CA . PRO B 1 89 ? -11.156 11.438 -5.477 1 97.81 89 PRO B CA 1
ATOM 2866 C C . PRO B 1 89 ? -10.203 10.422 -6.109 1 97.81 89 PRO B C 1
ATOM 2868 O O . PRO B 1 89 ? -10.531 9.242 -6.203 1 97.81 89 PRO B O 1
ATOM 2871 N N . LEU B 1 90 ? -9.117 10.906 -6.598 1 97.19 90 LEU B N 1
ATOM 2872 C CA . LEU B 1 90 ? -8.047 10.062 -7.109 1 97.19 90 LEU B CA 1
ATOM 2873 C C . LEU B 1 90 ? -7.152 9.578 -5.977 1 97.19 90 LEU B C 1
ATOM 2875 O O . LEU B 1 90 ? -6.418 10.359 -5.379 1 97.19 90 LEU B O 1
ATOM 2879 N N . ILE B 1 91 ? -7.219 8.266 -5.633 1 98.69 91 ILE B N 1
ATOM 2880 C CA . ILE B 1 91 ? -6.527 7.742 -4.457 1 98.69 91 ILE B CA 1
ATOM 2881 C C . ILE B 1 91 ? -5.418 6.785 -4.895 1 98.69 91 ILE B C 1
ATOM 2883 O O . ILE B 1 91 ? -5.664 5.844 -5.648 1 98.69 91 ILE B O 1
ATOM 2887 N N . PHE B 1 92 ? -4.199 7.023 -4.496 1 98.56 92 PHE B N 1
ATOM 2888 C CA . PHE B 1 92 ? -3.102 6.066 -4.59 1 98.56 92 PHE B CA 1
ATOM 2889 C C . PHE B 1 92 ? -2.584 5.695 -3.207 1 98.56 92 PHE B C 1
ATOM 2891 O O . PHE B 1 92 ? -3.012 6.27 -2.203 1 98.56 92 PHE B O 1
ATOM 2898 N N . GLY B 1 93 ? -1.714 4.68 -3.129 1 98.75 93 GLY B N 1
ATOM 2899 C CA . GLY B 1 93 ? -1.329 4.156 -1.828 1 98.75 93 GLY B CA 1
ATOM 2900 C C . GLY B 1 93 ? 0.164 4.23 -1.571 1 98.75 93 GLY B C 1
ATOM 2901 O O . GLY B 1 93 ? 0.963 4.188 -2.508 1 98.75 93 GLY B O 1
ATOM 2902 N N . ARG B 1 94 ? 0.54 4.367 -0.331 1 98.75 94 ARG B N 1
ATOM 2903 C CA . ARG B 1 94 ? 1.901 4.203 0.166 1 98.75 94 ARG B CA 1
ATOM 2904 C C . ARG B 1 94 ? 1.965 3.129 1.245 1 98.75 94 ARG B C 1
ATOM 2906 O O . ARG B 1 94 ? 0.946 2.785 1.848 1 98.75 94 ARG B O 1
ATOM 2913 N N . TRP B 1 95 ? 3.082 2.594 1.405 1 98.5 95 TRP B N 1
ATOM 2914 C CA . TRP B 1 95 ? 3.303 1.649 2.496 1 98.5 95 TRP B CA 1
ATOM 2915 C C . TRP B 1 95 ? 3.951 2.34 3.691 1 98.5 95 TRP B C 1
ATOM 2917 O O . TRP B 1 95 ? 4.711 3.295 3.527 1 98.5 95 TRP B O 1
ATOM 2927 N N . PRO B 1 96 ? 3.631 1.859 4.879 1 98.06 96 PRO B N 1
ATOM 2928 C CA . PRO B 1 96 ? 4.164 2.5 6.082 1 98.06 96 PRO B CA 1
ATOM 2929 C C . PRO B 1 96 ? 5.684 2.395 6.184 1 98.06 96 PRO B C 1
ATOM 2931 O O . PRO B 1 96 ? 6.312 3.166 6.914 1 98.06 96 PRO B O 1
ATOM 2934 N N . SER B 1 97 ? 6.258 1.487 5.41 1 97.12 97 SER B N 1
ATOM 2935 C CA . SER B 1 97 ? 7.703 1.316 5.43 1 97.12 97 SER B CA 1
ATOM 2936 C C . SER B 1 97 ? 8.414 2.553 4.891 1 97.12 97 SER B C 1
ATOM 2938 O O . SER B 1 97 ? 9.625 2.711 5.07 1 97.12 97 SER B O 1
ATOM 2940 N N . THR B 1 98 ? 7.699 3.439 4.195 1 98.31 98 THR B N 1
ATOM 2941 C CA . THR B 1 98 ? 8.305 4.641 3.641 1 98.31 98 THR B CA 1
ATOM 2942 C C . THR B 1 98 ? 8.367 5.75 4.688 1 98.31 98 THR B C 1
ATOM 2944 O O . THR B 1 98 ? 9.062 6.754 4.496 1 98.31 98 THR B O 1
ATOM 2947 N N . LEU B 1 99 ? 7.676 5.641 5.781 1 98.81 99 LEU B N 1
ATOM 2948 C CA . LEU B 1 99 ? 7.473 6.746 6.711 1 98.81 99 LEU B CA 1
ATOM 2949 C C . LEU B 1 99 ? 8.75 7.051 7.484 1 98.81 99 LEU B C 1
ATOM 2951 O O . LEU B 1 99 ? 9.469 6.133 7.891 1 98.81 99 LEU B O 1
ATOM 2955 N N . VAL B 1 100 ? 9.062 8.25 7.609 1 98.5 100 VAL B N 1
ATOM 2956 C CA . VAL B 1 100 ? 10.102 8.781 8.484 1 98.5 100 VAL B CA 1
ATOM 2957 C C . VAL B 1 100 ? 9.555 9.961 9.273 1 98.5 100 VAL B C 1
ATOM 2959 O O . VAL B 1 100 ? 8.469 10.461 8.984 1 98.5 100 VAL B O 1
ATOM 2962 N N . VAL B 1 101 ? 10.289 10.336 10.289 1 98.75 101 VAL B N 1
ATOM 2963 C CA . VAL B 1 101 ? 9.766 11.367 11.172 1 98.75 101 VAL B CA 1
ATOM 2964 C C . VAL B 1 101 ? 10.625 12.625 11.07 1 98.75 101 VAL B C 1
ATOM 2966 O O . VAL B 1 101 ? 11.539 12.688 10.25 1 98.75 101 VAL B O 1
ATOM 2969 N N . ASP B 1 102 ? 10.211 13.688 11.742 1 98.56 102 ASP B N 1
ATOM 2970 C CA . ASP B 1 102 ? 10.852 15 11.742 1 98.56 102 ASP B CA 1
ATOM 2971 C C . ASP B 1 102 ? 12.359 14.883 11.945 1 98.56 102 ASP B C 1
ATOM 2973 O O . ASP B 1 102 ? 12.812 14.289 12.922 1 98.56 102 ASP B O 1
ATOM 2977 N N . GLY B 1 103 ? 13.109 15.375 11.016 1 98.06 103 GLY B N 1
ATOM 2978 C CA . GLY B 1 103 ? 14.555 15.406 11.141 1 98.06 103 GLY B CA 1
ATOM 2979 C C . GLY B 1 103 ? 15.227 14.203 10.5 1 98.06 103 GLY B C 1
ATOM 2980 O O . GLY B 1 103 ? 16.453 14.203 10.305 1 98.06 103 GLY B O 1
ATOM 2981 N N . ASP B 1 104 ? 14.508 13.125 10.203 1 97.56 104 ASP B N 1
ATOM 2982 C CA . ASP B 1 104 ? 15.086 11.945 9.57 1 97.56 104 ASP B CA 1
ATOM 2983 C C . ASP B 1 104 ? 15.539 12.242 8.148 1 97.56 104 ASP B C 1
ATOM 2985 O O . ASP B 1 104 ? 14.836 12.914 7.391 1 97.56 104 ASP B O 1
ATOM 2989 N N . PRO B 1 105 ? 16.672 11.797 7.762 1 97.69 105 PRO B N 1
ATOM 2990 C CA . PRO B 1 105 ? 17.141 12.023 6.391 1 97.69 105 PRO B CA 1
ATOM 2991 C C . PRO B 1 105 ? 16.422 11.148 5.367 1 97.69 105 PRO B C 1
ATOM 2993 O O . PRO B 1 105 ? 16.031 10.023 5.676 1 97.69 105 PRO B O 1
ATOM 2996 N N . VAL B 1 106 ? 16.234 11.664 4.199 1 98.25 106 VAL B N 1
ATOM 2997 C CA . VAL B 1 106 ? 15.617 10.961 3.078 1 98.25 106 VAL B CA 1
ATOM 2998 C C . VAL B 1 106 ? 16.578 10.922 1.896 1 98.25 106 VAL B C 1
ATOM 3000 O O . VAL B 1 106 ?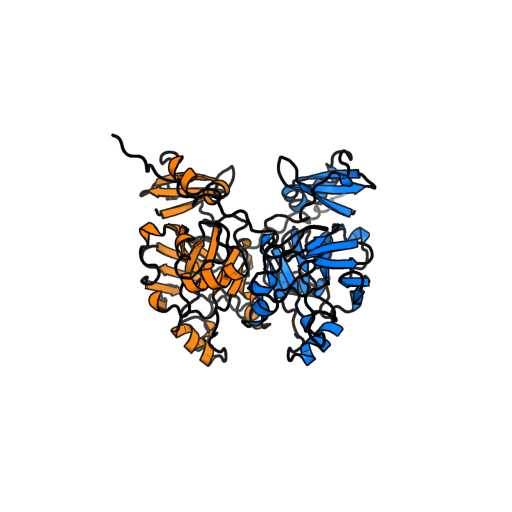 17.047 11.961 1.423 1 98.25 106 VAL B O 1
ATOM 3003 N N . PRO B 1 107 ? 16.875 9.75 1.379 1 97.75 107 PRO B N 1
ATOM 3004 C CA . PRO B 1 107 ? 17.812 9.641 0.254 1 97.75 107 PRO B CA 1
ATOM 3005 C C . PRO B 1 107 ? 17.125 9.852 -1.097 1 97.75 107 PRO B C 1
ATOM 3007 O O . PRO B 1 107 ? 15.992 9.422 -1.291 1 97.75 107 PRO B O 1
ATOM 3010 N N . VAL B 1 108 ? 17.828 10.508 -1.995 1 97.62 108 VAL B N 1
ATOM 3011 C CA . VAL B 1 108 ? 17.422 10.531 -3.396 1 97.62 108 VAL B CA 1
ATOM 3012 C C . VAL B 1 108 ? 17.781 9.211 -4.066 1 97.62 108 VAL B C 1
ATOM 3014 O O . VAL B 1 108 ? 18.938 8.781 -4.027 1 97.62 108 VAL B O 1
ATOM 3017 N N . PRO B 1 109 ? 16.828 8.5 -4.668 1 95.88 109 PRO B N 1
ATOM 3018 C CA . PRO B 1 109 ? 17.203 7.285 -5.395 1 95.88 109 PRO B CA 1
ATOM 3019 C C . PRO B 1 109 ? 18.25 7.547 -6.484 1 95.88 109 PRO B C 1
ATOM 3021 O O . PRO B 1 109 ? 18.281 8.633 -7.066 1 95.88 109 PRO B O 1
ATOM 3024 N N . PRO B 1 110 ? 19.109 6.598 -6.82 1 93.44 110 PRO B N 1
ATOM 3025 C CA . PRO B 1 110 ? 20.234 6.809 -7.734 1 93.44 110 PRO B CA 1
ATOM 3026 C C . PRO B 1 110 ? 19.781 7.184 -9.148 1 93.44 110 PRO B C 1
ATOM 3028 O O . PRO B 1 110 ? 20.516 7.863 -9.867 1 93.44 110 PRO B O 1
ATOM 3031 N N . ASN B 1 111 ? 18.625 6.789 -9.594 1 94.25 111 ASN B N 1
ATOM 3032 C CA . ASN B 1 111 ? 18.203 7.035 -10.969 1 94.25 111 ASN B CA 1
ATOM 3033 C C . ASN B 1 111 ? 17.266 8.234 -11.062 1 94.25 111 ASN B C 1
ATOM 3035 O O . ASN B 1 111 ? 16.562 8.398 -12.055 1 94.25 111 ASN B O 1
ATOM 3039 N N . GLU B 1 112 ? 17.25 9.055 -10.008 1 97.19 112 GLU B N 1
ATOM 3040 C CA . GLU B 1 112 ? 16.453 10.266 -9.961 1 97.19 112 GLU B CA 1
ATOM 3041 C C . GLU B 1 112 ? 17.328 11.516 -9.945 1 97.19 112 GLU B C 1
ATOM 3043 O O . GLU B 1 112 ? 18.375 11.539 -9.297 1 97.19 112 GLU B O 1
ATOM 3048 N N . GLU B 1 113 ? 16.891 12.57 -10.633 1 96.62 113 GLU B N 1
ATOM 3049 C CA . GLU B 1 113 ? 17.578 13.852 -10.57 1 96.62 113 GLU B CA 1
ATOM 3050 C C . GLU B 1 113 ? 17.453 14.477 -9.188 1 96.62 113 GLU B C 1
ATOM 3052 O O . GLU B 1 113 ? 18.281 15.297 -8.789 1 96.62 113 GLU B O 1
ATOM 3057 N N . GLY B 1 114 ? 16.5 14.125 -8.5 1 98.25 114 GLY B N 1
ATOM 3058 C CA . GLY B 1 114 ? 16.094 14.609 -7.188 1 98.25 114 GLY B CA 1
ATOM 3059 C C . GLY B 1 114 ? 14.68 14.195 -6.809 1 98.25 114 GLY B C 1
ATOM 3060 O O . GLY B 1 114 ? 14.031 13.438 -7.531 1 98.25 114 GLY B O 1
ATOM 3061 N N . LEU B 1 115 ? 14.242 14.664 -5.676 1 98.81 115 LEU B N 1
ATOM 3062 C CA . LEU B 1 115 ? 12.875 14.398 -5.227 1 98.81 115 LEU B CA 1
ATOM 3063 C C . LEU B 1 115 ? 12.016 15.648 -5.328 1 98.81 115 LEU B C 1
ATOM 3065 O O . LEU B 1 115 ? 12.531 16.766 -5.273 1 98.81 115 LEU B O 1
ATOM 3069 N N . ASP B 1 116 ? 10.805 15.516 -5.527 1 98.88 116 ASP B N 1
ATOM 3070 C CA . ASP B 1 116 ? 9.859 16.625 -5.496 1 98.88 116 ASP B CA 1
ATOM 3071 C C . ASP B 1 116 ? 9.172 16.719 -4.137 1 98.88 116 ASP B C 1
ATOM 3073 O O . ASP B 1 116 ? 8.977 15.711 -3.459 1 98.88 116 ASP B O 1
ATOM 3077 N N . TRP B 1 117 ? 8.914 17.938 -3.691 1 98.94 117 TRP B N 1
ATOM 3078 C CA . TRP B 1 117 ? 8.211 18.172 -2.432 1 98.94 117 TRP B CA 1
ATOM 3079 C C . TRP B 1 117 ? 6.711 18.297 -2.662 1 98.94 117 TRP B C 1
ATOM 3081 O O . TRP B 1 117 ? 6.273 18.75 -3.719 1 98.94 117 TRP B O 1
ATOM 3091 N N . GLU B 1 118 ? 5.945 17.781 -1.721 1 98.75 118 GLU B N 1
ATOM 3092 C CA . GLU B 1 118 ? 4.492 17.875 -1.728 1 98.75 118 GLU B CA 1
ATOM 3093 C C . GLU B 1 118 ? 3.938 17.969 -0.308 1 98.75 118 GLU B C 1
ATOM 3095 O O . GLU B 1 118 ? 3.498 16.969 0.261 1 98.75 118 GLU B O 1
ATOM 3100 N N . GLY B 1 119 ? 3.932 19.156 0.33 1 98.81 119 GLY B N 1
ATOM 3101 C CA . GLY B 1 119 ? 3.365 19.344 1.657 1 98.81 119 GLY B CA 1
ATOM 3102 C C . GLY B 1 119 ? 1.866 19.109 1.704 1 98.81 119 GLY B C 1
ATOM 3103 O O . GLY B 1 119 ? 1.134 19.594 0.838 1 98.81 119 GLY B O 1
ATOM 3104 N N . GLU B 1 120 ? 1.421 18.328 2.688 1 98.75 120 GLU B N 1
ATOM 3105 C CA . GLU B 1 120 ? 0.013 17.953 2.787 1 98.75 120 GLU B CA 1
ATOM 3106 C C . GLU B 1 120 ? -0.437 17.875 4.242 1 98.75 120 GLU B C 1
ATOM 3108 O O . GLU B 1 120 ? 0.366 17.594 5.133 1 98.75 120 GLU B O 1
ATOM 3113 N N . LEU B 1 121 ? -1.729 18.188 4.48 1 98.94 121 LEU B N 1
ATOM 3114 C CA . LEU B 1 121 ? -2.381 17.75 5.711 1 98.94 121 LEU B CA 1
ATOM 3115 C C . LEU B 1 121 ? -2.711 16.266 5.652 1 98.94 121 LEU B C 1
ATOM 3117 O O . LEU B 1 121 ? -3.209 15.773 4.637 1 98.94 121 LEU B O 1
ATOM 3121 N N . ALA B 1 122 ? -2.391 15.539 6.688 1 98.94 122 ALA B N 1
ATOM 3122 C CA . ALA B 1 122 ? -2.752 14.125 6.793 1 98.94 122 ALA B CA 1
ATOM 3123 C C . ALA B 1 122 ? -3.746 13.898 7.926 1 98.94 122 ALA B C 1
ATOM 3125 O O . ALA B 1 122 ? -3.643 14.523 8.984 1 98.94 122 ALA B O 1
ATOM 3126 N N . VAL B 1 123 ? -4.656 13.016 7.695 1 98.94 123 VAL B N 1
ATOM 3127 C CA . VAL B 1 123 ? -5.676 12.602 8.648 1 98.94 123 VAL B CA 1
ATOM 3128 C C . VAL B 1 123 ? -5.348 11.203 9.172 1 98.94 123 VAL B C 1
ATOM 3130 O O . VAL B 1 123 ? -5.055 10.289 8.398 1 98.94 123 VAL B O 1
ATOM 3133 N N . VAL B 1 124 ? -5.332 11.031 10.43 1 98.88 124 VAL B N 1
ATOM 3134 C CA . VAL B 1 124 ? -5.16 9.711 11.016 1 98.88 124 VAL B CA 1
ATOM 3135 C C . VAL B 1 124 ? -6.5 9.195 11.539 1 98.88 124 VAL B C 1
ATOM 3137 O O . VAL B 1 124 ? -7.188 9.883 12.289 1 98.88 124 VAL B O 1
ATOM 3140 N N . ILE B 1 125 ? -6.828 7.996 11.141 1 98.75 125 ILE B N 1
ATOM 3141 C CA . ILE B 1 125 ? -8.102 7.367 11.484 1 98.75 125 ILE B CA 1
ATOM 3142 C C . ILE B 1 125 ? -8.016 6.734 12.867 1 98.75 125 ILE B C 1
ATOM 3144 O O . ILE B 1 125 ? -7.016 6.094 13.203 1 98.75 125 ILE B O 1
ATOM 3148 N N . GLY B 1 126 ? -9.07 6.934 13.664 1 97.75 126 GLY B N 1
ATOM 3149 C CA . GLY B 1 126 ? -9.062 6.434 15.023 1 97.75 126 GLY B CA 1
ATOM 3150 C C . GLY B 1 126 ? -10.102 5.359 15.273 1 97.75 126 GLY B C 1
ATOM 3151 O O . GLY B 1 126 ? -10.094 4.707 16.312 1 97.75 126 GLY B O 1
ATOM 3152 N N . ARG B 1 127 ? -10.992 5.227 14.312 1 96.31 127 ARG B N 1
ATOM 3153 C CA . ARG B 1 127 ? -12.078 4.262 14.438 1 96.31 127 ARG B CA 1
ATOM 3154 C C . ARG B 1 127 ? -12.297 3.504 13.133 1 96.31 127 ARG B C 1
ATOM 3156 O O . ARG B 1 127 ? -12.242 4.094 12.055 1 96.31 127 ARG B O 1
ATOM 3163 N N . SER B 1 128 ? -12.516 2.168 13.336 1 96.44 128 SER B N 1
ATOM 3164 C CA . SER B 1 128 ? -12.875 1.387 12.156 1 96.44 128 SER B CA 1
ATOM 3165 C C . SER B 1 128 ? -14.094 1.983 11.453 1 96.44 128 SER B C 1
ATOM 3167 O O . SER B 1 128 ? -15.086 2.322 12.094 1 96.44 128 SER B O 1
ATOM 3169 N N . THR B 1 129 ? -13.984 2.18 10.102 1 96.81 129 THR B N 1
ATOM 3170 C CA . THR B 1 129 ? -15 2.92 9.367 1 96.81 129 THR B CA 1
ATOM 3171 C C . THR B 1 129 ? -15.344 2.213 8.055 1 96.81 129 THR B C 1
ATOM 3173 O O . THR B 1 129 ? -14.469 2.004 7.215 1 96.81 129 THR B O 1
ATOM 3176 N N . TRP B 1 130 ? -16.531 1.743 7.887 1 95.81 130 TRP B N 1
ATOM 3177 C CA . TRP B 1 130 ? -17.078 1.09 6.707 1 95.81 130 TRP B CA 1
ATOM 3178 C C . TRP B 1 130 ? -18.344 1.802 6.238 1 95.81 130 TRP B C 1
ATOM 3180 O O . TRP B 1 130 ? -19.281 2.018 7.023 1 95.81 130 TRP B O 1
ATOM 3190 N N . CYS B 1 131 ? -18.328 2.281 4.992 1 95.56 131 CYS B N 1
ATOM 3191 C CA . CYS B 1 131 ? -19.5 2.889 4.363 1 95.56 131 CYS B CA 1
ATOM 3192 C C . CYS B 1 131 ? -19.969 4.109 5.145 1 95.56 131 CYS B C 1
ATOM 3194 O O . CYS B 1 131 ? -21.156 4.227 5.469 1 95.56 131 CYS B O 1
ATOM 3196 N N . ALA B 1 132 ? -19.031 4.902 5.531 1 97.62 132 ALA B N 1
ATOM 3197 C CA . ALA B 1 132 ? -19.391 6.176 6.156 1 97.62 132 ALA B CA 1
ATOM 3198 C C . ALA B 1 132 ? -20.062 7.109 5.164 1 97.62 132 ALA B C 1
ATOM 3200 O O . ALA B 1 132 ? -19.859 7 3.953 1 97.62 132 ALA B O 1
ATOM 3201 N N . THR B 1 133 ? -20.938 7.934 5.637 1 98.19 133 THR B N 1
ATOM 3202 C CA . THR B 1 133 ? -21.422 9.086 4.891 1 98.19 133 THR B CA 1
ATOM 3203 C C . THR B 1 133 ? -20.578 10.328 5.199 1 98.19 133 THR B C 1
ATOM 3205 O O . THR B 1 133 ? -19.812 10.344 6.164 1 98.19 133 THR B O 1
ATOM 3208 N N . GLU B 1 134 ? -20.688 11.32 4.363 1 98.31 134 GLU B N 1
ATOM 3209 C CA . GLU B 1 134 ? -19.922 12.539 4.625 1 98.31 134 GLU B CA 1
ATOM 3210 C C . GLU B 1 134 ? -20.312 13.148 5.969 1 98.31 134 GLU B C 1
ATOM 3212 O O . GLU B 1 134 ? -19.484 13.742 6.652 1 98.31 134 GLU B O 1
ATOM 3217 N N . ASP B 1 135 ? -21.547 12.953 6.426 1 98.25 135 ASP B N 1
ATOM 3218 C CA . ASP B 1 135 ? -22.062 13.578 7.641 1 98.25 135 ASP B CA 1
ATOM 3219 C C . ASP B 1 135 ? -21.469 12.922 8.883 1 98.25 135 ASP B C 1
ATOM 3221 O O . ASP B 1 135 ? -21.344 13.562 9.93 1 98.25 135 ASP B O 1
ATOM 3225 N N . ASN B 1 136 ? -21.031 11.648 8.789 1 97.94 136 ASN B N 1
ATOM 3226 C CA . ASN B 1 136 ? -20.531 10.953 9.977 1 97.94 136 ASN B CA 1
ATOM 3227 C C . ASN B 1 136 ? -19.047 10.641 9.859 1 97.94 136 ASN B C 1
ATOM 3229 O O . ASN B 1 136 ? -18.453 10.07 10.773 1 97.94 136 ASN B O 1
ATOM 3233 N N . ALA B 1 137 ? -18.469 11.055 8.773 1 98.38 137 ALA B N 1
ATOM 3234 C CA . ALA B 1 137 ? -17.094 10.664 8.422 1 98.38 137 ALA B CA 1
ATOM 3235 C C . ALA B 1 137 ? -16.094 11.164 9.461 1 98.38 137 ALA B C 1
ATOM 3237 O O . ALA B 1 137 ? -15.164 10.445 9.828 1 98.38 137 ALA B O 1
ATOM 3238 N N . LEU B 1 138 ? -16.281 12.336 9.961 1 98 138 LEU B N 1
ATOM 3239 C CA . LEU B 1 138 ? -15.281 12.953 10.836 1 98 138 LEU B CA 1
ATOM 3240 C C . LEU B 1 138 ? -15.234 12.258 12.188 1 98 138 LEU B C 1
ATOM 3242 O O . LEU B 1 138 ? -14.266 12.414 12.938 1 98 138 LEU B O 1
ATOM 3246 N N . ALA B 1 139 ? -16.266 11.5 12.547 1 96.38 139 ALA B N 1
ATOM 3247 C CA . ALA B 1 139 ? -16.266 10.719 13.781 1 96.38 139 ALA B CA 1
ATOM 3248 C C . ALA B 1 139 ? -15.164 9.664 13.766 1 96.38 139 ALA B C 1
ATOM 3250 O O . ALA B 1 139 ? -14.766 9.148 14.812 1 96.38 139 ALA B O 1
ATOM 3251 N N . SER B 1 140 ? -14.68 9.344 12.539 1 96.75 140 SER B N 1
ATOM 3252 C CA . SER B 1 140 ? -13.656 8.312 12.375 1 96.75 140 SER B CA 1
ATOM 3253 C C . SER B 1 140 ? -12.266 8.859 12.672 1 96.75 140 SER B C 1
ATOM 3255 O O . SER B 1 140 ? -11.305 8.094 12.805 1 96.75 140 SER B O 1
ATOM 3257 N N . VAL B 1 141 ? -12.141 10.141 12.828 1 98.38 141 VAL B N 1
ATOM 3258 C CA . VAL B 1 141 ? -10.828 10.781 12.805 1 98.38 141 VAL B CA 1
ATOM 3259 C C . VAL B 1 141 ? -10.266 10.867 14.219 1 98.38 141 VAL B C 1
ATOM 3261 O O . VAL B 1 141 ? -10.93 11.383 15.125 1 98.38 141 VAL B O 1
ATOM 3264 N N . LEU B 1 142 ? -9.078 10.352 14.383 1 97.94 142 LEU B N 1
ATOM 3265 C CA . LEU B 1 142 ? -8.344 10.531 15.625 1 97.94 142 LEU B CA 1
ATOM 3266 C C . LEU B 1 142 ? -7.719 11.922 15.695 1 97.94 142 LEU B C 1
ATOM 3268 O O . LEU B 1 142 ? -7.793 12.594 16.734 1 97.94 142 LEU B O 1
ATOM 3272 N N . GLY B 1 143 ? -7.062 12.289 14.57 1 98.62 143 GLY B N 1
ATOM 3273 C CA . GLY B 1 143 ? -6.367 13.57 14.555 1 98.62 143 GLY B CA 1
ATOM 3274 C C . GLY B 1 143 ? -5.695 13.875 13.234 1 98.62 143 GLY B C 1
ATOM 3275 O O . GLY B 1 143 ? -6.02 13.258 12.211 1 98.62 143 GLY B O 1
ATOM 3276 N N . TYR B 1 144 ? -4.84 14.891 13.258 1 98.88 144 TYR B N 1
ATOM 3277 C CA . TYR B 1 144 ? -4.211 15.43 12.055 1 98.88 144 TYR B CA 1
ATOM 3278 C C . TYR B 1 144 ? -2.719 15.648 12.273 1 98.88 144 TYR B C 1
ATOM 3280 O O . TYR B 1 144 ? -2.273 15.875 13.398 1 98.88 144 TYR B O 1
ATOM 3288 N N . THR B 1 145 ? -1.975 15.602 11.211 1 98.94 145 THR B N 1
ATOM 3289 C CA . THR B 1 145 ? -0.537 15.844 11.227 1 98.94 145 THR B CA 1
ATOM 3290 C C . THR B 1 145 ? -0.059 16.344 9.859 1 98.94 145 THR B C 1
ATOM 3292 O O . THR B 1 145 ? -0.863 16.531 8.945 1 98.94 145 THR B O 1
ATOM 3295 N N . ALA B 1 146 ? 1.205 16.688 9.773 1 98.94 146 ALA B N 1
ATOM 3296 C CA . ALA B 1 146 ? 1.787 17.078 8.492 1 98.94 146 ALA B CA 1
ATOM 3297 C C . ALA B 1 146 ? 2.393 15.883 7.77 1 98.94 146 ALA B C 1
ATOM 3299 O O . ALA B 1 146 ? 2.838 14.922 8.406 1 98.94 146 ALA B O 1
ATOM 3300 N N . PHE B 1 147 ? 2.34 15.906 6.543 1 98.94 147 PHE B N 1
ATOM 3301 C CA . PHE B 1 147 ? 2.902 14.898 5.648 1 98.94 147 PHE B CA 1
ATOM 3302 C C . PHE B 1 147 ? 3.617 15.555 4.477 1 98.94 147 PHE B C 1
ATOM 3304 O O . PHE B 1 147 ? 3.184 16.594 3.982 1 98.94 147 PHE B O 1
ATOM 3311 N N . ASN B 1 148 ? 4.738 15.07 4.137 1 98.94 148 ASN B N 1
ATOM 3312 C CA . ASN B 1 148 ? 5.406 15.438 2.891 1 98.94 148 ASN B CA 1
ATOM 3313 C C . ASN B 1 148 ? 5.48 14.25 1.929 1 98.94 148 ASN B C 1
ATOM 3315 O O . ASN B 1 148 ? 6.273 13.328 2.133 1 98.94 148 ASN B O 1
ATOM 3319 N N . ASP B 1 149 ? 4.617 14.234 0.92 1 98.81 149 ASP B N 1
ATOM 3320 C CA . ASP B 1 149 ? 4.555 13.164 -0.067 1 98.81 149 ASP B CA 1
ATOM 3321 C C . ASP B 1 149 ? 5.688 13.281 -1.084 1 98.81 149 ASP B C 1
ATOM 3323 O O . ASP B 1 149 ? 5.438 13.461 -2.279 1 98.81 149 ASP B O 1
ATOM 3327 N N . LEU B 1 150 ? 6.922 13.109 -0.614 1 98.94 150 LEU B N 1
ATOM 3328 C CA . LEU B 1 150 ? 8.078 13.203 -1.496 1 98.94 150 LEU B CA 1
ATOM 3329 C C . LEU B 1 150 ? 7.953 12.242 -2.668 1 98.94 150 LEU B C 1
ATOM 3331 O O . LEU B 1 150 ? 7.512 11.102 -2.494 1 98.94 150 LEU B O 1
ATOM 3335 N N . THR B 1 151 ? 8.352 12.703 -3.84 1 98.75 151 THR B N 1
ATOM 3336 C CA . THR B 1 151 ? 8.047 11.969 -5.059 1 98.75 151 THR B CA 1
ATOM 3337 C C . THR B 1 151 ? 9.289 11.812 -5.93 1 98.75 151 THR B C 1
ATOM 3339 O O . THR B 1 151 ? 9.992 12.797 -6.195 1 98.75 151 THR B O 1
ATOM 3342 N N . ALA B 1 152 ? 9.617 10.594 -6.301 1 98.62 152 ALA B N 1
ATOM 3343 C CA . ALA B 1 152 ? 10.547 10.312 -7.391 1 98.62 152 ALA B CA 1
ATOM 3344 C C . ALA B 1 152 ? 9.859 10.445 -8.75 1 98.62 152 ALA B C 1
ATOM 3346 O O . ALA B 1 152 ? 9.281 9.477 -9.258 1 98.62 152 ALA B O 1
ATOM 3347 N N . ARG B 1 153 ? 10.008 11.586 -9.367 1 98.25 153 ARG B N 1
ATOM 3348 C CA . ARG B 1 153 ? 9.141 11.977 -10.477 1 98.25 153 ARG B CA 1
ATOM 3349 C C . ARG B 1 153 ? 9.422 11.141 -11.719 1 98.25 153 ARG B C 1
ATOM 3351 O O . ARG B 1 153 ? 8.5 10.805 -12.469 1 98.25 153 ARG B O 1
ATOM 3358 N N . ARG B 1 154 ? 10.703 10.867 -12.016 1 97.75 154 ARG B N 1
ATOM 3359 C CA . ARG B 1 154 ? 10.992 10.008 -13.156 1 97.75 154 ARG B CA 1
ATOM 3360 C C . ARG B 1 154 ? 10.242 8.68 -13.047 1 97.75 154 ARG B C 1
ATOM 3362 O O . ARG B 1 154 ? 9.531 8.289 -13.977 1 97.75 154 ARG B O 1
ATOM 3369 N N . LYS B 1 155 ? 10.391 7.984 -11.914 1 98.44 155 LYS B N 1
ATOM 3370 C CA . LYS B 1 155 ? 9.742 6.691 -11.703 1 98.44 155 LYS B CA 1
ATOM 3371 C C . LYS B 1 155 ? 8.227 6.828 -11.695 1 98.44 155 LYS B C 1
ATOM 3373 O O . LYS B 1 155 ? 7.516 5.953 -12.195 1 98.44 155 LYS B O 1
ATOM 3378 N N . GLN B 1 156 ? 7.715 7.898 -11.102 1 97.25 156 GLN B N 1
ATOM 3379 C CA . GLN B 1 156 ? 6.273 8.133 -11.07 1 97.25 156 GLN B CA 1
ATOM 3380 C C . GLN B 1 156 ? 5.691 8.203 -12.477 1 97.25 156 GLN B C 1
ATOM 3382 O O . GLN B 1 156 ? 4.59 7.715 -12.719 1 97.25 156 GLN B O 1
ATOM 3387 N N . THR B 1 157 ? 6.391 8.805 -13.398 1 94.75 157 THR B N 1
ATOM 3388 C CA . THR B 1 157 ? 5.816 9.109 -14.703 1 94.75 157 THR B CA 1
ATOM 3389 C C . THR B 1 157 ? 6.145 8.008 -15.711 1 94.75 157 THR B C 1
ATOM 3391 O O . THR B 1 157 ? 5.715 8.07 -16.859 1 94.75 157 THR B O 1
ATOM 3394 N N . ASP B 1 158 ? 6.898 7.004 -15.281 1 95.5 158 ASP B N 1
ATOM 3395 C CA . ASP B 1 158 ? 7.223 5.879 -16.156 1 95.5 158 ASP B CA 1
ATOM 3396 C C . ASP B 1 158 ? 5.961 5.191 -16.656 1 95.5 158 ASP B C 1
ATOM 3398 O O . ASP B 1 158 ? 5.93 4.688 -17.781 1 95.5 158 ASP B O 1
ATOM 3402 N N . THR B 1 159 ? 4.949 5.074 -15.82 1 95.06 159 THR B N 1
ATOM 3403 C CA . THR B 1 159 ? 3.674 4.449 -16.156 1 95.06 159 THR B CA 1
ATOM 3404 C C . THR B 1 159 ? 2.51 5.25 -15.578 1 95.06 159 THR B C 1
ATOM 3406 O O . THR B 1 159 ? 2.721 6.25 -14.891 1 95.06 159 THR B O 1
ATOM 3409 N N . ILE B 1 160 ? 1.3 4.797 -15.812 1 93.31 160 ILE B N 1
ATOM 3410 C CA . ILE B 1 160 ? 0.099 5.508 -15.383 1 93.31 160 ILE B CA 1
ATOM 3411 C C . ILE B 1 160 ? -0.136 5.27 -13.898 1 93.31 160 ILE B C 1
ATOM 3413 O O . ILE B 1 160 ? -0.863 6.027 -13.25 1 93.31 160 ILE B O 1
ATOM 3417 N N . GLN B 1 161 ? 0.373 4.195 -13.344 1 96.62 161 GLN B N 1
ATOM 3418 C CA . GLN B 1 161 ? 0.299 3.973 -11.906 1 96.62 161 GLN B CA 1
ATOM 3419 C C . GLN B 1 161 ? 1.488 4.605 -11.188 1 96.62 161 GLN B C 1
ATOM 3421 O O . GLN B 1 161 ? 2.641 4.355 -11.547 1 96.62 161 GLN B O 1
ATOM 3426 N N . TRP B 1 162 ? 1.297 5.352 -10.133 1 98.06 162 TRP B N 1
ATOM 3427 C CA . TRP B 1 162 ? 2.293 6.207 -9.5 1 98.06 162 TRP B CA 1
ATOM 3428 C C . TRP B 1 162 ? 3.049 5.449 -8.414 1 98.06 162 TRP B C 1
ATOM 3430 O O . TRP B 1 162 ? 3.949 6 -7.777 1 98.06 162 TRP B O 1
ATOM 3440 N N . THR B 1 163 ? 2.762 4.195 -8.195 1 98.69 163 THR B N 1
ATOM 3441 C CA . THR B 1 163 ? 3.086 3.42 -7 1 98.69 163 THR B CA 1
ATOM 3442 C C . THR B 1 163 ? 4.574 3.518 -6.68 1 98.69 163 THR B C 1
ATOM 3444 O O . THR B 1 163 ? 4.953 3.912 -5.574 1 98.69 163 THR B O 1
ATOM 3447 N N . LEU B 1 164 ? 5.445 3.281 -7.621 1 98.75 164 LEU B N 1
ATOM 3448 C CA . LEU B 1 164 ? 6.859 3.17 -7.293 1 98.75 164 LEU B CA 1
ATOM 3449 C C . LEU B 1 164 ? 7.473 4.547 -7.047 1 98.75 164 LEU B C 1
ATOM 3451 O O . LEU B 1 164 ? 8.281 4.715 -6.137 1 98.75 164 LEU B O 1
ATOM 3455 N N . GLY B 1 165 ? 7.07 5.516 -7.801 1 98.75 165 GLY B N 1
ATOM 3456 C CA . GLY B 1 165 ? 7.586 6.863 -7.598 1 98.75 165 GLY B CA 1
ATOM 3457 C C . GLY B 1 165 ? 7.156 7.477 -6.281 1 98.75 165 GLY B C 1
ATOM 3458 O O . GLY B 1 165 ? 7.852 8.336 -5.73 1 98.75 165 GLY B O 1
ATOM 3459 N N . LYS B 1 166 ? 6.016 7 -5.73 1 98.88 166 LYS B N 1
ATOM 3460 C CA . LYS B 1 166 ? 5.461 7.527 -4.488 1 98.88 166 LYS B CA 1
ATOM 3461 C C . LYS B 1 166 ? 5.91 6.703 -3.287 1 98.88 166 LYS B C 1
ATOM 3463 O O . LYS B 1 166 ? 5.594 7.035 -2.145 1 98.88 166 LYS B O 1
ATOM 3468 N N . ASN B 1 167 ? 6.676 5.664 -3.557 1 98.81 167 ASN B N 1
ATOM 3469 C CA . ASN B 1 167 ? 7.066 4.77 -2.475 1 98.81 167 ASN B CA 1
ATOM 3470 C C . ASN B 1 167 ? 8.578 4.543 -2.449 1 98.81 167 ASN B C 1
ATOM 3472 O O . ASN B 1 167 ? 9.039 3.486 -2.02 1 98.81 167 ASN B O 1
ATOM 3476 N N . ALA B 1 168 ? 9.344 5.492 -2.971 1 98.31 168 ALA B N 1
ATOM 3477 C CA . ALA B 1 168 ? 10.781 5.414 -2.752 1 98.31 168 ALA B CA 1
ATOM 3478 C C . ALA B 1 168 ? 11.109 5.281 -1.266 1 98.31 168 ALA B C 1
ATOM 3480 O O . ALA B 1 168 ? 10.375 5.789 -0.417 1 98.31 168 ALA B O 1
ATOM 3481 N N . ASP B 1 169 ? 12.195 4.625 -0.958 1 97 169 ASP B N 1
ATOM 3482 C CA . ASP B 1 169 ? 12.578 4.387 0.43 1 97 169 ASP B CA 1
ATOM 3483 C C . ASP B 1 169 ? 12.625 5.691 1.219 1 97 169 ASP B C 1
ATOM 3485 O O . ASP B 1 169 ? 13.266 6.656 0.798 1 97 169 ASP B O 1
ATOM 3489 N N . ARG B 1 170 ? 11.875 5.73 2.379 1 97.62 170 ARG B N 1
ATOM 3490 C CA . ARG B 1 170 ? 11.93 6.805 3.367 1 97.62 170 ARG B CA 1
ATOM 3491 C C . ARG B 1 170 ? 11.305 8.078 2.82 1 97.62 170 ARG B C 1
ATOM 3493 O O . ARG B 1 170 ? 11.57 9.172 3.322 1 97.62 170 ARG B O 1
ATOM 3500 N N . SER B 1 171 ? 10.477 8.008 1.832 1 98.69 171 SER B N 1
ATOM 3501 C CA . SER B 1 171 ? 9.984 9.172 1.106 1 98.69 171 SER B CA 1
ATOM 3502 C C . SER B 1 171 ? 8.688 9.703 1.713 1 98.69 171 SER B C 1
ATOM 3504 O O . SER B 1 171 ? 8.008 10.523 1.106 1 98.69 171 SER B O 1
ATOM 3506 N N . GLY B 1 172 ? 8.25 9.141 2.877 1 98.88 172 GLY B N 1
ATOM 3507 C CA . GLY B 1 172 ? 6.996 9.562 3.475 1 98.88 172 GLY B CA 1
ATOM 3508 C C . GLY B 1 172 ? 7.176 10.227 4.828 1 98.88 172 GLY B C 1
ATOM 3509 O O . GLY B 1 172 ? 6.723 9.703 5.848 1 98.88 172 GLY B O 1
ATOM 3510 N N . PRO B 1 173 ? 7.805 11.414 4.902 1 98.94 173 PRO B N 1
ATOM 3511 C CA . PRO B 1 173 ? 7.875 12.125 6.18 1 98.94 173 PRO B CA 1
ATOM 3512 C C . PRO B 1 173 ? 6.5 12.43 6.762 1 98.94 173 PRO B C 1
ATOM 3514 O O . PRO B 1 173 ? 5.613 12.906 6.047 1 98.94 173 PRO B O 1
ATOM 3517 N N . ILE B 1 174 ? 6.312 12.172 7.973 1 98.94 174 ILE B N 1
ATOM 3518 C CA . ILE B 1 174 ? 5.055 12.375 8.68 1 98.94 174 ILE B CA 1
ATOM 3519 C C . ILE B 1 174 ? 5.328 12.977 10.055 1 98.94 174 ILE B C 1
ATOM 3521 O O . ILE B 1 174 ? 6.297 12.594 10.719 1 98.94 174 ILE B O 1
ATOM 3525 N N . GLY B 1 175 ? 4.617 13.938 10.492 1 98.44 175 GLY B N 1
ATOM 3526 C CA . GLY B 1 175 ? 4.797 14.547 11.797 1 98.44 175 GLY B CA 1
ATOM 3527 C C . GLY B 1 175 ? 4.715 16.062 11.766 1 98.44 175 GLY B C 1
ATOM 3528 O O . GLY B 1 175 ? 3.988 16.625 10.953 1 98.44 175 GLY B O 1
ATOM 3529 N N . PRO B 1 176 ? 5.242 16.781 12.703 1 98.31 176 PRO B N 1
ATOM 3530 C CA . PRO B 1 176 ? 6.129 16.312 13.766 1 98.31 176 PRO B CA 1
ATOM 3531 C C . PRO B 1 176 ? 5.367 15.688 14.93 1 98.31 176 PRO B C 1
ATOM 3533 O O . PRO B 1 176 ? 5.957 14.984 15.758 1 98.31 176 PRO B O 1
ATOM 3536 N N . VAL B 1 177 ? 4.078 16.047 15.039 1 98.62 177 VAL B N 1
ATOM 3537 C CA . VAL B 1 177 ? 3.215 15.492 16.062 1 98.62 177 VAL B CA 1
ATOM 3538 C C . VAL B 1 177 ? 1.843 15.172 15.477 1 98.62 177 VAL B C 1
ATOM 3540 O O . VAL B 1 177 ? 1.499 15.648 14.398 1 98.62 177 VAL B O 1
ATOM 3543 N N . LEU B 1 178 ? 1.155 14.328 16.109 1 98.69 178 LEU B N 1
ATOM 3544 C CA . LEU B 1 178 ? -0.254 14.078 15.828 1 98.69 178 LEU B CA 1
ATOM 3545 C C . LEU B 1 178 ? -1.148 14.859 16.781 1 98.69 178 LEU B C 1
ATOM 3547 O O . LEU B 1 178 ? -1.101 14.641 18 1 98.69 178 LEU B O 1
ATOM 3551 N N . VAL B 1 179 ? -1.865 15.773 16.25 1 98.75 179 VAL B N 1
ATOM 3552 C CA . VAL B 1 179 ? -2.766 16.578 17.062 1 98.75 179 VAL B CA 1
ATOM 3553 C C . VAL B 1 179 ? -4.184 16.031 16.984 1 98.75 179 VAL B C 1
ATOM 3555 O O . VAL B 1 179 ? -4.73 15.859 15.891 1 98.75 179 VAL B O 1
ATOM 3558 N N . THR B 1 180 ? -4.746 15.719 18.094 1 97.56 180 THR B N 1
ATOM 3559 C CA . THR B 1 180 ? -6.07 15.102 18.109 1 97.56 180 THR B CA 1
ATOM 3560 C C . THR B 1 180 ? -7.121 16.078 17.594 1 97.56 180 THR B C 1
ATOM 3562 O O . THR B 1 180 ? -6.926 17.297 17.641 1 97.56 180 THR B O 1
ATOM 3565 N N . ALA B 1 181 ? -8.227 15.578 17.125 1 97.19 181 ALA B N 1
ATOM 3566 C CA . ALA B 1 181 ? -9.25 16.344 16.406 1 97.19 181 ALA B CA 1
ATOM 3567 C C . ALA B 1 181 ? -9.812 17.453 17.297 1 97.19 181 ALA B C 1
ATOM 3569 O O . ALA B 1 181 ? -10.109 18.547 16.812 1 97.19 181 ALA B O 1
ATOM 3570 N N . ASP B 1 182 ? -9.984 17.172 18.562 1 94.56 182 ASP B N 1
ATOM 3571 C CA . ASP B 1 182 ? -10.57 18.156 19.484 1 94.56 182 ASP B CA 1
ATOM 3572 C C . ASP B 1 182 ? -9.648 19.359 19.656 1 94.56 182 ASP B C 1
ATOM 3574 O O . ASP B 1 182 ? -10.117 20.469 19.953 1 94.56 182 ASP B O 1
ATOM 3578 N N . GLU B 1 183 ? -8.391 19.188 19.438 1 95.88 183 GLU B N 1
ATOM 3579 C CA . GLU B 1 183 ? -7.414 20.266 19.594 1 95.88 183 GLU B CA 1
ATOM 3580 C C . GLU B 1 183 ? -7.277 21.062 18.297 1 95.88 183 GLU B C 1
ATOM 3582 O O . GLU B 1 183 ? -6.961 22.266 18.328 1 95.88 183 GLU B O 1
ATOM 3587 N N . ILE B 1 184 ? -7.41 20.531 17.141 1 94.38 184 ILE B N 1
ATOM 3588 C CA . ILE B 1 184 ? -7.23 21.172 15.844 1 94.38 184 ILE B CA 1
ATOM 3589 C C . ILE B 1 184 ? -8.422 22.078 15.547 1 94.38 184 ILE B C 1
ATOM 3591 O O . ILE B 1 184 ? -8.258 23.172 14.992 1 94.38 184 ILE B O 1
ATOM 3595 N N . GLY B 1 185 ? -9.648 21.625 16.016 1 88.62 185 GLY B N 1
ATOM 3596 C CA . GLY B 1 185 ? -10.852 22.312 15.594 1 88.62 185 GLY B CA 1
ATOM 3597 C C . GLY B 1 185 ? -11.273 21.984 14.18 1 88.62 185 GLY B C 1
ATOM 3598 O O . GLY B 1 185 ? -11.422 20.812 13.82 1 88.62 185 GLY B O 1
ATOM 3599 N N . ASP B 1 186 ? -11.391 23.094 13.273 1 96.31 186 ASP B N 1
ATOM 3600 C CA . ASP B 1 186 ? -11.812 22.859 11.898 1 96.31 186 ASP B CA 1
ATOM 3601 C C . ASP B 1 186 ? -10.609 22.562 11 1 96.31 186 ASP B C 1
ATOM 3603 O O . ASP B 1 186 ? -9.82 23.453 10.688 1 96.31 186 ASP B O 1
ATOM 3607 N N . PRO B 1 187 ? -10.477 21.359 10.555 1 97.94 187 PRO B N 1
ATOM 3608 C CA . PRO B 1 187 ? -9.312 20.984 9.75 1 97.94 187 PRO B CA 1
ATOM 3609 C C . PRO B 1 187 ? -9.344 21.594 8.352 1 97.94 187 PRO B C 1
ATOM 3611 O O . PRO B 1 187 ? -8.367 21.5 7.605 1 97.94 187 PRO B O 1
ATOM 3614 N N . HIS B 1 188 ? -10.422 22.25 8.008 1 98.19 188 HIS B N 1
ATOM 3615 C CA . HIS B 1 188 ? -10.547 22.891 6.699 1 98.19 188 HIS B CA 1
ATOM 3616 C C . HIS B 1 188 ? -10.242 24.375 6.789 1 98.19 188 HIS B C 1
ATOM 3618 O O . HIS B 1 188 ? -10.641 25.156 5.918 1 98.19 188 HIS B O 1
ATOM 3624 N N . ARG B 1 189 ? -9.539 24.828 7.793 1 97.62 189 ARG B N 1
ATOM 3625 C CA . ARG B 1 189 ? -9.156 26.219 7.973 1 97.62 189 ARG B CA 1
ATOM 3626 C C . ARG B 1 189 ? -7.719 26.328 8.477 1 97.62 189 ARG B C 1
ATOM 3628 O O . ARG B 1 189 ? -7.418 27.172 9.328 1 97.62 189 ARG B O 1
ATOM 3635 N N . LEU B 1 190 ? -6.883 25.516 8.055 1 98.44 190 LEU B N 1
ATOM 3636 C CA . LEU B 1 190 ? -5.48 25.516 8.453 1 98.44 190 LEU B CA 1
ATOM 3637 C C . LEU B 1 190 ? -4.59 26.016 7.32 1 98.44 190 LEU B C 1
ATOM 3639 O O . LEU B 1 190 ? -4.719 25.562 6.18 1 98.44 190 LEU B O 1
ATOM 3643 N N . ASP B 1 191 ? -3.709 26.953 7.629 1 98.44 191 ASP B N 1
ATOM 3644 C CA . ASP B 1 191 ? -2.682 27.344 6.668 1 98.44 191 ASP B CA 1
ATOM 3645 C C . ASP B 1 191 ? -1.585 26.281 6.574 1 98.44 191 ASP B C 1
ATOM 3647 O O . ASP B 1 191 ? -1.175 25.719 7.59 1 98.44 191 ASP B O 1
ATOM 3651 N N . ILE B 1 192 ? -1.102 26.016 5.379 1 98.56 192 ILE B N 1
ATOM 3652 C CA . ILE B 1 192 ? -0.011 25.078 5.117 1 98.56 192 ILE B CA 1
ATOM 3653 C C . ILE B 1 192 ? 1.039 25.75 4.234 1 98.56 192 ILE B C 1
ATOM 3655 O O . ILE B 1 192 ? 0.7 26.438 3.268 1 98.56 192 ILE B O 1
ATOM 3659 N N . SER B 1 193 ? 2.279 25.641 4.613 1 98.81 193 SER B N 1
ATOM 3660 C CA . SER B 1 193 ? 3.404 26.156 3.84 1 98.81 193 SER B CA 1
ATOM 3661 C C . SER B 1 193 ? 4.508 25.125 3.709 1 98.81 193 SER B C 1
ATOM 3663 O O . SER B 1 193 ? 4.793 24.391 4.656 1 98.81 193 SER B O 1
ATOM 3665 N N . THR B 1 194 ? 5.086 25.062 2.559 1 98.88 194 THR B N 1
ATOM 3666 C CA . THR B 1 194 ? 6.285 24.266 2.32 1 98.88 194 THR B CA 1
ATOM 3667 C C . THR B 1 194 ? 7.457 25.141 1.915 1 98.88 194 THR B C 1
ATOM 3669 O O . THR B 1 194 ? 7.32 26 1.03 1 98.88 194 THR B O 1
ATOM 3672 N N . ARG B 1 195 ? 8.555 25.031 2.588 1 98.94 195 ARG B N 1
ATOM 3673 C CA . ARG B 1 195 ? 9.773 25.781 2.285 1 98.94 195 ARG B CA 1
ATOM 3674 C C . ARG B 1 195 ? 10.914 24.844 1.933 1 98.94 195 ARG B C 1
ATOM 3676 O O . ARG B 1 195 ? 11.062 23.781 2.539 1 98.94 195 ARG B O 1
ATOM 3683 N N . VAL B 1 196 ? 11.688 25.156 0.992 1 98.88 196 VAL B N 1
ATOM 3684 C CA . VAL B 1 196 ? 12.93 24.484 0.635 1 98.88 196 VAL B CA 1
ATOM 3685 C C . VAL B 1 196 ? 14.117 25.406 0.915 1 98.88 196 VAL B C 1
ATOM 3687 O O . VAL B 1 196 ? 14.227 26.484 0.319 1 98.88 196 VAL B O 1
ATOM 3690 N N . ASN B 1 197 ? 14.977 24.984 1.857 1 98.75 197 ASN B N 1
ATOM 3691 C CA . ASN B 1 197 ? 16.094 25.812 2.289 1 98.75 197 ASN B CA 1
ATOM 3692 C C . ASN B 1 197 ? 15.633 27.219 2.701 1 98.75 197 ASN B C 1
ATOM 3694 O O . ASN B 1 197 ? 16.25 28.203 2.324 1 98.75 197 ASN B O 1
ATOM 3698 N N . GLY B 1 198 ? 14.531 27.25 3.271 1 98.56 198 GLY B N 1
ATOM 3699 C CA . GLY B 1 198 ? 14.031 28.5 3.816 1 98.56 198 GLY B CA 1
ATOM 3700 C C . GLY B 1 198 ? 13.18 29.266 2.832 1 98.56 198 GLY B C 1
ATOM 3701 O O . GLY B 1 198 ? 12.461 30.203 3.221 1 98.56 198 GLY B O 1
ATOM 3702 N N . ALA B 1 199 ? 13.25 28.969 1.572 1 98.69 199 ALA B N 1
ATOM 3703 C CA . ALA B 1 199 ? 12.484 29.672 0.553 1 98.69 199 ALA B CA 1
ATOM 3704 C C . ALA B 1 199 ? 11.078 29.094 0.426 1 98.69 199 ALA B C 1
ATOM 3706 O O . ALA B 1 199 ? 10.906 27.891 0.261 1 98.69 199 ALA B O 1
ATOM 3707 N N . LEU B 1 200 ? 10.102 29.953 0.487 1 98.75 200 LEU B N 1
ATOM 3708 C CA . LEU B 1 200 ? 8.711 29.531 0.349 1 98.75 200 LEU B CA 1
ATOM 3709 C C . LEU B 1 200 ? 8.445 28.984 -1.047 1 98.75 200 LEU B C 1
ATOM 3711 O O . LEU B 1 200 ? 8.727 29.641 -2.047 1 98.75 200 LEU B O 1
ATOM 3715 N N . ARG B 1 201 ? 7.938 27.703 -1.127 1 98.5 201 ARG B N 1
ATOM 3716 C CA . ARG B 1 201 ? 7.648 27.062 -2.404 1 98.5 201 ARG B CA 1
ATOM 3717 C C . ARG B 1 201 ? 6.148 26.828 -2.574 1 98.5 201 ARG B C 1
ATOM 3719 O O . ARG B 1 201 ? 5.629 26.906 -3.689 1 98.5 201 ARG B O 1
ATOM 3726 N N . GLN B 1 202 ? 5.453 26.453 -1.486 1 98.25 202 GLN B N 1
ATOM 3727 C CA . GLN B 1 202 ? 4.016 26.219 -1.487 1 98.25 202 GLN B CA 1
ATOM 3728 C C . GLN B 1 202 ? 3.336 26.953 -0.33 1 98.25 202 GLN B C 1
ATOM 3730 O O . GLN B 1 202 ? 3.883 27.016 0.772 1 98.25 202 GLN B O 1
ATOM 3735 N N . HIS B 1 203 ? 2.186 27.484 -0.568 1 98 203 HIS B N 1
ATOM 3736 C CA . HIS B 1 203 ? 1.347 28.094 0.462 1 98 203 HIS B CA 1
ATOM 3737 C C . HIS B 1 203 ? -0.128 28.031 0.077 1 98 203 HIS B C 1
ATOM 3739 O O . HIS B 1 203 ? -0.497 28.391 -1.041 1 98 203 HIS B O 1
ATOM 3745 N N . ALA B 1 204 ? -0.953 27.5 0.907 1 97.62 204 ALA B N 1
ATOM 3746 C CA . ALA B 1 204 ? -2.4 27.438 0.71 1 97.62 204 ALA B CA 1
ATOM 3747 C C . ALA B 1 204 ? -3.127 27.234 2.037 1 97.62 204 ALA B C 1
ATOM 3749 O O . ALA B 1 204 ? -2.51 27.281 3.104 1 97.62 204 ALA B O 1
ATOM 3750 N N . ASN B 1 205 ? -4.355 27.297 2.01 1 98.12 205 ASN B N 1
ATOM 3751 C CA . ASN B 1 205 ? -5.227 26.953 3.127 1 98.12 205 ASN B CA 1
ATOM 3752 C C . ASN B 1 205 ? -6.027 25.688 2.834 1 98.12 205 ASN B C 1
ATOM 3754 O O . ASN B 1 205 ? -6.453 25.469 1.699 1 98.12 205 ASN B O 1
ATOM 3758 N N . THR B 1 206 ? -6.309 24.844 3.846 1 97.88 206 THR B N 1
ATOM 3759 C CA . THR B 1 206 ? -6.98 23.562 3.672 1 97.88 206 THR B CA 1
ATOM 3760 C C . THR B 1 206 ? -8.438 23.766 3.254 1 97.88 206 THR B C 1
ATOM 3762 O O . THR B 1 206 ? -9.109 22.812 2.84 1 97.88 206 THR B O 1
ATOM 3765 N N . ALA B 1 207 ? -8.945 24.969 3.279 1 97.06 207 ALA B N 1
ATOM 3766 C CA . ALA B 1 207 ? -10.273 25.266 2.75 1 97.06 207 ALA B CA 1
ATOM 3767 C C . ALA B 1 207 ? -10.32 25.078 1.238 1 97.06 207 ALA B C 1
ATOM 3769 O O . ALA B 1 207 ? -11.398 25 0.649 1 97.06 207 ALA B O 1
ATOM 3770 N N . GLU B 1 208 ? -9.164 24.984 0.65 1 95.88 208 GLU B N 1
ATOM 3771 C CA . GLU B 1 208 ? -9.078 24.906 -0.805 1 95.88 208 GLU B CA 1
ATOM 3772 C C . GLU B 1 208 ? -9.125 23.469 -1.296 1 95.88 208 GLU B C 1
ATOM 3774 O O . GLU B 1 208 ? -9.016 23.203 -2.498 1 95.88 208 GLU B O 1
ATOM 3779 N N . LEU B 1 209 ? -9.266 22.5 -0.428 1 96.94 209 LEU B N 1
ATOM 3780 C CA . LEU B 1 209 ? -9.391 21.109 -0.846 1 96.94 209 LEU B CA 1
ATOM 3781 C C . LEU B 1 209 ? -10.562 20.938 -1.8 1 96.94 209 LEU B C 1
ATOM 3783 O O . LEU B 1 209 ? -11.68 21.375 -1.513 1 96.94 209 LEU B O 1
ATOM 3787 N N . LEU B 1 210 ? -10.344 20.328 -2.953 1 96.19 210 LEU B N 1
ATOM 3788 C CA . LEU B 1 210 ? -11.398 20.016 -3.912 1 96.19 210 LEU B CA 1
ATOM 3789 C C . LEU B 1 210 ? -12.375 19 -3.336 1 96.19 210 LEU B C 1
ATOM 3791 O O . LEU B 1 210 ? -13.594 19.188 -3.426 1 96.19 210 LEU B O 1
ATOM 3795 N N . HIS B 1 211 ? -11.867 17.906 -2.865 1 97.81 211 HIS B N 1
ATOM 3796 C CA . HIS B 1 211 ? -12.609 16.922 -2.098 1 97.81 211 HIS B CA 1
ATOM 3797 C C . HIS B 1 211 ? -12.297 17.031 -0.61 1 97.81 211 HIS B C 1
ATOM 3799 O O . HIS B 1 211 ? -11.148 16.844 -0.2 1 97.81 211 HIS B O 1
ATOM 3805 N N . SER B 1 212 ? -13.328 17.312 0.162 1 98.25 212 SER B N 1
ATOM 3806 C CA . SER B 1 212 ? -13.164 17.5 1.598 1 98.25 212 SER B CA 1
ATOM 3807 C C . SER B 1 212 ? -12.758 16.203 2.293 1 98.25 212 SER B C 1
ATOM 3809 O O . SER B 1 212 ? -12.859 15.133 1.707 1 98.25 212 SER B O 1
ATOM 3811 N N . ILE B 1 213 ? -12.273 16.375 3.527 1 98.81 213 ILE B N 1
ATOM 3812 C CA . ILE B 1 213 ? -11.867 15.227 4.324 1 98.81 213 ILE B CA 1
ATOM 3813 C C . ILE B 1 213 ? -13.047 14.281 4.508 1 98.81 213 ILE B C 1
ATOM 3815 O O . ILE B 1 213 ? -12.922 13.07 4.277 1 98.81 213 ILE B O 1
ATOM 3819 N N . PRO B 1 214 ? -14.281 14.773 4.844 1 98.81 214 PRO B N 1
ATOM 3820 C CA . PRO B 1 214 ? -15.43 13.875 4.922 1 98.81 214 PRO B CA 1
ATOM 3821 C C . PRO B 1 214 ? -15.703 13.148 3.607 1 98.81 214 PRO B C 1
ATOM 3823 O O . PRO B 1 214 ? -16.016 11.953 3.611 1 98.81 214 PRO B O 1
ATOM 3826 N N . ARG B 1 215 ? -15.578 13.82 2.484 1 98.62 215 ARG B N 1
ATOM 3827 C CA . ARG B 1 215 ? -15.805 13.219 1.175 1 98.62 215 ARG B CA 1
ATOM 3828 C C . ARG B 1 215 ? -14.781 12.125 0.892 1 98.62 215 ARG B C 1
ATOM 3830 O O . ARG B 1 215 ? -15.133 11.055 0.381 1 98.62 215 ARG B O 1
ATOM 3837 N N . LEU B 1 216 ? -13.5 12.383 1.213 1 98.88 216 LEU B N 1
ATOM 3838 C CA . LEU B 1 216 ? -12.461 11.375 1.019 1 98.88 216 LEU B CA 1
ATOM 3839 C C . LEU B 1 216 ? -12.758 10.117 1.826 1 98.88 216 LEU B C 1
ATOM 3841 O O . LEU B 1 216 ? -12.68 9.008 1.302 1 98.88 216 LEU B O 1
ATOM 3845 N N . ILE B 1 217 ? -13.109 10.289 3.105 1 98.88 217 ILE B N 1
ATOM 3846 C CA . ILE B 1 217 ? -13.383 9.164 3.994 1 98.88 217 ILE B CA 1
ATOM 3847 C C . ILE B 1 217 ? -14.57 8.367 3.461 1 98.88 217 ILE B C 1
ATOM 3849 O O . ILE B 1 217 ? -14.508 7.137 3.379 1 98.88 217 ILE B O 1
ATOM 3853 N N . ALA B 1 218 ? -15.609 9.07 3.068 1 98.69 218 ALA B N 1
ATOM 3854 C CA . ALA B 1 218 ? -16.797 8.414 2.543 1 98.69 218 ALA B CA 1
ATOM 3855 C C . ALA B 1 218 ? -16.484 7.648 1.262 1 98.69 218 ALA B C 1
ATOM 3857 O O . ALA B 1 218 ? -16.891 6.496 1.1 1 98.69 218 ALA B O 1
ATOM 3858 N N . TYR B 1 219 ? -15.75 8.258 0.412 1 98.69 219 TYR B N 1
ATOM 3859 C CA . TYR B 1 219 ? -15.422 7.672 -0.884 1 98.69 219 TYR B CA 1
ATOM 3860 C C . TYR B 1 219 ? -14.57 6.422 -0.717 1 98.69 219 TYR B C 1
ATOM 3862 O O . TYR B 1 219 ? -14.812 5.406 -1.374 1 98.69 219 TYR B O 1
ATOM 3870 N N . ILE B 1 220 ? -13.57 6.441 0.143 1 98.75 220 ILE B N 1
ATOM 3871 C CA . ILE B 1 220 ? -12.672 5.312 0.359 1 98.75 220 ILE B CA 1
ATOM 3872 C C . ILE B 1 220 ? -13.43 4.18 1.048 1 98.75 220 ILE B C 1
ATOM 3874 O O . ILE B 1 220 ? -13.328 3.02 0.637 1 98.75 220 ILE B O 1
ATOM 3878 N N . SER B 1 221 ? -14.25 4.441 2.016 1 97.75 221 SER B N 1
ATOM 3879 C CA . SER B 1 221 ? -14.812 3.451 2.93 1 97.75 221 SER B CA 1
ATOM 3880 C C . SER B 1 221 ? -15.977 2.705 2.287 1 97.75 221 SER B C 1
ATOM 3882 O O . SER B 1 221 ? -16.5 1.75 2.863 1 97.75 221 SER B O 1
ATOM 3884 N N . ASP B 1 222 ? -16.344 3.117 1.129 1 95.31 222 ASP B N 1
ATOM 3885 C CA . ASP B 1 222 ? -17.406 2.371 0.481 1 95.31 222 ASP B CA 1
ATOM 3886 C C . ASP B 1 222 ? -16.875 1.142 -0.242 1 95.31 222 ASP B C 1
ATOM 3888 O O . ASP B 1 222 ? -17.641 0.338 -0.774 1 95.31 222 ASP B O 1
ATOM 3892 N N . THR B 1 223 ? -15.586 0.978 -0.239 1 97.06 223 THR B N 1
ATOM 3893 C CA . THR B 1 223 ? -14.93 -0.161 -0.875 1 97.06 223 THR B CA 1
ATOM 3894 C C . THR B 1 223 ? -13.898 -0.785 0.06 1 97.06 223 THR B C 1
ATOM 3896 O O . THR B 1 223 ? -13.703 -2.002 0.052 1 97.06 223 THR B O 1
ATOM 3899 N N . VAL B 1 224 ? -13.227 0.01 0.825 1 97.81 224 VAL B N 1
ATOM 3900 C CA . VAL B 1 224 ? -12.156 -0.409 1.725 1 97.81 224 VAL B CA 1
ATOM 3901 C C . VAL B 1 224 ? -12.477 0.032 3.15 1 97.81 224 VAL B C 1
ATOM 3903 O O . VAL B 1 224 ? -12.688 1.22 3.408 1 97.81 224 VAL B O 1
ATOM 3906 N N . THR B 1 225 ? -12.484 -0.884 4.059 1 97.06 225 THR B N 1
ATOM 3907 C CA . THR B 1 225 ? -12.664 -0.508 5.457 1 97.06 225 THR B CA 1
ATOM 3908 C C . THR B 1 225 ? -11.438 0.242 5.977 1 97.06 225 THR B C 1
ATOM 3910 O O . THR B 1 225 ? -10.312 -0.243 5.859 1 97.06 225 THR B O 1
ATOM 3913 N N . LEU B 1 226 ? -11.695 1.427 6.457 1 98.31 226 LEU B N 1
ATOM 3914 C CA . LEU B 1 226 ? -10.617 2.152 7.125 1 98.31 226 LEU B CA 1
ATOM 3915 C C . LEU B 1 226 ? -10.422 1.644 8.547 1 98.31 226 LEU B C 1
ATOM 3917 O O . LEU B 1 226 ? -11.398 1.385 9.258 1 98.31 226 LEU B O 1
ATOM 3921 N N . LEU B 1 227 ? -9.195 1.482 8.938 1 97.56 227 LEU B N 1
ATOM 3922 C CA . LEU B 1 227 ? -8.859 0.928 10.25 1 97.56 227 LEU B CA 1
ATOM 3923 C C . LEU B 1 227 ? -8.141 1.963 11.109 1 97.56 227 LEU B C 1
ATOM 3925 O O . LEU B 1 227 ? -7.5 2.875 10.578 1 97.56 227 LEU B O 1
ATOM 3929 N N . PRO B 1 228 ? -8.266 1.846 12.461 1 98 228 PRO B N 1
ATOM 3930 C CA . PRO B 1 228 ? -7.477 2.74 13.312 1 98 228 PRO B CA 1
ATOM 3931 C C . PRO B 1 228 ? -5.988 2.715 12.969 1 98 228 PRO B C 1
ATOM 3933 O O . PRO B 1 228 ? -5.402 1.638 12.828 1 98 228 PRO B O 1
ATOM 3936 N N . GLY B 1 229 ? -5.426 3.875 12.75 1 98.44 229 GLY B N 1
ATOM 3937 C CA . GLY B 1 229 ? -4.023 3.98 12.391 1 98.44 229 GLY B CA 1
ATOM 3938 C C . GLY B 1 229 ? -3.805 4.277 10.922 1 98.44 229 GLY B C 1
ATOM 3939 O O . GLY B 1 229 ? -2.732 4.742 10.523 1 98.44 229 GLY B O 1
ATOM 3940 N N . ASP B 1 230 ? -4.812 3.963 10.07 1 98.75 230 ASP B N 1
ATOM 3941 C CA . ASP B 1 230 ? -4.707 4.352 8.664 1 98.75 230 ASP B CA 1
ATOM 3942 C C . ASP B 1 230 ? -4.531 5.859 8.523 1 98.75 230 ASP B C 1
ATOM 3944 O O . ASP B 1 230 ? -4.969 6.625 9.391 1 98.75 230 ASP B O 1
ATOM 3948 N N . VAL B 1 231 ? -3.844 6.273 7.492 1 98.94 231 VAL B N 1
ATOM 3949 C CA . VAL B 1 231 ? -3.576 7.684 7.219 1 98.94 231 VAL B CA 1
ATOM 3950 C C . VAL B 1 231 ? -4.195 8.07 5.879 1 98.94 231 VAL B C 1
ATOM 3952 O O . VAL B 1 231 ? -4.121 7.316 4.91 1 98.94 231 VAL B O 1
ATOM 3955 N N . ILE B 1 232 ? -4.855 9.195 5.816 1 98.94 232 ILE B N 1
ATOM 3956 C CA . ILE B 1 232 ? -5.281 9.82 4.566 1 98.94 232 ILE B CA 1
ATOM 3957 C C . ILE B 1 232 ? -4.527 11.125 4.359 1 98.94 232 ILE B C 1
ATOM 3959 O O . ILE B 1 232 ? -4.75 12.102 5.082 1 98.94 232 ILE B O 1
ATOM 3963 N N . ALA B 1 233 ? -3.572 11.125 3.445 1 98.94 233 ALA B N 1
ATOM 3964 C CA . ALA B 1 233 ? -2.949 12.375 3.004 1 98.94 233 ALA B CA 1
ATOM 3965 C C . ALA B 1 233 ? -3.834 13.102 2 1 98.94 233 ALA B C 1
ATOM 3967 O O . ALA B 1 233 ? -4.281 12.516 1.012 1 98.94 233 ALA B O 1
ATOM 3968 N N . THR B 1 234 ? -4.082 14.359 2.127 1 98.69 234 THR B N 1
ATOM 3969 C CA . THR B 1 234 ? -5.242 15 1.514 1 98.69 234 THR B CA 1
ATOM 3970 C C . THR B 1 234 ? -4.855 15.68 0.204 1 98.69 234 THR B C 1
ATOM 3972 O O . THR B 1 234 ? -5.672 16.359 -0.411 1 98.69 234 THR B O 1
ATOM 3975 N N . GLY B 1 235 ? -3.605 15.531 -0.177 1 97.69 235 GLY B N 1
ATOM 3976 C CA . GLY B 1 235 ? -3.184 16.156 -1.424 1 97.69 235 GLY B CA 1
ATOM 3977 C C . GLY B 1 235 ? -2.262 17.344 -1.218 1 97.69 235 GLY B C 1
ATOM 3978 O O . GLY B 1 235 ? -2.125 17.844 -0.1 1 97.69 235 GLY B O 1
ATOM 3979 N N . THR B 1 236 ? -1.639 17.734 -2.268 1 96.69 236 THR B N 1
ATOM 3980 C CA . THR B 1 236 ? -0.687 18.844 -2.207 1 96.69 236 THR B CA 1
ATOM 3981 C C . THR B 1 236 ? -1.202 20.031 -2.994 1 96.69 236 THR B C 1
ATOM 3983 O O . THR B 1 236 ? -2.08 19.906 -3.848 1 96.69 236 THR B O 1
ATOM 3986 N N . MET B 1 237 ? -0.686 21.234 -2.652 1 95.88 237 MET B N 1
ATOM 3987 C CA . MET B 1 237 ? -1.033 22.5 -3.307 1 95.88 237 MET B CA 1
ATOM 3988 C C . MET B 1 237 ? -0.066 22.797 -4.445 1 95.88 237 MET B C 1
ATOM 3990 O O . MET B 1 237 ? 0.84 22.016 -4.723 1 95.88 237 MET B O 1
ATOM 3994 N N . ALA B 1 238 ? -0.344 23.875 -5.168 1 95 238 ALA B N 1
ATOM 3995 C CA . ALA B 1 238 ? 0.533 24.312 -6.254 1 95 238 ALA B CA 1
ATOM 3996 C C . ALA B 1 238 ? 1.924 24.656 -5.73 1 95 238 ALA B C 1
ATOM 3998 O O . ALA B 1 238 ? 2.096 24.922 -4.539 1 95 238 ALA B O 1
ATOM 3999 N N . GLY B 1 239 ? 2.908 24.625 -6.621 1 96.75 239 GLY B N 1
ATOM 4000 C CA . GLY B 1 239 ? 4.266 25.016 -6.27 1 96.75 239 GLY B CA 1
ATOM 4001 C C . GLY B 1 239 ? 5.211 23.828 -6.148 1 96.75 239 GLY B C 1
ATOM 4002 O O . GLY B 1 239 ? 6.277 23.938 -5.535 1 96.75 239 GLY B O 1
ATOM 4003 N N . ILE B 1 240 ? 4.84 22.672 -6.637 1 97 240 ILE B N 1
ATOM 4004 C CA . ILE B 1 240 ? 5.734 21.531 -6.664 1 97 240 ILE B CA 1
ATOM 4005 C C . ILE B 1 240 ? 6.902 21.797 -7.605 1 97 240 ILE B C 1
ATOM 4007 O O . ILE B 1 240 ? 6.805 22.641 -8.5 1 97 240 ILE B O 1
ATOM 4011 N N . GLY B 1 241 ? 7.949 21.078 -7.461 1 97.44 241 GLY B N 1
ATOM 4012 C CA . GLY B 1 241 ? 9.164 21.312 -8.234 1 97.44 241 GLY B CA 1
ATOM 4013 C C . GLY B 1 241 ? 8.984 21.016 -9.711 1 97.44 241 GLY B C 1
ATOM 4014 O O . GLY B 1 241 ? 9.492 21.766 -10.562 1 97.44 241 GLY B O 1
ATOM 4015 N N . MET B 1 242 ? 8.328 19.969 -10.062 1 95.88 242 MET B N 1
ATOM 4016 C CA . MET B 1 242 ? 8.133 19.547 -11.453 1 95.88 242 MET B CA 1
ATOM 4017 C C . MET B 1 242 ? 7.422 20.625 -12.258 1 95.88 242 MET B C 1
ATOM 4019 O O . MET B 1 242 ? 7.637 20.75 -13.461 1 95.88 242 MET B O 1
ATOM 4023 N N . ALA B 1 243 ? 6.605 21.453 -11.609 1 93.88 243 ALA B N 1
ATOM 4024 C CA . ALA B 1 243 ? 5.781 22.438 -12.289 1 93.88 243 ALA B CA 1
ATOM 4025 C C . ALA B 1 243 ? 6.535 23.75 -12.461 1 93.88 243 ALA B C 1
ATOM 4027 O O . ALA B 1 243 ? 6.043 24.688 -13.109 1 93.88 243 ALA B O 1
ATOM 4028 N N . MET B 1 244 ? 7.695 23.859 -11.891 1 94.06 244 MET B N 1
ATOM 4029 C CA . MET B 1 244 ? 8.5 25.078 -12.023 1 94.06 244 MET B CA 1
ATOM 4030 C C . MET B 1 244 ? 9.203 25.125 -13.375 1 94.06 244 MET B C 1
ATOM 4032 O O . MET B 1 244 ? 9.328 24.094 -14.047 1 94.06 244 MET B O 1
ATOM 4036 N N . THR B 1 245 ? 9.609 26.328 -13.727 1 93.69 245 THR B N 1
ATOM 4037 C CA . THR B 1 245 ? 10.359 26.516 -14.961 1 93.69 245 THR B CA 1
ATOM 4038 C C . THR B 1 245 ? 11.703 27.188 -14.68 1 93.69 245 THR B C 1
ATOM 4040 O O . THR B 1 245 ? 11.75 28.375 -14.344 1 93.69 245 THR B O 1
ATOM 4043 N N . PRO B 1 246 ? 12.797 26.609 -14.969 1 96.06 246 PRO B N 1
ATOM 4044 C CA . PRO B 1 246 ? 12.852 25.156 -15.195 1 96.06 246 PRO B CA 1
ATOM 4045 C C . PRO B 1 246 ? 12.453 24.359 -13.953 1 96.06 246 PRO B C 1
ATOM 4047 O O . PRO B 1 246 ? 12.445 24.891 -12.844 1 96.06 246 PRO B O 1
ATOM 4050 N N . PRO B 1 247 ? 12.141 23.031 -14.133 1 96.06 247 PRO B N 1
ATOM 4051 C CA . PRO B 1 247 ? 11.844 22.203 -12.961 1 96.06 247 PRO B CA 1
ATOM 4052 C C . PRO B 1 247 ? 12.977 22.219 -11.93 1 96.06 247 PRO B C 1
ATOM 4054 O O . PRO B 1 247 ? 14.148 22.312 -12.305 1 96.06 247 PRO B O 1
ATOM 4057 N N . GLN B 1 248 ? 12.617 22.188 -10.688 1 97.81 248 GLN B N 1
ATOM 4058 C CA . GLN B 1 248 ? 13.57 22.125 -9.578 1 97.81 248 GLN B CA 1
ATOM 4059 C C . GLN B 1 248 ? 13.273 20.938 -8.664 1 97.81 248 GLN B C 1
ATOM 4061 O O . GLN B 1 248 ? 12.125 20.734 -8.258 1 97.81 248 GLN B O 1
ATOM 4066 N N . TYR B 1 249 ? 14.289 20.219 -8.328 1 98.62 249 TYR B N 1
ATOM 4067 C CA . TYR B 1 249 ? 14.141 19.062 -7.461 1 98.62 249 TYR B CA 1
ATOM 4068 C C . TYR B 1 249 ? 15.062 19.156 -6.25 1 98.62 249 TYR B C 1
ATOM 4070 O O . TYR B 1 249 ? 16.062 19.875 -6.285 1 98.62 249 TYR B O 1
ATOM 4078 N N . LEU B 1 250 ? 14.625 18.484 -5.203 1 98.88 250 LEU B N 1
ATOM 4079 C CA . LEU B 1 250 ? 15.43 18.391 -3.99 1 98.88 250 LEU B CA 1
ATOM 4080 C C . LEU B 1 250 ? 16.688 17.547 -4.238 1 98.88 250 LEU B C 1
ATOM 4082 O O . LEU B 1 250 ? 16.609 16.438 -4.762 1 98.88 250 LEU B O 1
ATOM 4086 N N . ARG B 1 251 ? 17.797 18.062 -3.799 1 98 251 ARG B N 1
ATOM 4087 C CA . ARG B 1 251 ? 19.094 17.422 -3.941 1 98 251 ARG B CA 1
ATOM 4088 C C . ARG B 1 251 ? 19.766 17.219 -2.584 1 98 251 ARG B C 1
ATOM 4090 O O . ARG B 1 251 ? 19.359 17.828 -1.593 1 98 251 ARG B O 1
ATOM 4097 N N . PRO B 1 252 ? 20.766 16.266 -2.609 1 97.62 252 PRO B N 1
ATOM 4098 C CA . PRO B 1 252 ? 21.484 16.109 -1.347 1 97.62 252 PRO B CA 1
ATOM 4099 C C . PRO B 1 252 ? 21.984 17.438 -0.778 1 97.62 252 PRO B C 1
ATOM 4101 O O . PRO B 1 252 ? 22.562 18.234 -1.508 1 97.62 252 PRO B O 1
ATOM 4104 N N . GLY B 1 253 ? 21.734 17.625 0.503 1 97.94 253 GLY B N 1
ATOM 4105 C CA . GLY B 1 253 ? 22.109 18.875 1.149 1 97.94 253 GLY B CA 1
ATOM 4106 C C . GLY B 1 253 ? 20.938 19.812 1.358 1 97.94 253 GLY B C 1
ATOM 4107 O O . GLY B 1 253 ? 21 20.719 2.186 1 97.94 253 GLY B O 1
ATOM 4108 N N . ASP B 1 254 ? 19.828 19.641 0.581 1 98.81 254 ASP B N 1
ATOM 4109 C CA . ASP B 1 254 ? 18.641 20.469 0.74 1 98.81 254 ASP B CA 1
ATOM 4110 C C . ASP B 1 254 ? 17.875 20.078 2.004 1 98.81 254 ASP B C 1
ATOM 4112 O O . ASP B 1 254 ? 18.031 18.969 2.525 1 98.81 254 ASP B O 1
ATOM 4116 N N . ASN B 1 255 ? 17.125 21.016 2.471 1 98.81 255 ASN B N 1
ATOM 4117 C CA . ASN B 1 255 ? 16.172 20.812 3.568 1 98.81 255 ASN B CA 1
ATOM 4118 C C . ASN B 1 255 ? 14.773 21.297 3.201 1 98.81 255 ASN B C 1
ATOM 4120 O O . ASN B 1 255 ? 14.609 22.406 2.688 1 98.81 255 ASN B O 1
ATOM 4124 N N . VAL B 1 256 ? 13.805 20.438 3.473 1 98.88 256 VAL B N 1
ATOM 4125 C CA . VAL B 1 256 ? 12.422 20.797 3.191 1 98.88 256 VAL B CA 1
ATOM 4126 C C . VAL B 1 256 ? 11.633 20.875 4.496 1 98.88 256 VAL B C 1
ATOM 4128 O O . VAL B 1 256 ? 11.781 20.016 5.375 1 98.88 256 VAL B O 1
ATOM 4131 N N . GLU B 1 257 ? 10.828 21.891 4.625 1 98.94 257 GLU B N 1
ATOM 4132 C CA . GLU B 1 257 ? 9.977 22.094 5.797 1 98.94 257 GLU B CA 1
ATOM 4133 C C . GLU B 1 257 ? 8.508 22.219 5.402 1 98.94 257 GLU B C 1
ATOM 4135 O O . GLU B 1 257 ? 8.164 23.016 4.535 1 98.94 257 GLU B O 1
ATOM 4140 N N . VAL B 1 258 ? 7.652 21.406 5.922 1 98.94 258 VAL B N 1
ATOM 4141 C CA . VAL B 1 258 ? 6.203 21.547 5.809 1 98.94 258 VAL B CA 1
ATOM 4142 C C . VAL B 1 258 ? 5.629 22.062 7.129 1 98.94 258 VAL B C 1
ATOM 4144 O O . VAL B 1 258 ? 5.773 21.406 8.164 1 98.94 258 VAL B O 1
ATOM 4147 N N . GLU B 1 259 ? 5.055 23.188 7.121 1 98.94 259 GLU B N 1
ATOM 4148 C CA . GLU B 1 259 ? 4.469 23.797 8.305 1 98.94 259 GLU B CA 1
ATOM 4149 C C . GLU B 1 259 ? 2.949 23.875 8.195 1 98.94 259 GLU B C 1
ATOM 4151 O O . GLU B 1 259 ? 2.42 24.359 7.191 1 98.94 259 GLU B O 1
ATOM 4156 N N . ILE B 1 260 ? 2.27 23.391 9.148 1 98.88 260 ILE B N 1
ATOM 4157 C CA . ILE B 1 260 ? 0.816 23.5 9.188 1 98.88 260 ILE B CA 1
ATOM 4158 C C . ILE B 1 260 ? 0.383 24.188 10.477 1 98.88 260 ILE B C 1
ATOM 4160 O O . ILE B 1 260 ? 0.894 23.859 11.555 1 98.88 260 ILE B O 1
ATOM 4164 N N . GLU B 1 261 ? -0.559 25.094 10.32 1 98.25 261 GLU B N 1
ATOM 4165 C CA . GLU B 1 261 ? -1.134 25.797 11.469 1 98.25 261 GLU B CA 1
ATOM 4166 C C . GLU B 1 261 ? -1.632 24.812 12.523 1 98.25 261 GLU B C 1
ATOM 4168 O O . GLU B 1 261 ? -2.285 23.812 12.195 1 98.25 261 GLU B O 1
ATOM 4173 N N . SER B 1 262 ? -1.235 25.031 13.805 1 97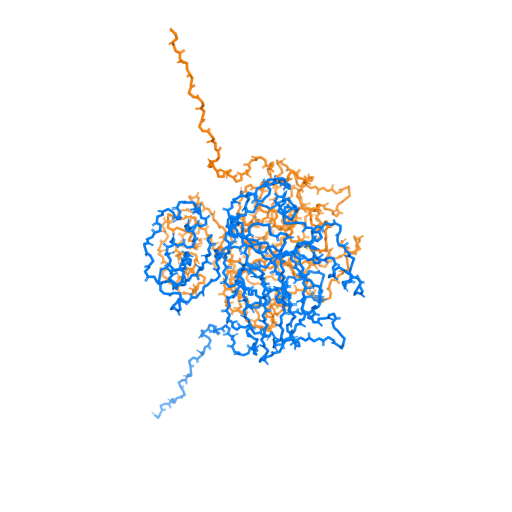.38 262 SER B N 1
ATOM 4174 C CA . SER B 1 262 ? -1.701 24.281 14.977 1 97.38 262 SER B CA 1
ATOM 4175 C C . SER B 1 262 ? -1.037 22.922 15.07 1 97.38 262 SER B C 1
ATOM 4177 O O . SER B 1 262 ? -1.302 22.156 16 1 97.38 262 SER B O 1
ATOM 4179 N N . ILE B 1 263 ? -0.155 22.531 14.141 1 98.5 263 ILE B N 1
ATOM 4180 C CA . ILE B 1 263 ? 0.48 21.219 14.164 1 98.5 263 ILE B CA 1
ATOM 4181 C C . ILE B 1 263 ? 1.985 21.375 14.367 1 98.5 263 ILE B C 1
ATOM 4183 O O . ILE B 1 263 ? 2.553 20.828 15.312 1 98.5 263 ILE B O 1
ATOM 4187 N N . GLY B 1 264 ? 2.6 22.188 13.508 1 98.62 264 GLY B N 1
ATOM 4188 C CA . GLY B 1 264 ? 4.031 22.422 13.633 1 98.62 264 GLY B CA 1
ATOM 4189 C C . GLY B 1 264 ? 4.773 22.281 12.32 1 98.62 264 GLY B C 1
ATOM 4190 O O . GLY B 1 264 ? 4.184 22.438 11.25 1 98.62 264 GLY B O 1
ATOM 4191 N N . VAL B 1 265 ? 6.086 22.172 12.438 1 98.88 265 VAL B N 1
ATOM 4192 C CA . VAL B 1 265 ? 6.957 22.125 11.266 1 98.88 265 VAL B CA 1
ATOM 4193 C C . VAL B 1 265 ? 7.598 20.75 11.141 1 98.88 265 VAL B C 1
ATOM 4195 O O . VAL B 1 265 ? 8.219 20.266 12.086 1 98.88 265 VAL B O 1
ATOM 4198 N N . LEU B 1 266 ? 7.363 20.062 10.078 1 98.94 266 LEU B N 1
ATOM 4199 C CA . LEU B 1 266 ? 8 18.812 9.695 1 98.94 266 LEU B CA 1
ATOM 4200 C C . LEU B 1 266 ? 9.234 19.062 8.828 1 98.94 266 LEU B C 1
ATOM 4202 O O . LEU B 1 266 ? 9.125 19.609 7.73 1 98.94 266 LEU B O 1
ATOM 4206 N N . ARG B 1 267 ? 10.414 18.75 9.336 1 98.88 267 ARG B N 1
ATOM 4207 C CA . ARG B 1 267 ? 11.68 19.016 8.648 1 98.88 267 ARG B CA 1
ATOM 4208 C C . ARG B 1 267 ? 12.273 17.734 8.086 1 98.88 267 ARG B C 1
ATOM 4210 O O . ARG B 1 267 ? 12.32 16.703 8.773 1 98.88 267 ARG B O 1
ATOM 4217 N N . THR B 1 268 ? 12.742 17.797 6.836 1 98.88 268 THR B N 1
ATOM 4218 C CA . THR B 1 268 ? 13.289 16.625 6.164 1 98.88 268 THR B CA 1
ATOM 4219 C C . THR B 1 268 ? 14.586 16.969 5.438 1 98.88 268 THR B C 1
ATOM 4221 O O . THR B 1 268 ? 14.562 17.547 4.352 1 98.88 268 THR B O 1
ATOM 4224 N N . PRO B 1 269 ? 15.703 16.625 5.988 1 98.69 269 PRO B N 1
ATOM 4225 C CA . PRO B 1 269 ? 16.953 16.734 5.23 1 98.69 269 PRO B CA 1
ATOM 4226 C C . PRO B 1 269 ? 17.047 15.719 4.105 1 98.69 269 PRO B C 1
ATOM 4228 O O . PRO B 1 269 ? 16.672 14.555 4.285 1 98.69 269 PRO B O 1
ATOM 4231 N N . ILE B 1 270 ? 17.484 16.109 2.984 1 98.69 270 ILE B N 1
ATOM 4232 C CA . ILE B 1 270 ? 17.688 15.258 1.821 1 98.69 270 ILE B CA 1
ATOM 4233 C C . ILE B 1 270 ? 19.156 14.859 1.708 1 98.69 270 ILE B C 1
ATOM 4235 O O . ILE B 1 270 ? 20.047 15.703 1.858 1 98.69 270 ILE B O 1
ATOM 4239 N N . VAL B 1 271 ? 19.359 13.594 1.483 1 97.81 271 VAL B N 1
ATOM 4240 C CA . VAL B 1 271 ? 20.719 13.094 1.451 1 97.81 271 VAL B CA 1
ATOM 4241 C C . VAL B 1 271 ? 20.953 12.266 0.185 1 97.81 271 VAL B C 1
ATOM 4243 O O . VAL B 1 271 ? 20.016 12.07 -0.605 1 97.81 271 VAL B O 1
ATOM 4246 N N . GLY B 1 272 ? 22.219 11.898 -0.07 1 93.56 272 GLY B N 1
ATOM 4247 C CA . GLY B 1 272 ? 22.562 11.078 -1.226 1 93.56 272 GLY B CA 1
ATOM 4248 C C . GLY B 1 272 ? 22.188 9.625 -1.057 1 93.56 272 GLY B C 1
ATOM 4249 O O . GLY B 1 272 ? 21.922 9.172 0.059 1 93.56 272 GLY B O 1
ATOM 4250 N N . PRO B 1 273 ? 22.125 8.93 -2.145 1 83 273 PRO B N 1
ATOM 4251 C CA . PRO B 1 273 ? 21.688 7.535 -2.115 1 83 273 PRO B CA 1
ATOM 4252 C C . PRO B 1 273 ? 22.562 6.656 -1.22 1 83 273 PRO B C 1
ATOM 4254 O O . PRO B 1 273 ? 22.078 5.652 -0.681 1 83 273 PRO B O 1
ATOM 4257 N N . ASP B 1 274 ? 23.75 6.984 -1.062 1 76.31 274 ASP B N 1
ATOM 4258 C CA . ASP B 1 274 ? 24.703 6.117 -0.371 1 76.31 274 ASP B CA 1
ATOM 4259 C C . ASP B 1 274 ? 24.641 6.328 1.14 1 76.31 274 ASP B C 1
ATOM 4261 O O . ASP B 1 274 ? 25.203 5.543 1.905 1 76.31 274 ASP B O 1
ATOM 4265 N N . GLU B 1 275 ? 24.047 7.285 1.539 1 70.38 275 GLU B N 1
ATOM 4266 C CA . GLU B 1 275 ? 24.047 7.59 2.967 1 70.38 275 GLU B CA 1
ATOM 4267 C C . GLU B 1 275 ? 23.047 6.719 3.719 1 70.38 275 GLU B C 1
ATOM 4269 O O . GLU B 1 275 ? 23.156 6.527 4.93 1 70.38 275 GLU B O 1
ATOM 4274 N N . TYR B 1 276 ? 22.078 6.285 3.145 1 65.88 276 TYR B N 1
ATOM 4275 C CA . TYR B 1 276 ? 21.109 5.469 3.863 1 65.88 276 TYR B CA 1
ATOM 4276 C C . TYR B 1 276 ? 20.859 4.148 3.139 1 65.88 276 TYR B C 1
ATOM 4278 O O . TYR B 1 276 ? 20.016 4.074 2.242 1 65.88 276 TYR B O 1
ATOM 4286 N N . ARG B 1 277 ? 21.922 3.525 2.889 1 61.44 277 ARG B N 1
ATOM 4287 C CA . ARG B 1 277 ? 21.625 2.207 2.336 1 61.44 277 ARG B CA 1
ATOM 4288 C C . ARG B 1 277 ? 21.266 1.215 3.438 1 61.44 277 ARG B C 1
ATOM 4290 O O . ARG B 1 277 ? 21.938 1.175 4.48 1 61.44 277 ARG B O 1
ATOM 4297 N N . PRO B 1 278 ? 20.031 0.833 3.395 1 53.38 278 PRO B N 1
ATOM 4298 C CA . PRO B 1 278 ? 19.797 -0.242 4.363 1 53.38 278 PRO B CA 1
ATOM 4299 C C . PRO B 1 278 ? 20.969 -1.224 4.438 1 53.38 278 PRO B C 1
ATOM 4301 O O . PRO B 1 278 ? 21.641 -1.462 3.434 1 53.38 278 PRO B O 1
ATOM 4304 N N . ALA B 1 279 ? 21.625 -1.324 5.535 1 44.56 279 ALA B N 1
ATOM 4305 C CA . ALA B 1 279 ? 22.734 -2.271 5.723 1 44.56 279 ALA B CA 1
ATOM 4306 C C . ALA B 1 279 ? 22.484 -3.557 4.938 1 44.56 279 ALA B C 1
ATOM 4308 O O . ALA B 1 279 ? 21.391 -4.113 4.977 1 44.56 279 ALA B O 1
ATOM 4309 N N . GLU B 1 280 ? 23.188 -3.744 3.842 1 41.25 280 GLU B N 1
ATOM 4310 C CA . GLU B 1 280 ? 23.172 -5.051 3.195 1 41.25 280 GLU B CA 1
ATOM 4311 C C . GLU B 1 280 ? 23.141 -6.18 4.227 1 41.25 280 GLU B C 1
ATOM 4313 O O . GLU B 1 280 ? 23.75 -6.062 5.297 1 41.25 280 GLU B O 1
ATOM 4318 N N . SER B 1 281 ? 22.125 -6.828 4.355 1 36.44 281 SER B N 1
ATOM 4319 C CA . SER B 1 281 ? 22.328 -8 5.207 1 36.44 281 SER B CA 1
ATOM 4320 C C . SER B 1 281 ? 23.734 -8.578 5.047 1 36.44 281 SER B C 1
ATOM 4322 O O . SER B 1 281 ? 24.156 -8.859 3.928 1 36.44 281 SER B O 1
ATOM 4324 N N . ALA B 1 282 ? 24.672 -8.25 5.973 1 33.75 282 ALA B N 1
ATOM 4325 C CA . ALA B 1 282 ? 26.062 -8.711 6.059 1 33.75 282 ALA B CA 1
ATOM 4326 C C . ALA B 1 282 ? 26.188 -10.18 5.66 1 33.75 282 ALA B C 1
ATOM 4328 O O . ALA B 1 282 ? 27.203 -10.812 5.922 1 33.75 282 ALA B O 1
ATOM 4329 N N . ALA B 1 283 ? 25.266 -11.008 5.355 1 32.81 283 ALA B N 1
ATOM 4330 C CA . ALA B 1 283 ? 25.594 -12.43 5.273 1 32.81 283 ALA B CA 1
ATOM 4331 C C . ALA B 1 283 ? 26.641 -12.688 4.207 1 32.81 283 ALA B C 1
ATOM 4333 O O . ALA B 1 283 ? 27.125 -13.82 4.059 1 32.81 283 ALA B O 1
ATOM 4334 N N . GLY B 1 284 ? 26.812 -11.953 3.104 1 29.09 284 GLY B N 1
ATOM 4335 C CA . GLY B 1 284 ? 27.625 -12.508 2.029 1 29.09 284 GLY B CA 1
ATOM 4336 C C . GLY B 1 284 ? 29.109 -12.273 2.215 1 29.09 284 GLY B C 1
ATOM 4337 O O . GLY B 1 284 ? 29.891 -12.367 1.262 1 29.09 284 GLY B O 1
ATOM 4338 N N . GLN B 1 285 ? 29.531 -11.523 3.191 1 30.97 285 GLN B N 1
ATOM 4339 C CA . GLN B 1 285 ? 30.969 -11.305 3.086 1 30.97 285 GLN B CA 1
ATOM 4340 C C . GLN B 1 285 ? 31.734 -12.602 3.314 1 30.97 285 GLN B C 1
ATOM 4342 O O . GLN B 1 285 ? 31.562 -13.258 4.344 1 30.97 285 GLN B O 1
ATOM 4347 N N . GLU B 1 286 ? 32.156 -13.32 2.332 1 27.77 286 GLU B N 1
ATOM 4348 C CA . GLU B 1 286 ? 33.094 -14.445 2.32 1 27.77 286 GLU B CA 1
ATOM 4349 C C . GLU B 1 286 ? 34.281 -14.18 3.236 1 27.77 286 GLU B C 1
ATOM 4351 O O . GLU B 1 286 ? 34.781 -13.055 3.301 1 27.77 286 GLU B O 1
ATOM 4356 N N . PRO B 1 287 ? 34.5 -15.039 4.137 1 29.11 287 PRO B N 1
ATOM 4357 C CA . PRO B 1 287 ? 35.688 -14.969 4.984 1 29.11 287 PRO B CA 1
ATOM 4358 C C . PRO B 1 287 ? 37 -14.828 4.176 1 29.11 287 PRO B C 1
ATOM 4360 O O . PRO B 1 287 ? 37.094 -15.352 3.064 1 29.11 287 PRO B O 1
ATOM 4363 N N . ILE B 1 288 ? 37.781 -13.914 4.305 1 28.23 288 ILE B N 1
ATOM 4364 C CA . ILE B 1 288 ? 39.125 -13.633 3.797 1 28.23 288 ILE B CA 1
ATOM 4365 C C . ILE B 1 288 ? 40 -14.875 3.914 1 28.23 288 ILE B C 1
ATOM 4367 O O . ILE B 1 288 ? 40.031 -15.531 4.957 1 28.23 288 ILE B O 1
ATOM 4371 N N . GLY B 1 289 ? 40.625 -15.461 2.867 1 26.11 289 GLY B N 1
ATOM 4372 C CA . GLY B 1 289 ? 41.531 -16.531 2.469 1 26.11 289 GLY B CA 1
ATOM 4373 C C . GLY B 1 289 ? 42.75 -16.625 3.361 1 26.11 289 GLY B C 1
ATOM 4374 O O . GLY B 1 289 ? 43.25 -15.625 3.873 1 26.11 289 GLY B O 1
ATOM 4375 N N . ALA B 1 290 ? 43.062 -17.906 3.902 1 30.28 290 ALA B N 1
ATOM 4376 C CA . ALA B 1 290 ? 44.156 -18.578 4.637 1 30.28 290 ALA B CA 1
ATOM 4377 C C . ALA B 1 290 ? 45.5 -18.266 4.016 1 30.28 290 ALA B C 1
ATOM 4379 O O . ALA B 1 290 ? 45.75 -18.562 2.84 1 30.28 290 ALA B O 1
ATOM 4380 N N . GLY B 1 291 ? 46.188 -17.172 4.449 1 25.31 291 GLY B N 1
ATOM 4381 C CA . GLY B 1 291 ? 47.531 -16.766 4.141 1 25.31 291 GLY B CA 1
ATOM 4382 C C . GLY B 1 291 ? 48.5 -17.938 4.027 1 25.31 291 GLY B C 1
ATOM 4383 O O . GLY B 1 291 ? 48.094 -19.094 4.242 1 25.31 291 GLY B O 1
ATOM 4384 N N . SER B 1 292 ? 49.75 -17.859 4.633 1 26.84 292 SER B N 1
ATOM 4385 C CA . SER B 1 292 ? 51.188 -17.922 4.414 1 26.84 292 SER B CA 1
ATOM 4386 C C . SER B 1 292 ? 51.75 -19.281 4.828 1 26.84 292 SER B C 1
ATOM 4388 O O . SER B 1 292 ? 51.688 -19.656 6 1 26.84 292 SER B O 1
ATOM 4390 N N . THR B 1 293 ? 51.5 -20.281 4.062 1 23.19 293 THR B N 1
ATOM 4391 C CA . THR B 1 293 ? 52.344 -21.438 4.254 1 23.19 293 THR B CA 1
ATOM 4392 C C . THR B 1 293 ? 53.812 -21.031 4.262 1 23.19 293 THR B C 1
ATOM 4394 O O . THR B 1 293 ? 54.312 -20.469 3.285 1 23.19 293 THR B O 1
ATOM 4397 N N . VAL B 1 294 ? 54.438 -20.781 5.43 1 25.52 294 VAL B N 1
ATOM 4398 C CA . VAL B 1 294 ? 55.844 -20.703 5.801 1 25.52 294 VAL B CA 1
ATOM 4399 C C . VAL B 1 294 ? 56.562 -21.953 5.301 1 25.52 294 VAL B C 1
ATOM 4401 O O . VAL B 1 294 ? 56.219 -23.078 5.66 1 25.52 294 VAL B O 1
ATOM 4404 N N . ARG B 1 295 ? 57.25 -21.656 4.191 1 22.88 295 ARG B N 1
ATOM 4405 C CA . ARG B 1 295 ? 58.406 -22.484 3.957 1 22.88 295 ARG B CA 1
ATOM 4406 C C . ARG B 1 295 ? 59.438 -22.328 5.082 1 22.88 295 ARG B C 1
ATOM 4408 O O . ARG B 1 295 ? 59.688 -21.203 5.543 1 22.88 295 ARG B O 1
#

Radius of gyration: 24.32 Å; Cα contacts (8 Å, |Δi|>4): 1554; chains: 2; bounding box: 103×65×69 Å

Secondary structure (DSSP, 8-state):
-EEEEE--TTS-EEEEEETTEEEEEEEHHHHHH-HHHHHHHPPP--EEGGG--EE-SS-TT--EEEEES-BHHHHHHHHHTTPPPPSS-EEEEE-GGGEE-TT--EEPPTT-S-BB--EEEEEEE-S-BSS--TTTGGGGEEEEEEEE--B-HHHHHTSS--HHHH--TT-EEEEEEEEEHHHH--TTS-EEEEEETTEEEEEEEGGGBSS-HHHHHHHHHTTS-B-TT-EEE----S--GGGSSS---B-TT-EEEEEETTTEEEEEEEE-TTTS-----GGG-----------/-EEEEE--TTS-EEEEEETTEEEEEEEHHHHHH-HHHHHHHPPP--EEGGG--EE-SS-TT--EEEEES-BHHHHHHHHHTTPPPPSS-EEEEE-GGGEE-TT--EEPPTT-S-BB--EEEEEEE-S-BSS--TTTGGGGEEEEEEEE--B-HHHHHTSS--HHHH--TT-EEEEEEEEEHHHH--TTS-EEEEEETTEEEEEEEGGGBSS-HHHHHHHHHTTS-B-TT-EEE----S--GGGSSS---B-TT-EEEEEETTTEEEEEEEE-TTTS-----GGG-----------

Solvent-accessible surf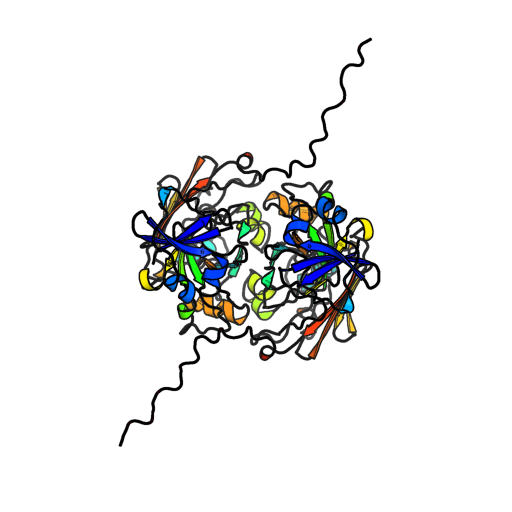ace area (backbone atoms only — not comparable to full-atom values): 29656 Å² total; per-residue (Å²): 88,41,30,44,18,27,64,48,99,90,43,52,26,31,21,36,57,56,87,64,27,24,26,44,31,43,46,37,66,60,25,49,74,36,54,72,64,20,67,72,64,39,48,76,63,78,39,53,52,89,74,54,53,70,43,57,78,45,44,74,67,25,44,34,40,32,32,50,65,18,16,55,62,19,26,56,54,35,41,77,72,72,41,76,72,64,94,52,90,34,41,42,61,38,58,46,83,16,50,29,31,56,64,42,69,25,45,33,48,81,86,43,95,23,30,29,62,28,44,22,57,23,37,31,27,49,33,74,36,64,56,40,45,54,90,56,26,64,75,27,47,39,23,37,28,36,28,33,58,28,26,35,55,66,58,23,65,67,37,80,40,44,33,59,8,49,37,25,52,37,26,32,36,37,24,55,28,39,28,21,42,87,65,63,61,63,76,51,71,29,48,38,37,25,25,51,73,81,41,81,46,29,73,53,48,43,62,45,38,68,61,44,70,29,49,50,48,17,62,48,13,50,43,27,68,42,40,40,32,21,30,38,34,52,25,29,59,40,56,34,22,78,78,37,86,74,60,46,58,47,39,62,78,38,36,38,35,31,32,34,61,95,54,43,64,23,36,36,36,30,32,48,45,77,76,64,51,75,77,68,74,73,77,72,71,69,77,86,75,87,69,84,77,82,135,90,42,32,43,18,27,65,50,97,89,43,53,27,31,21,38,56,54,89,64,28,24,26,45,32,43,47,39,65,58,26,49,73,34,53,72,62,20,67,71,62,38,47,77,65,79,40,50,52,90,74,54,52,70,42,58,80,45,44,76,68,25,45,36,41,32,32,50,67,18,16,55,62,18,27,57,54,35,41,75,73,71,39,78,72,65,94,51,90,32,40,43,61,40,58,48,82,15,49,29,30,57,64,42,69,24,45,32,48,81,86,43,95,24,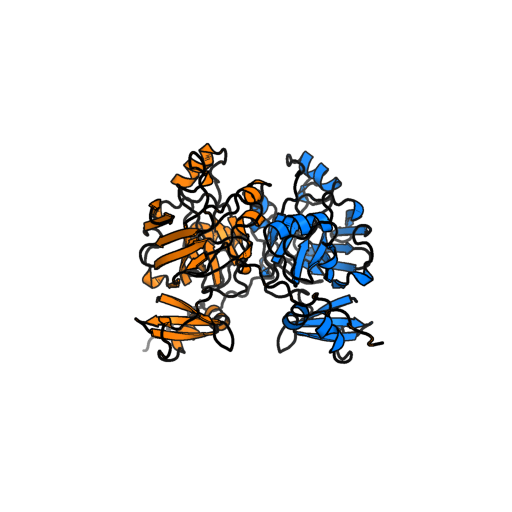29,28,63,30,42,23,58,23,37,31,28,50,33,73,36,64,58,40,46,54,90,56,25,64,76,27,46,40,23,38,28,36,28,34,60,29,25,34,56,66,59,21,66,67,38,80,41,44,33,59,8,48,38,25,52,37,27,32,35,37,23,56,28,40,28,23,41,87,64,64,60,63,77,50,72,29,48,37,37,24,25,50,73,80,42,82,47,29,73,52,46,44,62,46,38,68,62,44,71,30,49,49,47,18,62,49,13,51,45,26,67,42,41,40,32,21,31,39,34,50,24,30,60,41,57,34,21,76,79,37,87,73,61,47,59,47,40,63,79,38,38,38,34,30,34,35,62,93,54,42,63,23,38,38,36,30,31,47,46,78,76,64,54,76,74,66,76,74,76,71,72,72,81,83,80,88,78,81,82,79,125

pLDDT: mean 90.84, std 16.95, range [22.33, 98.94]

InterPro domains:
  IPR011234 Fumarylacetoacetase-like, C-terminal [PF01557] (64-271)
  IPR036663 Fumarylacetoacetase-like, C-terminal domain superfamily [G3DSA:3.90.850.10] (58-277)
  IPR036663 Fumarylacetoacetase-like, C-terminal domain superfamily [SSF56529] (53-271)
  IPR051121 Fumarylacetoacetate hydrolase [PTHR42796] (6-271)

Sequence (590 aa):
MKLIAFESPTGPRIGEIRGAAVRDLGPIDDYYADPEAAASTGTEPDLLLAELRSVPPVPKTARIFCAGINYRCHAEEAERAGVAEPALPLIFGRWPSTLVVDGDPVPVPPNEEGLDWEGELAVVIGRSTWCATEDNALASVLGYTAFNDLTARRKQTDTIQWTLGKNADRSGPIGPVLVTADEIGDPHRLDISTRVNGALRQHANTAELLHSIPRLIAYISDTVTLLPGDVIATGTMAGIGMAMTPPQYLRPGDNVEVEIESIGVLRTPIVGPDEYRPAESAAGQEPIGAGSTVRMKLIAFESPTGPRIGEIRGAAVRDLGPIDDYYADPEAAASTGTEPDLLLAELRSVPPVPKTARIFCAGINYRCHAEEAERAGVAEPALPLIFGRWPSTLVVDGDPVPVPPNEEGLDWEGELAVVIGRSTWCATEDNALASVLGYTAFNDLTARRKQTDTIQWTLGKNADRSGPIGPVLVTADEIGDPHRLDISTRVNGALRQHANTAELLHSIPRLIAYISDTVTLLPGDVIATGTMAGIGMAMTPPQYLRPGDNVEVEIESIGVLRTPIVGPDEYRPAESAAGQEPIGAGSTVR

Foldseek 3Di:
DWKFWFADPVGIWMFDDDPQFTFTLGRLVVCLVPVVVSVVPTDPTDGGPVPTHTDPSFDQQAKEKEWEPFFPQSQVLVVVVVDHDDPATDIDIEHSQLEDEFPEADADPPVAPAKKWFKFKKWFFRAWDAQDALVCQCVRTFFIWIKIQIFRVVCCVPDPHRHDRSYPHNRIYIANITDGCVQVPDQQAKWKWKDKQRHTQDIDGSVRGNQHPSRVSNRCRHPDIHGGRYMYTRTGHPRMQVSDVVRDHDDQPMKMWMQMPSGGIGIYHYHHPPVDDPPDPPPPPPDPDDPDDDD/DWKFWFADPVGIWMFDDDPQWTFTLGRLVVCLVPVVVSVVPTDPTDGGPVPTHTDPSFDQQAKEKEWEPFFPQSQVLVVVVVDHDDPATDIDIEHSQLEDEFPDADADPPVAPAKKWFKFKKWFFRAWDAQDALVCQCVRTFFIWIWIQIFRVVCCVPDPHRHDRSYPHNRIYIANITDGCVQVPDQQAKWKWKDKQNHTQDIDGSVRGNQDPSRVSNRCRHPDIHGGRYMYTRTGHPRMQVSDVVRDHDDQPMKMWMQMPSGGIGIYHYHHPPPDDPPDPPPPPPDDDDDDPDD

Nearest PDB structures (foldseek):
  8sky-assembly1_A  TM=9.129E-01  e=1.413E-29  Bacillus subtilis
  8sut-assembly1_B  TM=8.992E-01  e=1.334E-29  Bacillus subtilis
  8suu-assembly1_B  TM=8.667E-01  e=7.456E-29  Bacillus subtilis
  8suu-assembly1_A  TM=8.752E-01  e=3.933E-28  Bacillus subtilis
  6v77-assembly1_A  TM=8.849E-01  e=1.959E-27  Mycolicibacterium smegmatis MC2 155

Organism: Nocardia brasiliensis (strain ATCC 700358 / HUJEG-1) (NCBI:txid1133849)